Protein AF-A0A961FPY1-F1 (afdb_monomer_lite)

Sequence (744 aa):
THVWKGGFVKYSPSRWGIGNGIEPDGEVIAEAKPGQGWMITSGKKSDELAQQDFQGFYRSGDRVVFQYSIDGIQVWDSPSLKNGELISQVELEVPDGRKEDSALIAANRLGGFFVGGESIKELAKKTGPARYADKTITLSGHPAKPISGTPFAIDRIPVPLQNVFGSVMLIGGHDFFANGDAAVCTMFGDVWRVSGLDDSLKAVTWTRIATGLNQALGLCIYDEQIYVIGRDRITRLHDLNGDGEIDFYENFCDDFPSSDGGHDFYTGLQRDGNGYFYFVAANTGVIRVAPDGSSAEAIANGLRNTNGVGASPDGSAITTSTNEGDWTPASAVFEVKDGDFYGRYFEKGGPAITPAMCYLPRGLDNSSGGQVFANSEKWGPLNGELFHFSFGAGTWMMILRDTQDGKRTQGAAVPMPGDFESGAHRARFNPKDGQLYVSGADGWGNYAITDGDFARVRYLGDDHNHFPVAWQAHRNGVILEFATPVDPASLDPANFFAQAWNYEYADCYGSLEYSLKQPETPGHDPVKVASVHAIGGDGKRVFLEMPDIAPAMQMQVHARMKAADGEAFQLDLYPTVLWLRDDFTEFDGYHPGDTGKPTELTLRISFPYPFTPKHPPIKENGRKIAVTAISGLQYDVKELHVKPGEAISIEFRNLDTIPHNFVLAEKDKLQVVGNAAGLMLSDPKAAAKFYVPDTDDVLHYTPMLNHNRRYSLRIHAPETPGSYPFLCTYPGHWAVMNGVLVVD

Secondary structure (DSSP, 8-state):
-EEEEEEEEEPPTGGGGTSS--EEEEEEEEEPPTT-EEEE-SSS-TTPPPPEEEEEEEEETTEEEEEEEETTEEEEEEEEEETTEEEEEEEEEPPTTS-TT--EEEE--SS-EE--SS-HHHHHHS----SSTT--EEE--BPPPPPTTSSEEEEEPPP-SS-TT-----EEEEEE-TTSPEEEEETTS-EEEEE--SSS-S-EEEEEEE---SS--EEEEETTEEEEE-SS-EEEEE-SSSSSS--EEEEEE--SPPP-STT---EEEEE-TT--EEEEETTTEEEEE-TTSS-EEEEEE--SS---EEE-TTSS-EEEEE-SBBTB-SEEEEE--TTEE-STT--TTSPPPPPPSEEE-TTT-SSEEEEEE---GGGGGGTT-EEEEETTTTEEEEEEEE--TTS--EEEEEEPS---SSEEEEEEE-TTT--EEEEEE-SSSS--SSSEEEEEEEE--STT---EEEEEEETTEEEEEESSPBPGGG--GGGEEEEEEB--B-SSBS---B-SSSTTSBS-EE----EEEEESSSS-EEEEE-TT---BSEEEEEEEEEBTTS-EEEEEEEE-BSB-BSPP-SSTTPPPPPSSS-SB----B-PPP----SSPPPSS--EEEEEEEETTTEES-SEEEE-TT-EEEEEEEE-SSS-B--EEE-TT-HHHHHHHHHHGGG-TTTGGGTT--SSTTEEEEPPPB-TT-EEEEEEEPPSS-EEEEEE--STTTTTTSEEEEEE-

Foldseek 3Di:
DFDFDDDAWDADPVLRNQLAHIHGPGGGPDDDDPQFWWAWPPDDPRRDHWDKAWWWWFDFAPWIWTWIDTVRKIKTWIWDDDPNAIEIEIDIDDDPPPDPVRDGDRRDDRYDYDDDDPDSVVSLVNHHPDDFPVFKDKDAWAWADDDPLALKTKTFQDDCCPGPVNDHAQWQEWDADLVLWMWIAHQQAWIWIWDPPDNGSGTIMITTADGDAARFREWDADPNWIWTDHLQATWIFDDSPPNRHTGITTRQARQDDRDNGSLWGWHYWDAELQQWIWTATQAQGIKIADNRRPHIDRQEYAAASWHEWEAQNHRPWIKTWHAFFFLRQATAMATGGGYAHQGHPDDVPDDDHDFGLAGDPCVGARAWAYKYAQCFCQLPLRHRWIKTFHLAEQFIWTWAWDDDPPDGIHTKTFTDDDGWQGRWHYWDQRNPPSWIWTKHADSDHHPHPGRITIMTMDRNDCVSQFAFRHWAFALFWMKTFTPAAFDQVFFDQVQKWKKAFAFERHRAGHGATADPVHRVDGDIGTFRQPGKDQDDDRRGMITRGGLADAQGSWMWMWGWTAGPVGHIDITTMIIHQQFHHYDDDRDPPHDGHDPPGDGGDDHHYDYQDPDDDPDAFDPDEFAEDEWEADPPLEIPDFEAEDAAQGKYKYKYWYQDQAKWKKWWFAPPCLVVQQVQLQVCSHPSNCLSVQSGHPDPRTDDMDHTDHHGDIDIGIDTDHNDFDWIKMATSNHPRSVPYIHTYGHD

Structure (mmCIF, N/CA/C/O backbone):
data_AF-A0A961FPY1-F1
#
_entry.id   AF-A0A961FPY1-F1
#
loop_
_atom_site.group_PDB
_atom_site.id
_atom_site.type_symbol
_atom_site.label_atom_id
_atom_site.label_alt_id
_atom_site.label_comp_id
_atom_site.label_asym_id
_atom_site.label_entity_id
_atom_site.label_seq_id
_atom_site.pdbx_PDB_ins_code
_atom_site.Cartn_x
_atom_site.Cartn_y
_atom_site.Cartn_z
_atom_site.occupancy
_atom_site.B_iso_or_equiv
_atom_site.auth_seq_id
_atom_site.auth_comp_id
_atom_site.auth_asym_id
_atom_site.auth_atom_id
_atom_site.pdbx_PDB_model_num
ATOM 1 N N . THR A 1 1 ? -3.391 -4.773 33.938 1.00 63.22 1 THR A N 1
ATOM 2 C CA . THR A 1 1 ? -4.357 -3.653 33.910 1.00 63.22 1 THR A CA 1
ATOM 3 C C . THR A 1 1 ? -4.052 -2.694 35.030 1.00 63.22 1 THR A C 1
ATOM 5 O O . THR A 1 1 ? -3.989 -3.132 36.175 1.00 63.22 1 THR A O 1
ATOM 8 N N . HIS A 1 2 ? -3.862 -1.416 34.713 1.00 71.69 2 HIS A N 1
ATOM 9 C CA . HIS A 1 2 ? -3.740 -0.346 35.703 1.00 71.69 2 HIS A CA 1
ATOM 10 C C . HIS A 1 2 ? -5.099 0.315 35.926 1.00 71.69 2 HIS A C 1
ATOM 12 O O . HIS A 1 2 ? -5.865 0.502 34.986 1.00 71.69 2 HIS A O 1
ATOM 18 N N . VAL A 1 3 ? -5.383 0.675 37.171 1.00 77.38 3 VAL A N 1
ATOM 19 C CA . VAL A 1 3 ? -6.466 1.576 37.563 1.00 77.38 3 VAL A CA 1
ATOM 20 C C . VAL A 1 3 ? -5.795 2.796 38.165 1.00 77.38 3 VAL A C 1
ATOM 22 O O . VAL A 1 3 ? -4.980 2.669 39.079 1.00 77.38 3 VAL A O 1
ATOM 25 N N . TRP A 1 4 ? -6.119 3.978 37.657 1.00 83.38 4 TRP A N 1
ATOM 26 C CA . TRP A 1 4 ? -5.530 5.225 38.121 1.00 83.38 4 TRP A CA 1
ATOM 27 C C . TRP A 1 4 ? -6.597 6.277 38.390 1.00 83.38 4 TRP A C 1
ATOM 29 O O . TRP A 1 4 ? -7.736 6.185 37.929 1.00 83.38 4 TRP A O 1
ATOM 39 N N . LYS A 1 5 ? -6.216 7.275 39.178 1.00 82.62 5 LYS A N 1
ATOM 40 C CA . LYS A 1 5 ? -7.032 8.433 39.517 1.00 82.62 5 LYS A CA 1
ATOM 41 C C . LYS A 1 5 ? -6.313 9.697 39.060 1.00 82.62 5 LYS A C 1
ATOM 43 O O . LYS A 1 5 ? -5.122 9.855 39.317 1.00 82.62 5 LYS A O 1
ATOM 48 N N . GLY A 1 6 ? -7.038 10.611 38.421 1.00 85.12 6 GLY A N 1
ATOM 49 C CA . GLY A 1 6 ? -6.479 11.864 37.912 1.00 85.12 6 GLY A CA 1
ATOM 50 C C . GLY A 1 6 ? -6.950 12.160 36.494 1.00 85.12 6 GLY A C 1
ATOM 51 O O . GLY A 1 6 ? -8.139 12.038 36.205 1.00 85.12 6 GLY A O 1
ATOM 52 N N . GLY A 1 7 ? -6.021 12.579 35.642 1.00 81.62 7 GLY A N 1
ATOM 53 C CA . GLY A 1 7 ? -6.227 12.757 34.209 1.00 81.62 7 GLY A CA 1
ATOM 54 C C . GLY A 1 7 ? -6.478 11.441 33.469 1.00 81.62 7 GLY A C 1
ATOM 55 O O . GLY A 1 7 ? -6.493 10.350 34.043 1.00 81.62 7 GLY A O 1
ATOM 56 N N . PHE A 1 8 ? -6.733 11.561 32.166 1.00 81.94 8 PHE A N 1
ATOM 57 C CA . PHE A 1 8 ? -7.079 10.425 31.319 1.00 81.94 8 PHE A CA 1
ATOM 58 C C . PHE A 1 8 ? -5.819 9.651 30.935 1.00 81.94 8 PHE A C 1
ATOM 60 O O . PHE A 1 8 ? -5.454 8.695 31.611 1.00 81.94 8 PHE A O 1
ATOM 67 N N . VAL A 1 9 ? -5.112 10.089 29.900 1.00 82.12 9 VAL A N 1
ATOM 68 C CA . VAL A 1 9 ? -3.879 9.451 29.450 1.00 82.12 9 VAL A CA 1
ATOM 69 C C . VAL A 1 9 ? -2.876 10.480 28.944 1.00 82.12 9 VAL A C 1
ATOM 71 O O . VAL A 1 9 ? -3.261 11.545 28.460 1.00 82.12 9 VAL A O 1
ATOM 74 N N . LYS A 1 10 ? -1.588 10.150 29.046 1.00 77.81 10 LYS A N 1
ATOM 75 C CA . LYS A 1 10 ? -0.490 10.879 28.422 1.00 77.81 10 LYS A CA 1
ATOM 76 C C . LYS A 1 10 ? -0.121 10.193 27.125 1.00 77.81 10 LYS A C 1
ATOM 78 O O . LYS A 1 10 ? 0.149 8.993 27.081 1.00 77.81 10 LYS A O 1
ATOM 83 N N . TYR A 1 11 ? -0.053 11.003 26.086 1.00 72.94 11 TYR A N 1
ATOM 84 C CA . TYR A 1 11 ? 0.502 10.602 24.812 1.00 72.94 11 TYR A CA 1
ATOM 85 C C . TYR A 1 11 ? 1.973 10.986 24.782 1.00 72.94 11 TYR A C 1
ATOM 87 O O . TYR A 1 11 ? 2.348 12.103 25.150 1.00 72.94 11 TYR A O 1
ATOM 95 N N . SER A 1 12 ? 2.818 10.062 24.334 1.00 70.38 12 SER A N 1
ATOM 96 C CA . SER A 1 12 ? 4.186 10.419 23.985 1.00 70.38 12 SER A CA 1
ATOM 97 C C . SER A 1 12 ? 4.162 11.506 22.905 1.00 70.38 12 SER A C 1
ATOM 99 O O . SER A 1 12 ? 3.380 11.399 21.964 1.00 70.38 12 SER A O 1
ATOM 101 N N . PRO A 1 13 ? 5.031 12.527 22.956 1.00 69.31 13 PRO A N 1
ATOM 102 C CA . PRO A 1 13 ? 5.131 13.481 21.853 1.00 69.31 13 PRO A CA 1
ATOM 103 C C . PRO A 1 13 ? 5.637 12.825 20.554 1.00 69.31 13 PRO A C 1
ATOM 105 O O . PRO A 1 13 ? 5.500 13.403 19.480 1.00 69.31 13 PRO A O 1
ATOM 108 N N . SER A 1 14 ? 6.212 11.615 20.625 1.00 63.41 14 SER A N 1
ATOM 109 C CA . SER A 1 14 ? 6.643 10.860 19.447 1.00 63.41 14 SER A CA 1
ATOM 110 C C . SER A 1 14 ? 5.446 10.474 18.578 1.00 63.41 14 SER A C 1
ATOM 112 O O . SER A 1 14 ? 4.587 9.703 19.016 1.00 63.41 14 SER A O 1
ATOM 114 N N . ARG A 1 15 ? 5.402 11.006 17.346 1.00 67.94 15 ARG A N 1
ATOM 115 C CA . ARG A 1 15 ? 4.330 10.781 16.359 1.00 67.94 15 ARG A CA 1
ATOM 116 C C . ARG A 1 15 ? 2.937 10.880 16.983 1.00 67.94 15 ARG A C 1
ATOM 118 O O . ARG A 1 15 ? 2.168 9.934 16.905 1.00 67.94 15 ARG A O 1
ATOM 125 N N . TRP A 1 16 ? 2.634 11.976 17.676 1.00 68.31 16 TRP A N 1
ATOM 126 C CA . TRP A 1 16 ? 1.298 12.191 18.253 1.00 68.31 16 TRP A CA 1
ATOM 127 C C . TRP A 1 16 ? 0.820 11.089 19.228 1.00 68.31 16 TRP A C 1
ATOM 129 O O . TRP A 1 16 ? -0.377 10.865 19.377 1.00 68.31 16 TRP A O 1
ATOM 139 N N . GLY A 1 17 ? 1.736 10.373 19.887 1.00 67.50 17 GLY A N 1
ATOM 140 C CA . GLY A 1 17 ? 1.405 9.295 20.828 1.00 67.50 17 GLY A CA 1
ATOM 141 C C . GLY A 1 17 ? 1.214 7.926 20.189 1.00 67.50 17 GLY A C 1
ATOM 142 O O . GLY A 1 17 ? 0.797 6.995 20.867 1.00 67.50 17 GLY A O 1
ATOM 143 N N . ILE A 1 18 ? 1.512 7.795 18.898 1.00 69.81 18 ILE A N 1
ATOM 144 C CA . ILE A 1 18 ? 1.340 6.559 18.130 1.00 69.81 18 ILE A CA 1
ATOM 145 C C . ILE A 1 18 ? 2.516 5.600 18.324 1.00 69.81 18 ILE A C 1
ATOM 147 O O . ILE A 1 18 ? 2.329 4.384 18.385 1.00 69.81 18 ILE A O 1
ATOM 151 N N . GLY A 1 19 ? 3.738 6.145 18.330 1.00 62.75 19 GLY A N 1
ATOM 152 C CA . GLY A 1 19 ? 4.964 5.342 18.261 1.00 62.75 19 GLY A CA 1
ATOM 153 C C . GLY A 1 19 ? 5.339 4.679 19.584 1.00 62.75 19 GLY A C 1
ATOM 154 O O . GLY A 1 19 ? 6.022 3.661 19.587 1.00 62.75 19 GLY A O 1
ATOM 155 N N . ASN A 1 20 ? 4.868 5.246 20.692 1.00 63.59 20 ASN A N 1
ATOM 156 C CA . ASN A 1 20 ? 5.083 4.755 22.043 1.00 63.59 20 ASN A CA 1
ATOM 157 C C . ASN A 1 20 ? 3.706 4.599 22.687 1.00 63.59 20 ASN A C 1
ATOM 159 O O . ASN A 1 20 ? 2.860 5.470 22.494 1.00 63.59 20 ASN A O 1
ATOM 163 N N . GLY A 1 21 ? 3.483 3.504 23.414 1.00 62.53 21 GLY A N 1
ATOM 164 C CA . GLY A 1 21 ? 2.199 3.221 24.054 1.00 62.53 21 GLY A CA 1
ATOM 165 C C . GLY A 1 21 ? 1.678 4.366 24.932 1.00 62.53 21 GLY A C 1
ATOM 166 O O . GLY A 1 21 ? 2.400 5.288 25.311 1.00 62.53 21 GLY A O 1
ATOM 167 N N . ILE A 1 22 ? 0.391 4.291 25.248 1.00 72.19 22 ILE A N 1
ATOM 168 C CA . ILE A 1 22 ? -0.311 5.289 26.051 1.00 72.19 22 ILE A CA 1
ATOM 169 C C . ILE A 1 22 ? -0.021 5.043 27.541 1.00 72.19 22 ILE A C 1
ATOM 171 O O . ILE A 1 22 ? -0.110 3.906 28.005 1.00 72.19 22 ILE A O 1
ATOM 175 N N . GLU A 1 23 ? 0.279 6.096 28.305 1.00 76.00 23 GLU A N 1
ATOM 176 C CA . GLU A 1 23 ? 0.494 6.003 29.757 1.00 76.00 23 GLU A CA 1
ATOM 177 C C . GLU A 1 23 ? -0.669 6.629 30.544 1.00 76.00 23 GLU A C 1
ATOM 179 O O . GLU A 1 23 ? -1.236 7.632 30.106 1.00 76.00 23 GLU A O 1
ATOM 184 N N . PRO A 1 24 ? -1.025 6.108 31.732 1.00 83.69 24 PRO A N 1
ATOM 185 C CA . PRO A 1 24 ? -1.951 6.776 32.645 1.00 83.69 24 PRO A CA 1
ATOM 186 C C . PRO A 1 24 ? -1.532 8.217 32.981 1.00 83.69 24 PRO A C 1
ATOM 188 O O . PRO A 1 24 ? -0.420 8.453 33.457 1.00 83.69 24 PRO A O 1
ATOM 191 N N . ASP A 1 25 ? -2.434 9.192 32.818 1.00 87.56 25 ASP A N 1
ATOM 192 C CA . ASP A 1 25 ? -2.208 10.563 33.307 1.00 87.56 25 ASP A CA 1
ATOM 193 C C . ASP A 1 25 ? -2.702 10.721 34.747 1.00 87.56 25 ASP A C 1
ATOM 195 O O . ASP A 1 25 ? -3.634 11.463 35.033 1.00 87.56 25 ASP A O 1
ATOM 199 N N . GLY A 1 26 ? -2.124 9.985 35.690 1.00 87.88 26 GLY A N 1
ATOM 200 C CA . GLY A 1 26 ? -2.568 10.072 37.076 1.00 87.88 26 GLY A CA 1
ATOM 201 C C . GLY A 1 26 ? -1.815 9.166 38.029 1.00 87.88 26 GLY A C 1
ATOM 202 O O . GLY A 1 26 ? -0.799 8.563 37.692 1.00 87.88 26 GLY A O 1
ATOM 203 N N . GLU A 1 27 ? -2.329 9.085 39.249 1.00 86.25 27 GLU A N 1
ATOM 204 C CA . GLU A 1 27 ? -1.818 8.182 40.270 1.00 86.25 27 GLU A CA 1
ATOM 205 C C . GLU A 1 27 ? -2.413 6.792 40.043 1.00 86.25 27 GLU A C 1
ATOM 207 O O . GLU A 1 27 ? -3.627 6.614 40.145 1.00 86.25 27 GLU A O 1
ATOM 212 N N . VAL A 1 28 ? -1.572 5.804 39.733 1.00 83.94 28 VAL A N 1
ATOM 213 C CA . VAL A 1 28 ? -1.992 4.399 39.683 1.00 83.94 28 VAL A CA 1
ATOM 214 C C . VAL A 1 28 ? -2.368 3.966 41.098 1.00 83.94 28 VAL A C 1
ATOM 216 O O . VAL A 1 28 ? -1.512 3.820 41.964 1.00 83.94 28 VAL A O 1
ATOM 219 N N . ILE A 1 29 ? -3.662 3.768 41.328 1.00 80.56 29 ILE A N 1
ATOM 220 C CA . ILE A 1 29 ? -4.217 3.374 42.627 1.00 80.56 29 ILE A CA 1
ATOM 221 C C . ILE A 1 29 ? -4.332 1.857 42.765 1.00 80.56 29 ILE A C 1
ATOM 223 O O . ILE A 1 29 ? -4.512 1.348 43.869 1.00 80.56 29 ILE A O 1
ATOM 227 N N . ALA A 1 30 ? -4.261 1.126 41.651 1.00 73.31 30 ALA A N 1
ATOM 228 C CA . ALA A 1 30 ? -4.407 -0.316 41.650 1.00 73.31 30 ALA A CA 1
ATOM 229 C C . ALA A 1 30 ? -3.792 -0.935 40.377 1.00 73.31 30 ALA A C 1
ATOM 231 O O . ALA A 1 30 ? -3.920 -0.392 39.283 1.00 73.31 30 ALA A O 1
ATOM 232 N N . GLU A 1 31 ? -3.131 -2.086 40.503 1.00 71.25 31 GLU A N 1
ATOM 233 C CA . GLU A 1 31 ? -2.514 -2.808 39.384 1.00 71.25 31 GLU A CA 1
ATOM 234 C C . GLU A 1 31 ? -2.837 -4.302 39.482 1.00 71.25 31 GLU A C 1
ATOM 236 O O . GLU A 1 31 ? -2.622 -4.930 40.521 1.00 71.25 31 GLU A O 1
ATOM 241 N N . ALA A 1 32 ? -3.359 -4.870 38.394 1.00 63.28 32 ALA A N 1
ATOM 242 C CA . ALA A 1 32 ? -3.562 -6.308 38.273 1.00 63.28 32 ALA A CA 1
ATOM 243 C C . ALA A 1 32 ? -2.228 -6.999 37.954 1.00 63.28 32 ALA A C 1
ATOM 245 O O . ALA A 1 32 ? -1.587 -6.676 36.951 1.00 63.28 32 ALA A O 1
ATOM 246 N N . LYS A 1 33 ? -1.828 -7.959 38.793 1.00 61.72 33 LYS A N 1
ATOM 247 C CA . LYS A 1 33 ? -0.599 -8.752 38.648 1.00 61.72 33 LYS A CA 1
ATOM 248 C C . LYS A 1 33 ? -0.826 -9.984 37.760 1.00 61.72 33 LYS A C 1
ATOM 250 O O . LYS A 1 33 ? -1.932 -10.527 37.757 1.00 61.72 33 LYS A O 1
ATOM 255 N N . PRO A 1 34 ? 0.213 -10.488 37.067 1.00 55.00 34 PRO A N 1
ATOM 256 C CA . PRO A 1 34 ? 0.145 -11.773 36.370 1.00 55.00 34 PRO A CA 1
ATOM 257 C C . PRO A 1 34 ? -0.359 -12.892 37.296 1.00 55.00 34 PRO A C 1
ATOM 259 O O . PRO A 1 34 ? 0.081 -12.986 38.443 1.00 55.00 34 PRO A O 1
ATOM 262 N N . GLY A 1 35 ? -1.292 -13.718 36.812 1.00 55.41 35 GLY A N 1
ATOM 263 C CA . GLY A 1 35 ? -1.936 -14.782 37.598 1.00 55.41 35 GLY A CA 1
ATOM 264 C C . GLY A 1 35 ? -3.162 -14.345 38.413 1.00 55.41 35 GLY A C 1
ATOM 265 O O . GLY A 1 35 ? -3.746 -15.170 39.108 1.00 55.41 35 GLY A O 1
ATOM 266 N N . GLN A 1 36 ? -3.578 -13.075 38.336 1.00 60.44 36 GLN A N 1
ATOM 267 C CA . GLN A 1 36 ? -4.861 -12.612 38.877 1.00 60.44 36 GLN A CA 1
ATOM 268 C C . GLN A 1 36 ? -5.941 -12.677 37.792 1.00 60.44 36 GLN A C 1
ATOM 270 O O . GLN A 1 36 ? -5.740 -12.196 36.678 1.00 60.44 36 GLN A O 1
ATOM 275 N N . GLY A 1 37 ? -7.087 -13.278 38.105 1.00 62.59 37 GLY A N 1
ATOM 276 C CA . GLY A 1 37 ? -8.143 -13.527 37.129 1.00 62.59 37 GLY A CA 1
ATOM 277 C C . GLY A 1 37 ? -9.306 -14.328 37.704 1.00 62.59 37 GLY A C 1
ATOM 278 O O . GLY A 1 37 ? -9.407 -14.557 38.911 1.00 62.59 37 GLY A O 1
ATOM 279 N N . TRP A 1 38 ? -10.218 -14.738 36.831 1.00 63.50 38 TRP A N 1
ATOM 280 C CA . TRP A 1 38 ? -11.342 -15.575 37.227 1.00 63.50 38 TRP A CA 1
ATOM 281 C C . TRP A 1 38 ? -10.876 -16.999 37.534 1.00 63.50 38 TRP A C 1
ATOM 283 O O . TRP A 1 38 ? -10.199 -17.626 36.718 1.00 63.50 38 TRP A O 1
ATOM 293 N N . MET A 1 39 ? -11.242 -17.497 38.718 1.00 59.66 39 MET A N 1
ATOM 294 C CA . MET A 1 39 ? -11.008 -18.878 39.132 1.00 59.66 39 MET A CA 1
ATOM 295 C C . MET A 1 39 ? -12.336 -19.624 39.210 1.00 59.66 39 MET A C 1
ATOM 297 O O . MET A 1 39 ? -13.352 -19.085 39.662 1.00 59.66 39 MET A O 1
ATOM 301 N N . ILE A 1 40 ? -12.311 -20.894 38.818 1.00 56.28 40 ILE A N 1
ATOM 302 C CA . ILE A 1 40 ? -13.448 -21.799 38.965 1.00 56.28 40 ILE A CA 1
ATOM 303 C C . ILE A 1 40 ? -13.143 -22.750 40.110 1.00 56.28 40 ILE A C 1
ATOM 305 O O . ILE A 1 40 ? -12.142 -23.460 40.106 1.00 56.28 40 ILE A O 1
ATOM 309 N N . THR A 1 41 ? -14.017 -22.756 41.110 1.00 53.88 41 THR A N 1
ATOM 310 C CA . THR A 1 41 ? -13.833 -23.542 42.337 1.00 53.88 41 THR A CA 1
ATOM 311 C C . THR A 1 41 ? -14.207 -25.020 42.182 1.00 53.88 41 THR A C 1
ATOM 313 O O . THR A 1 41 ? -13.977 -25.813 43.094 1.00 53.88 41 THR A O 1
ATOM 316 N N . SER A 1 42 ? -14.736 -25.432 41.024 1.00 49.75 42 SER A N 1
ATOM 317 C CA . SER A 1 42 ? -15.184 -26.802 40.769 1.00 49.75 42 SER A CA 1
ATOM 318 C C . SER A 1 42 ? -14.231 -27.580 39.848 1.00 49.75 42 SER A C 1
ATOM 320 O O . SER A 1 42 ? -14.282 -27.448 38.627 1.00 49.75 42 SER A O 1
ATOM 322 N N . GLY A 1 43 ? -13.402 -28.456 40.422 1.00 50.66 43 GLY A N 1
ATOM 323 C CA . GLY A 1 43 ? -12.795 -29.604 39.725 1.00 50.66 43 GLY A CA 1
ATOM 324 C C . GLY A 1 43 ? -11.512 -29.370 38.911 1.00 50.66 43 GLY A C 1
ATOM 325 O O . GLY A 1 43 ? -10.819 -30.349 38.636 1.00 50.66 43 GLY A O 1
ATOM 326 N N . LYS A 1 44 ? -11.147 -28.128 38.571 1.00 47.78 44 LYS A N 1
ATOM 327 C CA . LYS A 1 44 ? -9.797 -27.784 38.077 1.00 47.78 44 LYS A CA 1
ATOM 328 C C . LYS A 1 44 ? -8.854 -27.528 39.262 1.00 47.78 44 LYS A C 1
ATOM 330 O O . LYS A 1 44 ? -9.305 -27.157 40.347 1.00 47.78 44 LYS A O 1
ATOM 335 N N . LYS A 1 45 ? -7.545 -27.764 39.098 1.00 49.56 45 LYS A N 1
ATOM 336 C CA . LYS A 1 45 ? -6.551 -27.366 40.116 1.00 49.56 45 LYS A CA 1
ATOM 337 C C . LYS A 1 45 ? -6.631 -25.844 40.299 1.00 49.56 45 LYS A C 1
ATOM 339 O O . LYS A 1 45 ? -6.815 -25.136 39.317 1.00 49.56 45 LYS A O 1
ATOM 344 N N . SER A 1 46 ? -6.459 -25.351 41.527 1.00 50.91 46 SER A N 1
ATOM 345 C CA . SER A 1 46 ? -6.566 -23.929 41.921 1.00 50.91 46 SER A CA 1
ATOM 346 C C . SER A 1 46 ? -5.665 -22.946 41.160 1.00 50.91 46 SER A C 1
ATOM 348 O O . SER A 1 46 ? -5.765 -21.744 41.382 1.00 50.91 46 SER A O 1
ATOM 350 N N . ASP A 1 47 ? -4.792 -23.453 40.292 1.00 55.38 47 ASP A N 1
ATOM 351 C CA . ASP A 1 47 ? -3.708 -22.712 39.657 1.00 55.38 47 ASP A CA 1
ATOM 352 C C . ASP A 1 47 ? -3.948 -22.519 38.140 1.00 55.38 47 ASP A C 1
ATOM 354 O O . ASP A 1 47 ? -3.127 -21.906 37.462 1.00 55.38 47 ASP A O 1
ATOM 358 N N . GLU A 1 48 ? -5.059 -23.031 37.588 1.00 58.78 48 GLU A N 1
ATOM 359 C CA . GLU A 1 48 ? -5.441 -22.849 36.179 1.00 58.78 48 GLU A CA 1
ATOM 360 C C . GLU A 1 48 ? -6.442 -21.691 36.025 1.00 58.78 48 GLU A C 1
ATOM 362 O O . GLU A 1 48 ? -7.542 -21.722 36.583 1.00 58.78 48 GLU A O 1
ATOM 367 N N . LEU A 1 49 ? -6.069 -20.664 35.250 1.00 63.81 49 LEU A N 1
ATOM 368 C CA . LEU A 1 49 ? -6.971 -19.568 34.880 1.00 63.81 49 LEU A CA 1
ATOM 369 C C . LEU A 1 49 ? -8.083 -20.089 33.960 1.00 63.81 49 LEU A C 1
ATOM 371 O O . LEU A 1 49 ? -7.830 -20.898 33.066 1.00 63.81 49 LEU A O 1
ATOM 375 N N . ALA A 1 50 ? -9.307 -19.604 34.161 1.00 68.62 50 ALA A N 1
ATOM 376 C CA . ALA A 1 50 ? -10.413 -19.917 33.264 1.00 68.62 50 ALA A CA 1
ATOM 377 C C . ALA A 1 50 ? -10.179 -19.316 31.866 1.00 68.62 50 ALA A C 1
ATOM 379 O O . ALA A 1 50 ? -9.648 -18.204 31.743 1.00 68.62 50 ALA A O 1
ATOM 380 N N . GLN A 1 51 ? -10.590 -20.042 30.823 1.00 77.50 51 GLN A N 1
ATOM 381 C CA . GLN A 1 51 ? -10.573 -19.549 29.451 1.00 77.50 51 GLN A CA 1
ATOM 382 C C . GLN A 1 51 ? -11.548 -18.381 29.354 1.00 77.50 51 GLN A C 1
ATOM 384 O O . GLN A 1 51 ? -12.712 -18.513 29.730 1.00 77.50 51 GLN A O 1
ATOM 389 N N . GLN A 1 52 ? -11.055 -17.244 28.878 1.00 81.62 52 GLN A N 1
ATOM 390 C CA . GLN A 1 52 ? -11.838 -16.032 28.679 1.00 81.62 52 GLN A CA 1
ATOM 391 C C . GLN A 1 52 ? -12.004 -15.800 27.185 1.00 81.62 52 GLN A C 1
ATOM 393 O O . GLN A 1 52 ? -11.041 -15.940 26.436 1.00 81.62 52 GLN A O 1
ATOM 398 N N . ASP A 1 53 ? -13.211 -15.438 26.784 1.00 88.06 53 ASP A N 1
ATOM 399 C CA . ASP A 1 53 ? -13.564 -15.116 25.406 1.00 88.06 53 ASP A CA 1
ATOM 400 C C . ASP A 1 53 ? -14.323 -13.788 25.417 1.00 88.06 53 ASP A C 1
ATOM 402 O O . ASP A 1 53 ? -15.429 -13.694 25.955 1.00 88.06 53 ASP A O 1
ATOM 406 N N . PHE A 1 54 ? -13.683 -12.728 24.928 1.00 92.38 54 PHE A N 1
ATOM 407 C CA . PHE A 1 54 ? -14.273 -11.398 24.918 1.00 92.38 54 PHE A CA 1
ATOM 408 C C . PHE A 1 54 ? -15.174 -11.239 23.699 1.00 92.38 54 PHE A C 1
ATOM 410 O O . PHE A 1 54 ? -14.742 -11.478 22.584 1.00 92.38 54 PHE A O 1
ATOM 417 N N . GLN A 1 55 ? -16.409 -10.787 23.888 1.00 95.19 55 GLN A N 1
ATOM 418 C CA . GLN A 1 55 ? -17.407 -10.754 22.809 1.00 95.19 55 GLN A CA 1
ATOM 419 C C . GLN A 1 55 ? -17.709 -9.331 22.339 1.00 95.19 55 GLN A C 1
ATOM 421 O O . GLN A 1 55 ? -18.203 -9.126 21.234 1.00 95.19 55 GLN A O 1
ATOM 426 N N . GLY A 1 56 ? -17.388 -8.327 23.153 1.00 95.81 56 GLY A N 1
ATOM 427 C CA . GLY A 1 56 ? -17.558 -6.926 22.798 1.00 95.81 56 GLY A CA 1
ATOM 428 C C . GLY A 1 56 ? -18.004 -6.068 23.969 1.00 95.81 56 GLY A C 1
ATOM 429 O O . GLY A 1 56 ? -18.018 -6.492 25.130 1.00 95.81 56 GLY A O 1
ATOM 430 N N . PHE A 1 57 ? -18.387 -4.835 23.662 1.00 95.75 57 PHE A N 1
ATOM 431 C CA . PHE A 1 57 ? -18.964 -3.931 24.647 1.00 95.75 57 PHE A CA 1
ATOM 432 C C . PHE A 1 57 ? -20.076 -3.059 24.069 1.00 95.75 57 PHE A C 1
ATOM 434 O O . PHE A 1 57 ? -20.038 -2.646 22.912 1.00 95.75 57 PHE A O 1
ATOM 441 N N . TYR A 1 58 ? -21.049 -2.754 24.919 1.00 94.81 58 TYR A N 1
ATOM 442 C CA . TYR A 1 58 ? -22.188 -1.894 24.639 1.00 94.81 58 TYR A CA 1
ATOM 443 C C . TYR A 1 58 ? -21.987 -0.533 25.290 1.00 94.81 58 TYR A C 1
ATOM 445 O O . TYR A 1 58 ? -21.462 -0.422 26.404 1.00 94.81 58 TYR A O 1
ATOM 453 N N . ARG A 1 59 ? -22.476 0.501 24.621 1.00 91.75 59 ARG A N 1
ATOM 454 C CA . ARG A 1 59 ? -22.661 1.842 25.160 1.00 91.75 59 ARG A CA 1
ATOM 455 C C . ARG A 1 59 ? -24.142 2.042 25.456 1.00 91.75 59 ARG A C 1
ATOM 457 O O . ARG A 1 59 ? -24.954 2.169 24.550 1.00 91.75 59 ARG A O 1
ATOM 464 N N . SER A 1 60 ? -24.486 2.123 26.734 1.00 88.50 60 SER A N 1
ATOM 465 C CA . SER A 1 60 ? -25.878 2.206 27.185 1.00 88.50 60 SER A CA 1
ATOM 466 C C . SER A 1 60 ? -26.040 3.412 28.098 1.00 88.50 60 SER A C 1
ATOM 468 O O . SER A 1 60 ? -25.639 3.390 29.264 1.00 88.50 60 SER A O 1
ATOM 470 N N . GLY A 1 61 ? -26.586 4.505 27.561 1.00 84.25 61 GLY A N 1
ATOM 471 C CA . GLY A 1 61 ? -26.658 5.773 28.287 1.00 84.25 61 GLY A CA 1
ATOM 472 C C . GLY A 1 61 ? -25.260 6.278 28.642 1.00 84.25 61 GLY A C 1
ATOM 473 O O . GLY A 1 61 ? -24.432 6.441 27.755 1.00 84.25 61 GLY A O 1
ATOM 474 N N . ASP A 1 62 ? -24.986 6.530 29.920 1.00 83.69 62 ASP A N 1
ATOM 475 C CA . ASP A 1 62 ? -23.685 6.938 30.469 1.00 83.69 62 ASP A CA 1
ATOM 476 C C . ASP A 1 62 ? -22.795 5.757 30.901 1.00 83.69 62 ASP A C 1
ATOM 478 O O . ASP A 1 62 ? -21.694 5.968 31.415 1.00 83.69 62 ASP A O 1
ATOM 482 N N . ARG A 1 63 ? -23.243 4.517 30.671 1.00 87.25 63 ARG A N 1
ATOM 483 C CA . ARG A 1 63 ? -22.545 3.297 31.081 1.00 87.25 63 ARG A CA 1
ATOM 484 C C . ARG A 1 63 ? -21.950 2.546 29.897 1.00 87.25 63 ARG A C 1
ATOM 486 O O . ARG A 1 63 ? -22.403 2.656 28.759 1.00 87.25 63 ARG A O 1
ATOM 493 N N . VAL A 1 64 ? -20.939 1.743 30.211 1.00 90.56 64 VAL A N 1
ATOM 494 C CA . VAL A 1 64 ? -20.396 0.715 29.322 1.00 90.56 64 VAL A CA 1
ATOM 495 C C . VAL A 1 64 ? -20.726 -0.644 29.922 1.00 90.56 64 VAL A C 1
ATOM 497 O O . VAL A 1 64 ? -20.606 -0.826 31.138 1.00 90.56 64 VAL A O 1
ATOM 500 N N . VAL A 1 65 ? -21.160 -1.578 29.083 1.00 92.94 65 VAL A N 1
ATOM 501 C CA . VAL A 1 65 ? -21.402 -2.971 29.461 1.00 92.94 65 VAL A CA 1
ATOM 502 C C . VAL A 1 65 ? -20.499 -3.858 28.619 1.00 92.94 65 VAL A C 1
ATOM 504 O O . VAL A 1 65 ? -20.633 -3.898 27.405 1.00 92.94 65 VAL A O 1
ATOM 507 N N . PHE A 1 66 ? -19.580 -4.570 29.252 1.00 93.50 66 PHE A N 1
ATOM 508 C CA . PHE A 1 66 ? -18.736 -5.565 28.605 1.00 93.50 66 PHE A CA 1
ATOM 509 C C . PHE A 1 66 ? -19.447 -6.913 28.588 1.00 93.50 66 PHE A C 1
ATOM 511 O O . PHE A 1 66 ? -20.042 -7.313 29.592 1.00 93.50 66 PHE A O 1
ATOM 518 N N . GLN A 1 67 ? -19.341 -7.609 27.462 1.00 94.19 67 GLN A N 1
ATOM 519 C CA . GLN A 1 67 ? -19.840 -8.963 27.279 1.00 94.19 67 GLN A CA 1
ATOM 520 C C . GLN A 1 67 ? -18.658 -9.892 27.003 1.00 94.19 67 GLN A C 1
ATOM 522 O O . GLN A 1 67 ? -17.834 -9.630 26.123 1.00 94.19 67 GLN A O 1
ATOM 527 N N . TYR A 1 68 ? -18.554 -10.965 27.777 1.00 91.69 68 TYR A N 1
ATOM 528 C CA . TYR A 1 68 ? -17.520 -11.984 27.619 1.00 91.69 68 TYR A CA 1
ATOM 529 C C . TYR A 1 68 ? -17.954 -13.296 28.267 1.00 91.69 68 TYR A C 1
ATOM 531 O O . TYR A 1 68 ? -18.811 -13.304 29.149 1.00 91.69 68 TYR A O 1
ATOM 539 N N . SER A 1 69 ? -17.328 -14.402 27.873 1.00 86.94 69 SER A N 1
ATOM 540 C CA . SER A 1 69 ? -17.547 -15.705 28.488 1.00 86.94 69 SER A CA 1
ATOM 541 C C . SER A 1 69 ? -16.322 -16.193 29.254 1.00 86.94 69 SER A C 1
ATOM 543 O O . SER A 1 69 ? -15.184 -15.819 28.965 1.00 86.94 69 SER A O 1
ATOM 545 N N . ILE A 1 70 ? -16.572 -17.014 30.273 1.00 82.38 70 ILE A N 1
ATOM 546 C CA . ILE A 1 70 ? -15.550 -17.626 31.122 1.00 82.38 70 ILE A CA 1
ATOM 547 C C . ILE A 1 70 ? -15.855 -19.111 31.266 1.00 82.38 70 ILE A C 1
ATOM 549 O O . ILE A 1 70 ? -16.840 -19.477 31.909 1.00 82.38 70 ILE A O 1
ATOM 553 N N . ASP A 1 71 ? -15.043 -19.976 30.651 1.00 77.56 71 ASP A N 1
ATOM 554 C CA . ASP A 1 71 ? -15.310 -21.421 30.518 1.00 77.56 71 ASP A CA 1
ATOM 555 C C . ASP A 1 71 ? -16.781 -21.714 30.109 1.00 77.56 71 ASP A C 1
ATOM 557 O O . ASP A 1 71 ? -17.454 -22.628 30.619 1.00 77.56 71 ASP A O 1
ATOM 561 N N . GLY A 1 72 ? -17.305 -20.885 29.197 1.00 77.50 72 GLY A N 1
ATOM 562 C CA . GLY A 1 72 ? -18.664 -20.961 28.657 1.00 77.50 72 GLY A CA 1
ATOM 563 C C . GLY A 1 72 ? -19.778 -20.395 29.549 1.00 77.50 72 GLY A C 1
ATOM 564 O O . GLY A 1 72 ? -20.946 -20.539 29.196 1.00 77.50 72 GLY A O 1
ATOM 565 N N . ILE A 1 73 ? -19.466 -19.780 30.694 1.00 80.31 73 ILE A N 1
ATOM 566 C CA . ILE A 1 73 ? -20.435 -19.001 31.485 1.00 80.31 73 ILE A CA 1
ATOM 567 C C . ILE A 1 73 ? -20.424 -17.573 30.964 1.00 80.31 73 ILE A C 1
ATOM 569 O O . ILE A 1 73 ? -19.361 -16.956 30.923 1.00 80.31 73 ILE A O 1
ATOM 573 N N . GLN A 1 74 ? -21.587 -17.055 30.575 1.00 86.19 74 GLN A N 1
ATOM 574 C CA . GLN A 1 74 ? -21.669 -15.694 30.062 1.00 86.19 74 GLN A CA 1
ATOM 575 C C . GLN A 1 74 ? -21.653 -14.670 31.184 1.00 86.19 74 GLN A C 1
ATOM 577 O O . GLN A 1 74 ? -22.287 -14.859 32.225 1.00 86.19 74 GLN A O 1
ATOM 582 N N . VAL A 1 75 ? -20.927 -13.584 30.947 1.00 86.50 75 VAL A N 1
ATOM 583 C CA . VAL A 1 75 ? -20.685 -12.511 31.902 1.00 86.50 75 VAL A CA 1
ATOM 584 C C . VAL A 1 75 ? -21.031 -11.175 31.264 1.00 86.50 75 VAL A C 1
ATOM 586 O O . VAL A 1 75 ? -20.513 -10.810 30.208 1.00 86.50 75 VAL A O 1
ATOM 589 N N . TRP A 1 76 ? -21.873 -10.426 31.965 1.00 89.06 76 TRP A N 1
ATOM 590 C CA . TRP A 1 76 ? -22.183 -9.034 31.682 1.00 89.06 76 TRP A CA 1
ATOM 591 C C . TRP A 1 76 ? -21.598 -8.181 32.794 1.00 89.06 76 TRP A C 1
ATOM 593 O O . TRP A 1 76 ? -21.959 -8.346 33.958 1.00 89.06 76 TRP A O 1
ATOM 603 N N . ASP A 1 77 ? -20.691 -7.277 32.453 1.00 88.25 77 ASP A N 1
ATOM 604 C CA . ASP A 1 77 ? -19.924 -6.498 33.422 1.00 88.25 77 ASP A CA 1
ATOM 605 C C . ASP A 1 77 ? -20.029 -5.011 33.105 1.00 88.25 77 ASP A C 1
ATOM 607 O O . ASP A 1 77 ? -19.672 -4.571 32.015 1.00 88.25 77 ASP A O 1
ATOM 611 N N . SER A 1 78 ? -20.503 -4.218 34.061 1.00 89.31 78 SER A N 1
ATOM 612 C CA . SER A 1 78 ? -20.558 -2.767 33.921 1.00 89.31 78 SER A CA 1
ATOM 613 C C . SER A 1 78 ? -19.790 -2.074 35.050 1.00 89.31 78 SER A C 1
ATOM 615 O O . SER A 1 78 ? -20.344 -1.860 36.141 1.00 89.31 78 SER A O 1
ATOM 617 N N . PRO A 1 79 ? -18.519 -1.695 34.820 1.00 85.81 79 PRO A N 1
ATOM 618 C CA . PRO A 1 79 ? -17.743 -0.924 35.779 1.00 85.81 79 PRO A CA 1
ATOM 619 C C . PRO A 1 79 ? -18.267 0.513 35.902 1.00 85.81 79 PRO A C 1
ATOM 621 O O . PRO A 1 79 ? -18.743 1.118 34.944 1.00 85.81 79 PRO A O 1
ATOM 624 N N . SER A 1 80 ? -18.192 1.069 37.109 1.00 81.88 80 SER A N 1
ATOM 625 C CA . SER A 1 80 ? -18.589 2.443 37.429 1.00 81.88 80 SER A CA 1
ATOM 626 C C . SER A 1 80 ? -17.845 2.960 38.663 1.00 81.88 80 SER A C 1
ATOM 628 O O . SER A 1 80 ? -17.241 2.194 39.413 1.00 81.88 80 SER A O 1
ATOM 630 N N . LEU A 1 81 ? -17.885 4.272 38.890 1.00 78.31 81 LEU A N 1
ATOM 631 C CA . LEU A 1 81 ? -17.367 4.885 40.112 1.00 78.31 81 LEU A CA 1
ATOM 632 C C . LEU A 1 81 ? -18.510 5.148 41.091 1.00 78.31 81 LEU A C 1
ATOM 634 O O . LEU A 1 81 ? -19.488 5.813 40.751 1.00 78.31 81 LEU A O 1
ATOM 638 N N . LYS A 1 82 ? -18.361 4.692 42.335 1.00 77.38 82 LYS A N 1
ATOM 639 C CA . LYS A 1 82 ? -19.292 4.991 43.428 1.00 77.38 82 LYS A CA 1
ATOM 640 C C . LYS A 1 82 ? -18.508 5.431 44.653 1.00 77.38 82 LYS A C 1
ATOM 642 O O . LYS A 1 82 ? -17.631 4.719 45.118 1.00 77.38 82 LYS A O 1
ATOM 647 N N . ASN A 1 83 ? -18.812 6.621 45.171 1.00 81.56 83 ASN A N 1
ATOM 648 C CA . ASN A 1 83 ? -18.108 7.216 46.318 1.00 81.56 83 ASN A CA 1
ATOM 649 C C . ASN A 1 83 ? -16.572 7.284 46.153 1.00 81.56 83 ASN A C 1
ATOM 651 O O . ASN A 1 83 ? -15.839 7.220 47.132 1.00 81.56 83 ASN A O 1
ATOM 655 N N . GLY A 1 84 ? -16.084 7.427 44.915 1.00 72.50 84 GLY A N 1
ATOM 656 C CA . GLY A 1 84 ? -14.650 7.464 44.609 1.00 72.50 84 GLY A CA 1
ATOM 657 C C . GLY A 1 84 ? -13.969 6.095 44.529 1.00 72.50 84 GLY A C 1
ATOM 658 O O . GLY A 1 84 ? -12.770 6.051 44.264 1.00 72.50 84 GLY A O 1
ATOM 659 N N . GLU A 1 85 ? -14.714 5.004 44.711 1.00 72.12 85 GLU A N 1
ATOM 660 C CA . GLU A 1 85 ? -14.240 3.634 44.526 1.00 72.12 85 GLU A CA 1
ATOM 661 C C . GLU A 1 85 ? -14.709 3.085 43.177 1.00 72.12 85 GLU A C 1
ATOM 663 O O . GLU A 1 85 ? -15.854 3.299 42.762 1.00 72.12 85 GLU A O 1
ATOM 668 N N . LEU A 1 86 ? -13.815 2.372 42.489 1.00 73.69 86 LEU A N 1
ATOM 669 C CA . LEU A 1 86 ? -14.166 1.614 41.297 1.00 73.69 86 LEU A CA 1
ATOM 670 C C . LEU A 1 86 ? -14.954 0.375 41.729 1.00 73.69 86 LEU A C 1
ATOM 672 O O . LEU A 1 86 ? -14.436 -0.489 42.434 1.00 73.69 86 LEU A O 1
ATOM 676 N N . ILE A 1 87 ? -16.201 0.289 41.286 1.00 76.75 87 ILE A N 1
ATOM 677 C CA . ILE A 1 87 ? -17.065 -0.868 41.495 1.00 76.75 87 ILE A CA 1
ATOM 678 C C . ILE A 1 87 ? -17.447 -1.464 40.143 1.00 76.75 87 ILE A C 1
ATOM 680 O O . ILE A 1 87 ? -17.596 -0.749 39.155 1.00 76.75 87 ILE A O 1
ATOM 684 N N . SER A 1 88 ? -17.637 -2.775 40.092 1.00 78.31 88 SER A N 1
ATOM 685 C CA . SER A 1 88 ? -18.162 -3.461 38.913 1.00 78.31 88 SER A CA 1
ATOM 686 C C . SER A 1 88 ? -19.419 -4.225 39.314 1.00 78.31 88 SER A C 1
ATOM 688 O O . SER A 1 88 ? -19.449 -4.931 40.326 1.00 78.31 88 SER A O 1
ATOM 690 N N . GLN A 1 89 ? -20.492 -3.991 38.560 1.00 81.00 89 GLN A N 1
ATOM 691 C CA . GLN A 1 89 ? -21.721 -4.770 38.654 1.00 81.00 89 GLN A CA 1
ATOM 692 C C . GLN A 1 89 ? -21.642 -5.881 37.621 1.00 81.00 89 GLN A C 1
ATOM 694 O O . GLN A 1 89 ? -21.411 -5.594 36.446 1.00 81.00 89 GLN A O 1
ATOM 699 N N . VAL A 1 90 ? -21.830 -7.121 38.068 1.00 81.38 90 VAL A N 1
ATOM 700 C CA . VAL A 1 90 ? -21.706 -8.303 37.216 1.00 81.38 90 VAL A CA 1
ATOM 701 C C . VAL A 1 90 ? -22.987 -9.123 37.268 1.00 81.38 90 VAL A C 1
ATOM 703 O O . VAL A 1 90 ? -23.511 -9.398 38.348 1.00 81.38 90 VAL A O 1
ATOM 706 N N . GLU A 1 91 ? -23.466 -9.529 36.100 1.00 81.88 91 GLU A N 1
ATOM 707 C CA . GLU A 1 91 ? -24.550 -10.489 35.916 1.00 81.88 91 GLU A CA 1
ATOM 708 C C . GLU A 1 91 ? -24.006 -11.713 35.168 1.00 81.88 91 GLU A C 1
ATOM 710 O O . GLU A 1 91 ? -23.262 -11.576 34.197 1.00 81.88 91 GLU A O 1
ATOM 715 N N . LEU A 1 92 ? -24.342 -12.911 35.654 1.00 80.81 92 LEU A N 1
ATOM 716 C CA . LEU A 1 92 ? -23.858 -14.185 35.121 1.00 80.81 92 LEU A CA 1
ATOM 717 C C . LEU A 1 92 ? -25.030 -14.988 34.559 1.00 80.81 92 LEU A C 1
ATOM 719 O O . LEU A 1 92 ? -26.039 -15.151 35.246 1.00 80.81 92 LEU A O 1
ATOM 723 N N . GLU A 1 93 ? -24.874 -15.561 33.367 1.00 78.12 93 GLU A N 1
ATOM 724 C CA . GLU A 1 93 ? -25.815 -16.553 32.836 1.00 78.12 93 GLU A CA 1
ATOM 725 C C . GLU A 1 93 ? -25.193 -17.946 32.935 1.00 78.12 93 GLU A C 1
ATOM 727 O O . GLU A 1 93 ? -24.273 -18.302 32.193 1.00 78.12 93 GLU A O 1
ATOM 732 N N . VAL A 1 94 ? -25.687 -18.733 33.892 1.00 68.00 94 VAL A N 1
ATOM 733 C CA . VAL A 1 94 ? -25.224 -20.100 34.145 1.00 68.00 94 VAL A CA 1
ATOM 734 C C . VAL A 1 94 ? -26.112 -21.079 33.363 1.00 68.00 94 VAL A C 1
ATOM 736 O O . VAL A 1 94 ? -27.323 -21.073 33.575 1.00 68.00 94 VAL A O 1
ATOM 739 N N . PRO A 1 95 ? -25.556 -21.926 32.473 1.00 62.25 95 PRO A N 1
ATOM 740 C CA . PRO A 1 95 ? -26.343 -22.896 31.710 1.00 62.25 95 PRO A CA 1
ATOM 741 C C . PRO A 1 95 ? -27.073 -23.917 32.596 1.00 62.25 95 PRO A C 1
ATOM 743 O O . PRO A 1 95 ? -26.510 -24.400 33.586 1.00 62.25 95 PRO A O 1
ATOM 746 N N . ASP A 1 96 ? -28.281 -24.313 32.184 1.00 54.69 96 ASP A N 1
ATOM 747 C CA . ASP A 1 96 ? -29.091 -25.334 32.860 1.00 54.69 96 ASP A CA 1
ATOM 748 C C . ASP A 1 96 ? -28.293 -26.632 33.094 1.00 54.69 96 ASP A C 1
ATOM 750 O O . ASP A 1 96 ? -27.710 -27.214 32.178 1.00 54.69 96 ASP A O 1
ATOM 754 N N . GLY A 1 97 ? -28.268 -27.105 34.344 1.00 53.97 97 GLY A N 1
ATOM 755 C CA . GLY A 1 97 ? -27.585 -28.342 34.744 1.00 53.97 97 GLY A CA 1
ATOM 756 C C . GLY A 1 97 ? -26.167 -28.170 35.307 1.00 53.97 97 GLY A C 1
ATOM 757 O O . GLY A 1 97 ? -25.651 -29.116 35.909 1.00 53.97 97 GLY A O 1
ATOM 758 N N . ARG A 1 98 ? -25.548 -26.982 35.214 1.00 53.72 98 ARG A N 1
ATOM 759 C CA . ARG A 1 98 ? -24.401 -26.632 36.076 1.00 53.72 98 ARG A CA 1
ATOM 760 C C . ARG A 1 98 ? -24.947 -26.181 37.438 1.00 53.72 98 ARG A C 1
ATOM 762 O O . ARG A 1 98 ? -25.816 -25.320 37.499 1.00 53.72 98 ARG A O 1
ATOM 769 N N . LYS A 1 99 ? -24.492 -26.792 38.542 1.00 49.12 99 LYS A N 1
ATOM 770 C CA . LYS A 1 99 ? -24.935 -26.403 39.896 1.00 49.12 99 LYS A CA 1
ATOM 771 C C . LYS A 1 99 ? -24.572 -24.941 40.175 1.00 49.12 99 LYS A C 1
ATOM 773 O O . LYS A 1 99 ? -23.461 -24.530 39.839 1.00 49.12 99 LYS A O 1
ATOM 778 N N . GLU A 1 100 ? -25.445 -24.225 40.885 1.00 46.16 100 GLU A N 1
ATOM 779 C CA . GLU A 1 100 ? -25.162 -22.907 41.490 1.00 46.16 100 GLU A CA 1
ATOM 780 C C . GLU A 1 100 ? -23.865 -22.909 42.330 1.00 46.16 100 GLU A C 1
ATOM 782 O O . GLU A 1 100 ? -23.196 -21.887 42.437 1.00 46.16 100 GLU A O 1
ATOM 787 N N . ASP A 1 101 ? -23.451 -24.079 42.840 1.00 44.09 101 ASP A N 1
ATOM 788 C CA . ASP A 1 101 ? -22.191 -24.296 43.571 1.00 44.09 101 ASP A CA 1
ATOM 789 C C . ASP A 1 101 ? -20.915 -24.098 42.719 1.00 44.09 101 ASP A C 1
ATOM 791 O O . ASP A 1 101 ? -19.807 -24.104 43.258 1.00 44.09 101 ASP A O 1
ATOM 795 N N . SER A 1 102 ? -21.034 -23.914 41.397 1.00 47.56 102 SER A N 1
ATOM 796 C CA . SER A 1 102 ? -19.928 -23.515 40.511 1.00 47.56 102 SER A CA 1
ATOM 797 C C . SER A 1 102 ? -19.648 -22.019 40.689 1.00 47.56 102 SER A C 1
ATOM 799 O O . SER A 1 102 ? -19.789 -21.232 39.755 1.00 47.56 102 SER A O 1
ATOM 801 N N . ALA A 1 103 ? -19.321 -21.587 41.907 1.00 50.31 103 ALA A N 1
ATOM 802 C CA . ALA A 1 103 ? -19.046 -20.185 42.172 1.00 50.31 103 ALA A CA 1
ATOM 803 C C . ALA A 1 103 ? -17.821 -19.758 41.346 1.00 50.31 103 ALA A C 1
ATOM 805 O O . ALA A 1 103 ? -16.692 -20.173 41.644 1.00 50.31 103 ALA A O 1
ATOM 806 N N . LEU A 1 104 ? -18.041 -18.941 40.305 1.00 52.91 104 LEU A N 1
ATOM 807 C CA . LEU A 1 104 ? -16.984 -18.103 39.751 1.00 52.91 104 LEU A CA 1
ATOM 808 C C . LEU A 1 104 ? -16.574 -17.157 40.872 1.00 52.91 104 LEU A C 1
ATOM 810 O O . LEU A 1 104 ? -17.286 -16.210 41.204 1.00 52.91 104 LEU A O 1
ATOM 814 N N . ILE A 1 105 ? -15.429 -17.433 41.479 1.00 53.03 105 ILE A N 1
ATOM 815 C CA . ILE A 1 105 ? -14.806 -16.501 42.404 1.00 53.03 105 ILE A CA 1
ATOM 816 C C . ILE A 1 105 ? -13.727 -15.803 41.591 1.00 53.03 105 ILE A C 1
ATOM 818 O O . ILE A 1 105 ? -12.731 -16.414 41.202 1.00 53.03 105 ILE A O 1
ATOM 822 N N . ALA A 1 106 ? -13.916 -14.516 41.306 1.00 51.56 106 ALA A N 1
ATOM 823 C CA . ALA A 1 106 ? -12.822 -13.712 40.788 1.00 51.56 106 ALA A CA 1
ATOM 824 C C . ALA A 1 106 ? -11.737 -13.625 41.868 1.00 51.56 106 ALA A C 1
ATOM 826 O O . ALA A 1 106 ? -11.942 -13.040 42.935 1.00 51.56 106 ALA A O 1
ATOM 827 N N . ALA A 1 107 ? -10.579 -14.218 41.604 1.00 44.03 107 ALA A N 1
ATOM 828 C CA . ALA A 1 107 ? -9.437 -14.114 42.487 1.00 44.03 107 ALA A CA 1
ATOM 829 C C . ALA A 1 107 ? -8.778 -12.759 42.247 1.00 44.03 107 ALA A C 1
ATOM 831 O O . ALA A 1 107 ? -8.077 -12.571 41.257 1.00 44.03 107 ALA A O 1
ATOM 832 N N . ASN A 1 108 ? -9.005 -11.814 43.161 1.00 46.16 108 ASN A N 1
ATOM 833 C CA . ASN A 1 108 ? -8.412 -10.473 43.147 1.00 46.16 108 ASN A CA 1
ATOM 834 C C . ASN A 1 108 ? -8.811 -9.583 41.953 1.00 46.16 108 ASN A C 1
ATOM 836 O O . ASN A 1 108 ? -8.003 -9.336 41.059 1.00 46.16 108 ASN A O 1
ATOM 840 N N . ARG A 1 109 ? -10.007 -8.980 41.997 1.00 48.31 109 ARG A N 1
ATOM 841 C CA . ARG A 1 109 ? -10.256 -7.704 41.299 1.00 48.31 109 ARG A CA 1
ATOM 842 C C . ARG A 1 109 ? -10.191 -6.526 42.275 1.00 48.31 109 ARG A C 1
ATOM 844 O O . ARG A 1 109 ? -10.465 -6.665 43.461 1.00 48.31 109 ARG A O 1
ATOM 851 N N . LEU A 1 110 ? -9.803 -5.371 41.736 1.00 45.00 110 LEU A N 1
ATOM 852 C CA . LEU A 1 110 ? -9.413 -4.122 42.412 1.00 45.00 110 LEU A CA 1
ATOM 853 C C . LEU A 1 110 ? -10.608 -3.345 43.032 1.00 45.00 110 LEU A C 1
ATOM 855 O O . LEU A 1 110 ? -10.509 -2.143 43.250 1.00 45.00 110 LEU A O 1
ATOM 859 N N . GLY A 1 111 ? -11.731 -4.025 43.303 1.00 47.56 111 GLY A N 1
ATOM 860 C CA . GLY A 1 111 ? -12.990 -3.472 43.815 1.00 47.56 111 GLY A CA 1
ATOM 861 C C . GLY A 1 111 ? -14.002 -4.576 44.167 1.00 47.56 111 GLY A C 1
ATOM 862 O O . GLY A 1 111 ? -13.878 -5.709 43.700 1.00 47.56 111 GLY A O 1
ATOM 863 N N . GLY A 1 112 ? -14.978 -4.269 45.029 1.00 44.25 112 GLY A N 1
ATOM 864 C CA . GLY A 1 112 ? -15.988 -5.231 45.494 1.00 44.25 112 GLY A CA 1
ATOM 865 C C . GLY A 1 112 ? -17.057 -5.556 44.442 1.00 44.25 112 GLY A C 1
ATOM 866 O O . GLY A 1 112 ? -17.494 -4.671 43.707 1.00 44.25 112 GLY A O 1
ATOM 867 N N . PHE A 1 113 ? -17.508 -6.815 44.398 1.00 47.91 113 PHE A N 1
ATOM 868 C CA . PHE A 1 113 ? -18.660 -7.237 43.593 1.00 47.91 113 PHE A CA 1
ATOM 869 C C . PHE A 1 113 ? -19.962 -6.842 44.282 1.00 47.91 113 PHE A C 1
ATOM 871 O O . PHE A 1 113 ? -20.149 -7.114 45.470 1.00 47.91 113 PHE A O 1
ATOM 878 N N . PHE A 1 114 ? -20.884 -6.258 43.523 1.00 47.69 114 PHE A N 1
ATOM 879 C CA . PHE A 1 114 ? -22.273 -6.126 43.947 1.00 47.69 114 PHE A CA 1
ATOM 880 C C . PHE A 1 114 ? -23.138 -7.066 43.111 1.00 47.69 114 PHE A C 1
ATOM 882 O O . PHE A 1 114 ? -23.222 -6.915 41.895 1.00 47.69 114 PHE A O 1
ATOM 889 N N . VAL A 1 115 ? -23.774 -8.029 43.778 1.00 51.84 115 VAL A N 1
ATOM 890 C CA . VAL A 1 115 ? -24.793 -8.905 43.190 1.00 51.84 115 VAL A CA 1
ATOM 891 C C . VAL A 1 115 ? -26.158 -8.328 43.570 1.00 51.84 115 VAL A C 1
ATOM 893 O O . VAL A 1 115 ? -26.481 -8.240 44.755 1.00 51.84 115 VAL A O 1
ATOM 896 N N . GLY A 1 116 ? -26.936 -7.894 42.574 1.00 50.38 116 GLY A N 1
ATOM 897 C CA . GLY A 1 116 ? -28.261 -7.283 42.745 1.00 50.38 116 GLY A CA 1
ATOM 898 C C . GLY A 1 116 ? -28.354 -5.843 42.218 1.00 50.38 116 GLY A C 1
ATOM 899 O O . GLY A 1 116 ? -27.433 -5.045 42.379 1.00 50.38 116 GLY A O 1
ATOM 900 N N . GLY A 1 117 ? -29.483 -5.512 41.584 1.00 62.41 117 GLY A N 1
ATOM 901 C CA . GLY A 1 117 ? -29.711 -4.245 40.880 1.00 62.41 117 GLY A CA 1
ATOM 902 C C . GLY A 1 117 ? -30.615 -4.431 39.657 1.00 62.41 117 GLY A C 1
ATOM 903 O O . GLY A 1 117 ? -31.235 -5.480 39.499 1.00 62.41 117 GLY A O 1
ATOM 904 N N . GLU A 1 118 ? -30.699 -3.409 38.804 1.00 72.19 118 GLU A N 1
ATOM 905 C CA . GLU A 1 118 ? -31.218 -3.549 37.435 1.00 72.19 118 GLU A CA 1
ATOM 906 C C . GLU A 1 118 ? -30.390 -4.594 36.666 1.00 72.19 118 GLU A C 1
ATOM 908 O O . GLU A 1 118 ? -29.177 -4.665 36.865 1.00 72.19 118 GLU A O 1
ATOM 913 N N . SER A 1 119 ? -31.027 -5.404 35.811 1.00 83.69 119 SER A N 1
ATOM 914 C CA . SER A 1 119 ? -30.302 -6.365 34.968 1.00 83.69 119 SER A CA 1
ATOM 915 C C . SER A 1 119 ? -29.332 -5.622 34.043 1.00 83.69 119 SER A C 1
ATOM 917 O O . SER A 1 119 ? -29.732 -4.734 33.290 1.00 83.69 119 SER A O 1
ATOM 919 N N . ILE A 1 120 ? -28.055 -5.994 34.103 1.00 85.44 120 ILE A N 1
ATOM 920 C CA . ILE A 1 120 ? -26.975 -5.466 33.266 1.00 85.44 120 ILE A CA 1
ATOM 921 C C . ILE A 1 120 ? -27.163 -5.921 31.818 1.00 85.44 120 ILE A C 1
ATOM 923 O O . ILE A 1 120 ? -26.907 -5.151 30.893 1.00 85.44 120 ILE A O 1
ATOM 927 N N . LYS A 1 121 ? -27.693 -7.130 31.613 1.00 85.06 121 LYS A N 1
ATOM 928 C CA . LYS A 1 121 ? -28.105 -7.599 30.286 1.00 85.06 121 LYS A CA 1
ATOM 929 C C . LYS A 1 121 ? -29.202 -6.716 29.691 1.00 85.06 121 LYS A C 1
ATOM 931 O O . LYS A 1 121 ? -29.134 -6.340 28.525 1.00 85.06 121 LYS A O 1
ATOM 936 N N . GLU A 1 122 ? -30.217 -6.361 30.478 1.00 85.69 122 GLU A N 1
ATOM 937 C CA . GLU A 1 122 ? -31.267 -5.447 30.010 1.00 85.69 122 GLU A CA 1
ATOM 938 C C . GLU A 1 122 ? -30.751 -4.013 29.839 1.00 85.69 122 GLU A C 1
ATOM 940 O O . GLU A 1 122 ? -31.188 -3.320 28.924 1.00 85.69 122 GLU A O 1
ATOM 945 N N . LEU A 1 123 ? -29.783 -3.576 30.651 1.00 85.62 123 LEU A N 1
ATOM 946 C CA . LEU A 1 123 ? -29.092 -2.301 30.453 1.00 85.62 123 LEU A CA 1
ATOM 947 C C . LEU A 1 123 ? -28.381 -2.257 29.095 1.00 85.62 123 LEU A C 1
ATOM 949 O O . LEU A 1 123 ? -28.526 -1.261 28.393 1.00 85.62 123 LEU A O 1
ATOM 953 N N . ALA A 1 124 ? -27.687 -3.330 28.695 1.00 85.81 124 ALA A N 1
ATOM 954 C CA . ALA A 1 124 ? -27.028 -3.416 27.387 1.00 85.81 124 ALA A CA 1
ATOM 955 C C . ALA A 1 124 ? -28.006 -3.150 26.225 1.00 85.81 124 ALA A C 1
ATOM 957 O O . ALA A 1 124 ? -27.649 -2.491 25.252 1.00 85.81 124 ALA A O 1
ATOM 958 N N . LYS A 1 125 ? -29.268 -3.580 26.366 1.00 80.56 125 LYS A N 1
ATOM 959 C CA . LYS A 1 125 ? -30.339 -3.361 25.378 1.00 80.56 125 LYS A CA 1
ATOM 960 C C . LYS A 1 125 ? -30.938 -1.953 25.402 1.00 80.56 125 LYS A C 1
ATOM 962 O O . LYS A 1 125 ? -31.599 -1.560 24.446 1.00 80.56 125 LYS A O 1
ATOM 967 N N . LYS A 1 126 ? -30.761 -1.192 26.484 1.00 80.50 126 LYS A N 1
ATOM 968 C CA . LYS A 1 126 ? -31.288 0.174 26.637 1.00 80.50 126 LYS A CA 1
ATOM 969 C C . LYS A 1 126 ? -30.363 1.198 25.978 1.00 80.50 126 LYS A C 1
ATOM 971 O O . LYS A 1 126 ? -29.908 2.115 26.652 1.00 80.50 126 LYS A O 1
ATOM 976 N N . THR A 1 127 ? -30.071 1.021 24.691 1.00 79.25 127 THR A N 1
ATOM 977 C CA . THR A 1 127 ? -29.276 1.937 23.845 1.00 79.25 127 THR A CA 1
ATOM 978 C C . THR A 1 127 ? -29.416 3.405 24.269 1.00 79.25 127 THR A C 1
ATOM 980 O O . THR A 1 127 ? -30.517 3.864 24.595 1.00 79.25 127 THR A O 1
ATOM 983 N N . GLY A 1 128 ? -28.306 4.144 24.309 1.00 80.31 128 GLY A N 1
ATOM 984 C CA . GLY A 1 128 ? -28.326 5.553 24.715 1.00 80.31 128 GLY A CA 1
ATOM 985 C C . GLY A 1 128 ? -28.962 6.465 23.658 1.00 80.31 128 GLY A C 1
ATOM 986 O O . GLY A 1 128 ? -29.177 6.030 22.535 1.00 80.31 128 GLY A O 1
ATOM 987 N N . PRO A 1 129 ? -29.261 7.736 23.984 1.00 85.38 129 PRO A N 1
ATOM 988 C CA . PRO A 1 129 ? -29.533 8.727 22.949 1.00 85.38 129 PRO A CA 1
ATOM 989 C C . PRO A 1 129 ? -28.251 9.069 22.174 1.00 85.38 129 PRO A C 1
ATOM 991 O O . PRO A 1 129 ? -27.176 9.173 22.783 1.00 85.38 129 PRO A O 1
ATOM 994 N N . ALA A 1 130 ? -28.401 9.350 20.879 1.00 88.06 130 ALA A N 1
ATOM 995 C CA . ALA A 1 130 ? -27.382 9.947 20.021 1.00 88.06 130 ALA A CA 1
ATOM 996 C C . ALA A 1 130 ? -26.618 11.107 20.703 1.00 88.06 130 ALA A C 1
ATOM 998 O O . ALA A 1 130 ? -27.205 12.013 21.308 1.00 88.06 130 ALA A O 1
ATOM 999 N N . ARG A 1 131 ? -25.284 11.091 20.609 1.00 88.81 131 ARG A N 1
ATOM 1000 C CA . ARG A 1 131 ? -24.340 12.047 21.217 1.00 88.81 131 ARG A CA 1
ATOM 1001 C C . ARG A 1 131 ? -23.627 12.961 20.217 1.00 88.81 131 ARG A C 1
ATOM 1003 O O . ARG A 1 131 ? -22.976 13.934 20.632 1.00 88.81 131 ARG A O 1
ATOM 1010 N N . TYR A 1 132 ? -23.646 12.591 18.947 1.00 91.19 132 TYR A N 1
ATOM 1011 C CA . TYR A 1 132 ? -22.913 13.177 17.831 1.00 91.19 132 TYR A CA 1
ATOM 1012 C C . TYR A 1 132 ? -23.843 13.711 16.740 1.00 91.19 132 TYR A C 1
ATOM 1014 O O . TYR A 1 132 ? -23.419 14.598 16.001 1.00 91.19 132 TYR A O 1
ATOM 1022 N N . ALA A 1 133 ? -25.084 13.223 16.645 1.00 84.00 133 ALA A N 1
ATOM 1023 C CA . ALA A 1 133 ? -26.041 13.622 15.607 1.00 84.00 133 ALA A CA 1
ATOM 1024 C C . ALA A 1 133 ? -26.296 15.144 15.522 1.00 84.00 133 ALA A C 1
ATOM 1026 O O . ALA A 1 133 ? -26.582 15.668 14.448 1.00 84.00 133 ALA A O 1
ATOM 1027 N N . ASP A 1 134 ? -26.155 15.885 16.624 1.00 87.06 134 ASP A N 1
ATOM 1028 C CA . ASP A 1 134 ? -26.289 17.348 16.679 1.00 87.06 134 ASP A CA 1
ATOM 1029 C C . ASP A 1 134 ? -24.983 18.112 16.367 1.00 87.06 134 ASP A C 1
ATOM 1031 O O . ASP A 1 134 ? -24.970 19.343 16.332 1.00 87.06 134 ASP A O 1
ATOM 1035 N N . LYS A 1 135 ? -23.879 17.396 16.129 1.00 91.38 135 LYS A N 1
ATOM 1036 C CA . LYS A 1 135 ? -22.510 17.917 15.947 1.00 91.38 135 LYS A CA 1
ATOM 1037 C C . LYS A 1 135 ? -21.935 17.555 14.578 1.00 91.38 135 LYS A C 1
ATOM 1039 O O . LYS A 1 135 ? -20.735 17.308 14.444 1.00 91.38 135 LYS A O 1
ATOM 1044 N N . THR A 1 136 ? -22.792 17.502 13.564 1.00 94.75 136 THR A N 1
ATOM 1045 C CA . THR A 1 136 ? -22.373 17.254 12.183 1.00 94.75 136 THR A CA 1
ATOM 1046 C C . THR A 1 136 ? -21.586 18.436 11.625 1.00 94.75 136 THR A C 1
ATOM 1048 O O . THR A 1 136 ? -21.805 19.595 11.985 1.00 94.75 136 THR A O 1
ATOM 1051 N N . ILE A 1 137 ? -20.647 18.144 10.728 1.00 97.44 137 ILE A N 1
ATOM 1052 C CA . ILE A 1 137 ? -19.810 19.150 10.076 1.00 97.44 137 ILE A CA 1
ATOM 1053 C C . ILE A 1 137 ? -20.095 19.078 8.585 1.00 97.44 137 ILE A C 1
ATOM 1055 O O . ILE A 1 137 ? -19.798 18.074 7.946 1.00 97.44 137 ILE A O 1
ATOM 1059 N N . THR A 1 138 ? -20.685 20.137 8.033 1.00 97.50 138 THR A N 1
ATOM 1060 C CA . THR A 1 138 ? -20.947 20.230 6.593 1.00 97.50 138 THR A CA 1
ATOM 1061 C C . THR A 1 138 ? -19.957 21.184 5.952 1.00 97.50 138 THR A C 1
ATOM 1063 O O . THR A 1 138 ? -19.849 22.340 6.358 1.00 97.50 138 THR A O 1
ATOM 1066 N N . LEU A 1 139 ? -19.241 20.687 4.952 1.00 97.50 139 LEU A N 1
ATOM 1067 C CA . LEU A 1 139 ? -18.220 21.414 4.213 1.00 97.50 139 LEU A CA 1
ATOM 1068 C C . LEU A 1 139 ? -18.593 21.457 2.729 1.00 97.50 139 LEU A C 1
ATOM 1070 O O . LEU A 1 139 ? -19.253 20.556 2.210 1.00 97.50 139 LEU A O 1
ATOM 1074 N N . SER A 1 140 ? -18.158 22.508 2.041 1.00 96.50 140 SER A N 1
ATOM 1075 C CA . SER A 1 140 ? -18.375 22.666 0.602 1.00 96.50 140 SER A CA 1
ATOM 1076 C C . SER A 1 140 ? -17.071 22.433 -0.151 1.00 96.50 140 SER A C 1
ATOM 1078 O O . SER A 1 140 ? -16.108 23.180 0.021 1.00 96.50 140 SER A O 1
ATOM 1080 N N . GLY A 1 141 ? -17.054 21.398 -0.986 1.00 93.06 141 GLY A N 1
ATOM 1081 C CA . GLY A 1 141 ? -16.006 21.126 -1.963 1.00 93.06 141 GLY A CA 1
ATOM 1082 C C . GLY A 1 141 ? -16.407 21.595 -3.359 1.00 93.06 141 GLY A C 1
ATOM 1083 O O . GLY A 1 141 ? -17.480 22.166 -3.564 1.00 93.06 141 GLY A O 1
ATOM 1084 N N . HIS A 1 142 ? -15.531 21.343 -4.330 1.00 91.69 142 HIS A N 1
ATOM 1085 C CA . HIS A 1 142 ? -15.817 21.567 -5.744 1.00 91.69 142 HIS A CA 1
ATOM 1086 C C . HIS A 1 142 ? -15.154 20.469 -6.581 1.00 91.69 142 HIS A C 1
ATOM 1088 O O . HIS A 1 142 ? -14.007 20.116 -6.298 1.00 91.69 142 HIS A O 1
ATOM 1094 N N . PRO A 1 143 ? -15.821 19.963 -7.631 1.00 95.19 143 PRO A N 1
ATOM 1095 C CA . PRO A 1 143 ? -15.199 19.032 -8.558 1.00 95.19 143 PRO A CA 1
ATOM 1096 C C . PRO A 1 143 ? -14.016 19.688 -9.264 1.00 95.19 143 PRO A C 1
ATOM 1098 O O . PRO A 1 143 ? -14.081 20.852 -9.676 1.00 95.19 143 PRO A O 1
ATOM 1101 N N . ALA A 1 144 ? -12.942 18.931 -9.436 1.00 97.12 144 ALA A N 1
ATOM 1102 C CA . ALA A 1 144 ? -11.787 19.374 -10.187 1.00 97.12 144 ALA A CA 1
ATOM 1103 C C . ALA A 1 144 ? -12.069 19.389 -11.693 1.00 97.12 144 ALA A C 1
ATOM 1105 O O . ALA A 1 144 ? -12.932 18.682 -12.227 1.00 97.12 144 ALA A O 1
ATOM 1106 N N . LYS A 1 145 ? -11.293 20.209 -12.401 1.00 96.56 145 LYS A N 1
ATOM 1107 C CA . LYS A 1 145 ? -11.223 20.141 -13.861 1.00 96.56 145 LYS A CA 1
ATOM 1108 C C . LYS A 1 145 ? -10.458 18.877 -14.285 1.00 96.56 145 LYS A C 1
ATOM 1110 O O . LYS A 1 145 ? -9.636 18.401 -13.501 1.00 96.56 145 LYS A O 1
ATOM 1115 N N . PRO A 1 146 ? -10.691 18.368 -15.508 1.00 96.69 146 PRO A N 1
ATOM 1116 C CA . PRO A 1 146 ? -9.858 17.316 -16.082 1.00 96.69 146 PRO A CA 1
ATOM 1117 C C . PRO A 1 146 ? -8.377 17.696 -16.032 1.00 96.69 146 PRO A C 1
ATOM 1119 O O . PRO A 1 146 ? -8.016 18.847 -16.306 1.00 96.69 146 PRO A O 1
ATOM 1122 N N . ILE A 1 147 ? -7.530 16.734 -15.684 1.00 96.75 147 ILE A N 1
ATOM 1123 C CA . ILE A 1 147 ? -6.082 16.860 -15.776 1.00 96.75 147 ILE A CA 1
ATOM 1124 C C . ILE A 1 147 ? -5.727 16.847 -17.266 1.00 96.75 147 ILE A C 1
ATOM 1126 O O . ILE A 1 147 ? -6.101 15.933 -17.999 1.00 96.75 147 ILE A O 1
ATOM 1130 N N . SER A 1 148 ? -5.033 17.893 -17.714 1.00 94.06 148 SER A N 1
ATOM 1131 C CA . SER A 1 148 ? -4.725 18.125 -19.129 1.00 94.06 148 SER A CA 1
ATOM 1132 C C . SER A 1 148 ? -4.042 16.920 -19.782 1.00 94.06 148 SER A C 1
ATOM 1134 O O . SER A 1 148 ? -3.012 16.476 -19.285 1.00 94.06 148 SER A O 1
ATOM 1136 N N . GLY A 1 149 ? -4.567 16.463 -20.925 1.00 91.75 149 GLY A N 1
ATOM 1137 C CA . GLY A 1 149 ? -4.003 15.343 -21.695 1.00 91.75 149 GLY A CA 1
ATOM 1138 C C . GLY A 1 149 ? -4.215 13.971 -21.052 1.00 91.75 149 GLY A C 1
ATOM 1139 O O . GLY A 1 149 ? -3.431 13.061 -21.292 1.00 91.75 149 GLY A O 1
ATOM 1140 N N . THR A 1 150 ? -5.218 13.830 -20.179 1.00 95.25 150 THR A N 1
ATOM 1141 C CA . THR A 1 150 ? -5.528 12.567 -19.496 1.00 95.25 150 THR A CA 1
ATOM 1142 C C . THR A 1 150 ? -7.044 12.396 -19.328 1.00 95.25 150 THR A C 1
ATOM 1144 O O . THR A 1 150 ? -7.765 13.400 -19.285 1.00 95.25 150 THR A O 1
ATOM 1147 N N . PRO A 1 151 ? -7.543 11.162 -19.135 1.00 95.94 151 PRO A N 1
ATOM 1148 C CA . PRO A 1 151 ? -8.962 10.893 -18.918 1.00 95.94 151 PRO A CA 1
ATOM 1149 C C . PRO A 1 151 ? -9.396 11.088 -17.452 1.00 95.94 151 PRO A C 1
ATOM 1151 O O . PRO A 1 151 ? -10.458 10.602 -17.059 1.00 95.94 151 PRO A O 1
ATOM 1154 N N . PHE A 1 152 ? -8.593 11.754 -16.611 1.00 98.19 152 PHE A N 1
ATOM 1155 C CA . PHE A 1 152 ? -8.807 11.800 -15.162 1.00 98.19 152 PHE A CA 1
ATOM 1156 C C . PHE A 1 152 ? -9.079 13.204 -14.619 1.00 98.19 152 PHE A C 1
ATOM 1158 O O . PHE A 1 152 ? -8.588 14.210 -15.126 1.00 98.19 152 PHE A O 1
ATOM 1165 N N . ALA A 1 153 ? -9.825 13.269 -13.519 1.00 98.25 153 ALA A N 1
ATOM 1166 C CA . ALA A 1 153 ? -9.902 14.426 -12.629 1.00 98.25 153 ALA A CA 1
ATOM 1167 C C . ALA A 1 153 ? -9.822 13.954 -11.172 1.00 98.25 153 ALA A C 1
ATOM 1169 O O . ALA A 1 153 ? -10.383 12.912 -10.848 1.00 98.25 153 ALA A O 1
ATOM 1170 N N . ILE A 1 154 ? -9.177 14.722 -10.290 1.00 98.31 154 ILE A N 1
ATOM 1171 C CA . ILE A 1 154 ? -9.088 14.397 -8.856 1.00 98.31 154 ILE A CA 1
ATOM 1172 C C . ILE A 1 154 ? -9.806 15.477 -8.054 1.00 98.31 154 ILE A C 1
ATOM 1174 O O . ILE A 1 154 ? -9.298 16.586 -7.886 1.00 98.31 154 ILE A O 1
ATOM 1178 N N . ASP A 1 155 ? -11.008 15.162 -7.579 1.00 98.19 155 ASP A N 1
ATOM 1179 C CA . ASP A 1 155 ? -11.777 16.039 -6.707 1.00 98.19 155 ASP A CA 1
ATOM 1180 C C . ASP A 1 155 ? -11.236 15.946 -5.273 1.00 98.19 155 ASP A C 1
ATOM 1182 O O . ASP A 1 155 ? -11.070 14.850 -4.734 1.00 98.19 155 ASP A O 1
ATOM 1186 N N . ARG A 1 156 ? -11.020 17.098 -4.634 1.00 94.19 156 ARG A N 1
ATOM 1187 C CA . ARG A 1 156 ? -10.636 17.182 -3.218 1.00 94.19 156 ARG A CA 1
ATOM 1188 C C . ARG A 1 156 ? -11.895 17.256 -2.367 1.00 94.19 156 ARG A C 1
ATOM 1190 O O . ARG A 1 156 ? -12.607 18.267 -2.408 1.00 94.19 156 ARG A O 1
ATOM 1197 N N . ILE A 1 157 ? -12.205 16.189 -1.634 1.00 97.50 157 ILE A N 1
ATOM 1198 C CA . ILE A 1 157 ? -13.364 16.170 -0.742 1.00 97.50 157 ILE A CA 1
ATOM 1199 C C . ILE A 1 157 ? -12.925 16.823 0.569 1.00 97.50 157 ILE A C 1
ATOM 1201 O O . ILE A 1 157 ? -11.954 16.384 1.180 1.00 97.50 157 ILE A O 1
ATOM 1205 N N . PRO A 1 158 ? -13.602 17.887 1.023 1.00 96.19 158 PRO A N 1
ATOM 1206 C CA . PRO A 1 158 ? -13.153 18.619 2.196 1.00 96.19 158 PRO A CA 1
ATOM 1207 C C . PRO A 1 158 ? -13.207 17.737 3.452 1.00 96.19 158 PRO A C 1
ATOM 1209 O O . PRO A 1 158 ? -14.260 17.196 3.802 1.00 96.19 158 PRO A O 1
ATOM 1212 N N . VAL A 1 159 ? -12.068 17.639 4.143 1.00 97.12 159 VAL A N 1
ATOM 1213 C CA . VAL A 1 159 ? -11.899 16.915 5.410 1.00 97.12 159 VAL A CA 1
ATOM 1214 C C . VAL A 1 159 ? -11.969 17.908 6.583 1.00 97.12 159 VAL A C 1
ATOM 1216 O O . VAL A 1 159 ? -11.338 18.967 6.525 1.00 97.12 159 VAL A O 1
ATOM 1219 N N . PRO A 1 160 ? -12.698 17.609 7.677 1.00 96.50 160 PRO A N 1
ATOM 1220 C CA . PRO A 1 160 ? -12.810 18.491 8.841 1.00 96.50 160 PRO A CA 1
ATOM 1221 C C . PRO A 1 160 ? -11.556 18.439 9.737 1.00 96.50 160 PRO A C 1
ATOM 1223 O O . PRO A 1 160 ? -11.617 17.998 10.887 1.00 96.50 160 PRO A O 1
ATOM 1226 N N . LEU A 1 161 ? -10.413 18.912 9.222 1.00 93.62 161 LEU A N 1
ATOM 1227 C CA . LEU A 1 161 ? -9.129 18.960 9.946 1.00 93.62 161 LEU A CA 1
ATOM 1228 C C . LEU A 1 161 ? -9.237 19.736 11.269 1.00 93.62 161 LEU A C 1
ATOM 1230 O O . LEU A 1 161 ? -8.607 19.387 12.260 1.00 93.62 161 LEU A O 1
ATOM 1234 N N . GLN A 1 162 ? -10.087 20.766 11.297 1.00 92.25 162 GLN A N 1
ATOM 1235 C CA . GLN A 1 162 ? -10.539 21.411 12.525 1.00 92.25 162 GLN A CA 1
ATOM 1236 C C . GLN A 1 162 ? -11.975 20.978 12.804 1.00 92.25 162 GLN A C 1
ATOM 1238 O O . GLN A 1 162 ? -12.897 21.329 12.067 1.00 92.25 162 GLN A O 1
ATOM 1243 N N . ASN A 1 163 ? -12.171 20.220 13.877 1.00 94.12 163 ASN A N 1
ATOM 1244 C CA . ASN A 1 163 ? -13.477 19.708 14.269 1.00 94.12 163 ASN A CA 1
ATOM 1245 C C . ASN A 1 163 ? -13.723 19.884 15.768 1.00 94.12 163 ASN A C 1
ATOM 1247 O O . ASN A 1 163 ? -12.803 20.040 16.570 1.00 94.12 163 ASN A O 1
ATOM 1251 N N . VAL A 1 164 ? -15.001 19.829 16.145 1.00 93.25 164 VAL A N 1
ATOM 1252 C CA . VAL A 1 164 ? -15.473 20.054 17.521 1.00 93.25 164 VAL A CA 1
ATOM 1253 C C . VAL A 1 164 ? -15.017 18.987 18.521 1.00 93.25 164 VAL A C 1
ATOM 1255 O O . VAL A 1 164 ? -15.180 19.178 19.724 1.00 93.25 164 VAL A O 1
ATOM 1258 N N . PHE A 1 165 ? -14.463 17.869 18.047 1.00 91.81 165 PHE A N 1
ATOM 1259 C CA . PHE A 1 165 ? -13.969 16.788 18.897 1.00 91.81 165 PHE A CA 1
ATOM 1260 C C . PHE A 1 165 ? -12.454 16.836 19.109 1.00 91.81 165 PHE A C 1
ATOM 1262 O O . PHE A 1 165 ? -11.951 16.091 19.945 1.00 91.81 165 PHE A O 1
ATOM 1269 N N . GLY A 1 166 ? -11.735 17.701 18.382 1.00 89.12 166 GLY A N 1
ATOM 1270 C CA . GLY A 1 166 ? -10.272 17.703 18.372 1.00 89.12 166 GLY A CA 1
ATOM 1271 C C . GLY A 1 166 ? -9.673 16.429 17.769 1.00 89.12 166 GLY A C 1
ATOM 1272 O O . GLY A 1 166 ? -8.524 16.108 18.057 1.00 89.12 166 GLY A O 1
ATOM 1273 N N . SER A 1 167 ? -10.447 15.690 16.968 1.00 88.69 167 SER A N 1
ATOM 1274 C CA . SER A 1 167 ? -9.989 14.480 16.288 1.00 88.69 167 SER A CA 1
ATOM 1275 C C . SER A 1 167 ? -8.924 14.838 15.257 1.00 88.69 167 SER A C 1
ATOM 1277 O O . SER A 1 167 ? -9.177 15.662 14.377 1.00 88.69 167 SER A O 1
ATOM 1279 N N . VAL A 1 168 ? -7.755 14.203 15.330 1.00 89.12 168 VAL A N 1
ATOM 1280 C CA . VAL A 1 168 ? -6.735 14.324 14.283 1.00 89.12 168 VAL A CA 1
ATOM 1281 C C . VAL A 1 168 ? -7.160 13.442 13.112 1.00 89.12 168 VAL A C 1
ATOM 1283 O O . VAL A 1 168 ? -7.320 12.228 13.257 1.00 89.12 168 VAL A O 1
ATOM 1286 N N . MET A 1 169 ? -7.361 14.053 11.947 1.00 93.69 169 MET A N 1
ATOM 1287 C CA . MET A 1 169 ? -7.929 13.393 10.770 1.00 93.69 169 MET A CA 1
ATOM 1288 C C . MET A 1 169 ? -6.880 12.608 9.969 1.00 93.69 169 MET A C 1
ATOM 1290 O O . MET A 1 169 ? -6.903 12.639 8.746 1.00 93.69 169 MET A O 1
ATOM 1294 N N . LEU A 1 170 ? -5.988 11.873 10.644 1.00 93.81 170 LEU A N 1
ATOM 1295 C CA . LEU A 1 170 ? -5.145 10.866 9.992 1.00 93.81 170 LEU A CA 1
ATOM 1296 C C . LEU A 1 170 ? -6.059 9.722 9.530 1.00 93.81 170 LEU A C 1
ATOM 1298 O O . LEU A 1 170 ? -6.362 8.822 10.318 1.00 93.81 170 LEU A O 1
ATOM 1302 N N . ILE A 1 171 ? -6.579 9.782 8.306 1.00 96.56 171 ILE A N 1
ATOM 1303 C CA . ILE A 1 171 ? -7.551 8.797 7.823 1.00 96.56 171 ILE A CA 1
ATOM 1304 C C . ILE A 1 171 ? -6.839 7.454 7.636 1.00 96.56 171 ILE A C 1
ATOM 1306 O O . ILE A 1 171 ? -5.837 7.371 6.942 1.00 96.56 171 ILE A O 1
ATOM 1310 N N . GLY A 1 172 ? -7.344 6.404 8.285 1.00 95.31 172 GLY A N 1
ATOM 1311 C CA . GLY A 1 172 ? -6.757 5.064 8.258 1.00 95.31 172 GLY A CA 1
ATOM 1312 C C . GLY A 1 172 ? -7.396 4.120 7.239 1.00 95.31 172 GLY A C 1
ATOM 1313 O O . GLY A 1 172 ? -6.784 3.121 6.857 1.00 95.31 172 GLY A O 1
ATOM 1314 N N . GLY A 1 173 ? -8.617 4.417 6.793 1.00 97.25 173 GLY A N 1
ATOM 1315 C CA . GLY A 1 173 ? -9.370 3.599 5.848 1.00 97.25 173 GLY A CA 1
ATOM 1316 C C . GLY A 1 173 ? -10.791 4.104 5.637 1.00 97.25 173 GLY A C 1
ATOM 1317 O O . GLY A 1 173 ? -11.316 4.876 6.438 1.00 97.25 173 GLY A O 1
ATOM 1318 N N . HIS A 1 174 ? -11.405 3.659 4.547 1.00 98.69 174 HIS A N 1
ATOM 1319 C CA . HIS A 1 174 ? -12.800 3.933 4.241 1.00 98.69 174 HIS A CA 1
ATOM 1320 C C . HIS A 1 174 ? -13.416 2.788 3.442 1.00 98.69 174 HIS A C 1
ATOM 1322 O O . HIS A 1 174 ? -12.694 1.994 2.838 1.00 98.69 174 HIS A O 1
ATOM 1328 N N . ASP A 1 175 ? -14.743 2.748 3.426 1.00 98.69 175 ASP A N 1
ATOM 1329 C CA . ASP A 1 175 ? -15.547 1.927 2.526 1.00 98.69 175 ASP A CA 1
ATOM 1330 C C . ASP A 1 175 ? -16.947 2.530 2.373 1.00 98.69 175 ASP A C 1
ATOM 1332 O O . ASP A 1 175 ? -17.279 3.505 3.056 1.00 98.69 175 ASP A O 1
ATOM 1336 N N . PHE A 1 176 ? -17.758 1.978 1.474 1.00 98.69 176 PHE A N 1
ATOM 1337 C CA . PHE A 1 176 ? -19.050 2.545 1.099 1.00 98.69 176 PHE A CA 1
ATOM 1338 C C . PHE A 1 176 ? -20.235 1.662 1.472 1.00 98.69 176 PHE A C 1
ATOM 1340 O O . PHE A 1 176 ? -20.219 0.446 1.301 1.00 98.69 176 PHE A O 1
ATOM 1347 N N . PHE A 1 177 ? -21.304 2.318 1.906 1.00 98.62 177 PHE A N 1
ATOM 1348 C CA . PHE A 1 177 ? -22.641 1.739 1.944 1.00 98.62 177 PHE A CA 1
ATOM 1349 C C . PHE A 1 177 ? -23.229 1.680 0.528 1.00 98.62 177 PHE A C 1
ATOM 1351 O O . PHE A 1 177 ? -22.853 2.465 -0.353 1.00 98.62 177 PHE A O 1
ATOM 1358 N N . ALA A 1 178 ? -24.231 0.827 0.305 1.00 97.88 178 ALA A N 1
ATOM 1359 C CA . ALA A 1 178 ? -24.908 0.708 -0.988 1.00 97.88 178 ALA A CA 1
ATOM 1360 C C . ALA A 1 178 ? -25.553 2.026 -1.458 1.00 97.88 178 ALA A C 1
ATOM 1362 O O . ALA A 1 178 ? -25.722 2.256 -2.656 1.00 97.88 178 ALA A O 1
ATOM 1363 N N . ASN A 1 179 ? -25.900 2.926 -0.530 1.00 97.50 179 ASN A N 1
ATOM 1364 C CA . ASN A 1 179 ? -26.467 4.238 -0.851 1.00 97.50 179 ASN A CA 1
ATOM 1365 C C . ASN A 1 179 ? -25.427 5.273 -1.348 1.00 97.50 179 ASN A C 1
ATOM 1367 O O . ASN A 1 179 ? -25.820 6.384 -1.739 1.00 97.50 179 ASN A O 1
ATOM 1371 N N . GLY A 1 180 ? -24.137 4.916 -1.341 1.00 98.25 180 GLY A N 1
ATOM 1372 C CA . GLY A 1 180 ? -22.997 5.735 -1.750 1.00 98.25 180 GLY A CA 1
ATOM 1373 C C . GLY A 1 180 ? -22.401 6.629 -0.658 1.00 98.25 180 GLY A C 1
ATOM 1374 O O . GLY A 1 180 ? -21.446 7.348 -0.950 1.00 98.25 180 GLY A O 1
ATOM 1375 N N . ASP A 1 181 ? -22.928 6.608 0.569 1.00 98.56 181 ASP A N 1
ATOM 1376 C CA . ASP A 1 181 ? -22.260 7.228 1.718 1.00 98.56 181 ASP A CA 1
ATOM 1377 C C . ASP A 1 181 ? -21.006 6.422 2.085 1.00 98.56 181 ASP A C 1
ATOM 1379 O O . ASP A 1 181 ? -20.969 5.204 1.905 1.00 98.56 181 ASP A O 1
ATOM 1383 N N . ALA A 1 182 ? -19.996 7.084 2.643 1.00 98.81 182 ALA A N 1
ATOM 1384 C CA . ALA A 1 182 ? -18.798 6.418 3.147 1.00 98.81 182 ALA A CA 1
ATOM 1385 C C . ALA A 1 182 ? -18.850 6.238 4.669 1.00 98.81 182 ALA A C 1
ATOM 1387 O O . ALA A 1 182 ? -19.372 7.100 5.383 1.00 98.81 182 ALA A O 1
ATOM 1388 N N . ALA A 1 183 ? -18.223 5.179 5.175 1.00 98.81 183 ALA A N 1
ATOM 1389 C CA . ALA A 1 183 ? -17.657 5.162 6.520 1.00 98.81 183 ALA A CA 1
ATOM 1390 C C . ALA A 1 183 ? -16.141 5.376 6.424 1.00 98.81 183 ALA A C 1
ATOM 1392 O O . ALA A 1 183 ? -15.485 4.779 5.575 1.00 98.81 183 ALA A O 1
ATOM 1393 N N . VAL A 1 184 ? -15.582 6.219 7.289 1.00 98.75 184 VAL A N 1
ATOM 1394 C CA . VAL A 1 184 ? -14.167 6.612 7.296 1.00 98.75 184 VAL A CA 1
ATOM 1395 C C . VAL A 1 184 ? -13.613 6.459 8.708 1.00 98.75 184 VAL A C 1
ATOM 1397 O O . VAL A 1 184 ? -14.111 7.108 9.629 1.00 98.75 184 VAL A O 1
ATOM 1400 N N . CYS A 1 185 ? -12.586 5.628 8.899 1.00 98.25 185 CYS A N 1
ATOM 1401 C CA . CYS A 1 185 ? -11.894 5.510 10.183 1.00 98.25 185 CYS A CA 1
ATOM 1402 C C . CYS A 1 185 ? -10.651 6.403 10.237 1.00 98.25 185 CYS A C 1
ATOM 1404 O O . CYS A 1 185 ? -9.988 6.633 9.224 1.00 98.25 185 CYS A O 1
ATOM 1406 N N . THR A 1 186 ? -10.303 6.882 11.427 1.00 96.25 186 THR A N 1
ATOM 1407 C CA . THR A 1 186 ? -9.042 7.586 11.680 1.00 96.25 186 THR A CA 1
ATOM 1408 C C . THR A 1 186 ? -8.104 6.716 12.498 1.00 96.25 186 THR A C 1
ATOM 1410 O O . THR A 1 186 ? -8.535 5.911 13.322 1.00 96.25 186 THR A O 1
ATOM 1413 N N . MET A 1 187 ? -6.803 6.939 12.344 1.00 92.06 187 MET A N 1
ATOM 1414 C CA . MET A 1 187 ? -5.770 6.265 13.121 1.00 92.06 187 MET A CA 1
ATOM 1415 C C . MET A 1 187 ? -5.942 6.455 14.637 1.00 92.06 187 MET A C 1
ATOM 1417 O O . MET A 1 187 ? -5.484 5.629 15.413 1.00 92.06 187 MET A O 1
ATOM 1421 N N . PHE A 1 188 ? -6.631 7.504 15.087 1.00 89.31 188 PHE A N 1
ATOM 1422 C CA . PHE A 1 188 ? -6.926 7.727 16.508 1.00 89.31 188 PHE A CA 1
ATOM 1423 C C . PHE A 1 188 ? -8.184 7.011 17.009 1.00 89.31 188 PHE A C 1
ATOM 1425 O O . PHE A 1 188 ? -8.549 7.154 18.174 1.00 89.31 188 PHE A O 1
ATOM 1432 N N . GLY A 1 189 ? -8.829 6.218 16.153 1.00 93.38 189 GLY A N 1
ATOM 1433 C CA . GLY A 1 189 ? -9.904 5.325 16.553 1.00 93.38 189 GLY A CA 1
ATOM 1434 C C . GLY A 1 189 ? -11.308 5.891 16.425 1.00 93.38 189 GLY A C 1
ATOM 1435 O O . GLY A 1 189 ? -12.232 5.306 16.991 1.00 93.38 189 GLY A O 1
ATOM 1436 N N . ASP A 1 190 ? -11.485 7.010 15.719 1.00 96.44 190 ASP A N 1
ATOM 1437 C CA . ASP A 1 190 ? -12.812 7.506 15.357 1.00 96.44 190 ASP A CA 1
ATOM 1438 C C . ASP A 1 190 ? -13.309 6.838 14.073 1.00 96.44 190 ASP A C 1
ATOM 1440 O O . ASP A 1 190 ? -12.519 6.519 13.185 1.00 96.44 190 ASP A O 1
ATOM 1444 N N . VAL A 1 191 ? -14.628 6.696 13.946 1.00 98.56 191 VAL A N 1
ATOM 1445 C CA . VAL A 1 191 ? -15.298 6.355 12.685 1.00 98.56 191 VAL A CA 1
ATOM 1446 C C . VAL A 1 191 ? -16.341 7.416 12.380 1.00 98.56 191 VAL A C 1
ATOM 1448 O O . VAL A 1 191 ? -17.133 7.803 13.245 1.00 98.56 191 VAL A O 1
ATOM 1451 N N . TRP A 1 192 ? -16.340 7.876 11.138 1.00 98.62 192 TRP A N 1
ATOM 1452 C CA . TRP A 1 192 ? -17.196 8.928 10.621 1.00 98.62 192 TRP A CA 1
ATOM 1453 C C . TRP A 1 192 ? -18.038 8.400 9.471 1.00 98.62 192 TRP A C 1
ATOM 1455 O O . TRP A 1 192 ? -17.514 7.746 8.577 1.00 98.62 192 TRP A O 1
ATOM 1465 N N . ARG A 1 193 ? -19.324 8.735 9.454 1.00 98.44 193 ARG A N 1
ATOM 1466 C CA . ARG A 1 193 ? -20.158 8.632 8.261 1.00 98.44 193 ARG A CA 1
ATOM 1467 C C . ARG A 1 193 ? -20.021 9.912 7.443 1.00 98.44 193 ARG A C 1
ATOM 1469 O O . ARG A 1 193 ? -20.138 11.010 7.993 1.00 98.44 193 ARG A O 1
ATOM 1476 N N . VAL A 1 194 ? -19.807 9.767 6.141 1.00 98.62 194 VAL A N 1
ATOM 1477 C CA . VAL A 1 194 ? -19.663 10.871 5.188 1.00 98.62 194 VAL A CA 1
ATOM 1478 C C . VAL A 1 194 ? -20.742 10.747 4.125 1.00 98.62 194 VAL A C 1
ATOM 1480 O O . VAL A 1 194 ? -20.786 9.770 3.383 1.00 98.62 194 VAL A O 1
ATOM 1483 N N . SER A 1 195 ? -21.616 11.745 4.062 1.00 98.25 195 SER A N 1
ATOM 1484 C CA . SER A 1 195 ? -22.726 11.815 3.106 1.00 98.25 195 SER A CA 1
ATOM 1485 C C . SER A 1 195 ? -22.604 13.049 2.212 1.00 98.25 195 SER A C 1
ATOM 1487 O O . SER A 1 195 ? -21.767 13.922 2.452 1.00 98.25 195 SER A O 1
ATOM 1489 N N . GLY A 1 196 ? -23.422 13.120 1.158 1.00 97.62 196 GLY A N 1
ATOM 1490 C CA . GLY A 1 196 ? -23.385 14.236 0.200 1.00 97.62 196 GLY A CA 1
ATOM 1491 C C . GLY A 1 196 ? -22.238 14.150 -0.815 1.00 97.62 196 GLY A C 1
ATOM 1492 O O . GLY A 1 196 ? -21.815 15.163 -1.369 1.00 97.62 196 GLY A O 1
ATOM 1493 N N . LEU A 1 197 ? -21.737 12.937 -1.069 1.00 98.12 197 LEU A N 1
ATOM 1494 C CA . LEU A 1 197 ? -20.697 12.632 -2.059 1.00 98.12 197 LEU A CA 1
ATOM 1495 C C . LEU A 1 197 ? -21.259 12.607 -3.494 1.00 98.12 197 LEU A C 1
ATOM 1497 O O . LEU A 1 197 ? -21.134 11.620 -4.210 1.00 98.12 197 LEU A O 1
ATOM 1501 N N . ASP A 1 198 ? -21.934 13.681 -3.902 1.00 95.88 198 ASP A N 1
ATOM 1502 C CA . ASP A 1 198 ? -22.513 13.818 -5.241 1.00 95.88 198 ASP A CA 1
ATOM 1503 C C . ASP A 1 198 ? -21.551 14.478 -6.251 1.00 95.88 198 ASP A C 1
ATOM 1505 O O . ASP A 1 198 ? -20.404 14.817 -5.950 1.00 95.88 198 ASP A O 1
ATOM 1509 N N . ASP A 1 199 ? -22.003 14.654 -7.493 1.00 95.19 199 ASP A N 1
ATOM 1510 C CA . ASP A 1 199 ? -21.212 15.292 -8.553 1.00 95.19 199 ASP A CA 1
ATOM 1511 C C . ASP A 1 199 ? -20.884 16.764 -8.267 1.00 95.19 199 ASP A C 1
ATOM 1513 O O . ASP A 1 199 ? -20.013 17.326 -8.920 1.00 95.19 199 ASP A O 1
ATOM 1517 N N . SER A 1 200 ? -21.574 17.419 -7.329 1.00 95.69 200 SER A N 1
ATOM 1518 C CA . SER A 1 200 ? -21.384 18.835 -7.007 1.00 95.69 200 SER A CA 1
ATOM 1519 C C . SER A 1 200 ? -20.461 19.072 -5.815 1.00 95.69 200 SER A C 1
ATOM 1521 O O . SER A 1 200 ? -19.849 20.137 -5.745 1.00 95.69 200 SER A O 1
ATOM 1523 N N . LEU A 1 201 ? -20.400 18.122 -4.873 1.00 97.06 201 LEU A N 1
ATOM 1524 C CA . LEU A 1 201 ? -19.674 18.210 -3.598 1.00 97.06 201 LEU A CA 1
ATOM 1525 C C . LEU A 1 201 ? -20.018 19.455 -2.754 1.00 97.06 201 LEU A C 1
ATOM 1527 O O . LEU A 1 201 ? -19.256 19.847 -1.870 1.00 97.06 201 LEU A O 1
ATOM 1531 N N . LYS A 1 202 ? -21.167 20.099 -2.998 1.00 96.75 202 LYS A N 1
ATOM 1532 C CA . LYS A 1 202 ? -21.523 21.376 -2.353 1.00 96.75 202 LYS A CA 1
ATOM 1533 C C . LYS A 1 202 ? -21.836 21.250 -0.865 1.00 96.75 202 LYS A C 1
ATOM 1535 O O . LYS A 1 202 ? -21.699 22.238 -0.143 1.00 96.75 202 LYS A O 1
ATOM 1540 N N . ALA A 1 203 ? -22.286 20.081 -0.423 1.00 97.50 203 ALA A N 1
ATOM 1541 C CA . ALA A 1 203 ? -22.691 19.825 0.953 1.00 97.50 203 ALA A CA 1
ATOM 1542 C C . ALA A 1 203 ? -22.241 18.423 1.374 1.00 97.50 203 ALA A C 1
ATOM 1544 O O . ALA A 1 203 ? -23.036 17.489 1.394 1.00 97.50 203 ALA A O 1
ATOM 1545 N N . VAL A 1 204 ? -20.953 18.287 1.686 1.00 98.50 204 VAL A N 1
ATOM 1546 C CA . VAL A 1 204 ? -20.378 17.050 2.221 1.00 98.50 204 VAL A CA 1
ATOM 1547 C C . VAL A 1 204 ? -20.499 17.086 3.737 1.00 98.50 204 VAL A C 1
ATOM 1549 O O . VAL A 1 204 ? -19.907 17.954 4.384 1.00 98.50 204 VAL A O 1
ATOM 1552 N N . THR A 1 205 ? -21.264 16.161 4.309 1.00 98.25 205 THR A N 1
ATOM 1553 C CA . THR A 1 205 ? -21.557 16.133 5.746 1.00 98.25 205 THR A CA 1
ATOM 1554 C C . THR A 1 205 ? -20.840 14.975 6.422 1.00 98.25 205 THR A C 1
ATOM 1556 O O . THR A 1 205 ? -21.110 13.809 6.132 1.00 98.25 205 THR A O 1
ATOM 1559 N N . TRP A 1 206 ? -19.969 15.316 7.369 1.00 98.38 206 TRP A N 1
ATOM 1560 C CA . TRP A 1 206 ? -19.257 14.399 8.250 1.00 98.38 206 TRP A CA 1
ATOM 1561 C C . TRP A 1 206 ? -19.986 14.290 9.590 1.00 98.38 206 TRP A C 1
ATOM 1563 O O . TRP A 1 206 ? -20.217 15.295 10.268 1.00 98.38 206 TRP A O 1
ATOM 1573 N N . THR A 1 207 ? -20.313 13.064 9.989 1.00 97.69 207 THR A N 1
ATOM 1574 C CA . THR A 1 207 ? -20.938 12.746 11.280 1.00 97.69 207 THR A CA 1
ATOM 1575 C C . THR A 1 207 ? -20.108 11.680 11.967 1.00 97.69 207 THR A C 1
ATOM 1577 O O . THR A 1 207 ? -19.926 10.603 11.407 1.00 97.69 207 THR A O 1
ATOM 1580 N N . ARG A 1 208 ? -19.578 11.947 13.163 1.00 97.88 208 ARG A N 1
ATOM 1581 C CA . ARG A 1 208 ? -18.901 10.891 13.926 1.00 97.88 208 ARG A CA 1
ATOM 1582 C C . ARG A 1 208 ? -19.947 9.883 14.394 1.00 97.88 208 ARG A C 1
ATOM 1584 O O . ARG A 1 208 ? -20.963 10.301 14.930 1.00 97.88 208 ARG A O 1
ATOM 1591 N N . ILE A 1 209 ? -19.682 8.594 14.214 1.00 97.38 209 ILE A N 1
ATOM 1592 C CA . ILE A 1 209 ? -20.598 7.502 14.589 1.00 97.38 209 ILE A CA 1
ATOM 1593 C C . ILE A 1 209 ? -19.983 6.554 15.627 1.00 97.38 209 ILE A C 1
ATOM 1595 O O . ILE A 1 209 ? -20.705 5.952 16.416 1.00 97.38 209 ILE A O 1
ATOM 1599 N N . ALA A 1 210 ? -18.648 6.464 15.683 1.00 96.88 210 ALA A N 1
ATOM 1600 C CA . ALA A 1 210 ? -17.922 5.649 16.657 1.00 96.88 210 ALA A CA 1
ATOM 1601 C C . ALA A 1 210 ? -16.615 6.323 17.104 1.00 96.88 210 ALA A C 1
ATOM 1603 O O . ALA A 1 210 ? -16.093 7.203 16.418 1.00 96.88 210 ALA A O 1
ATOM 1604 N N . THR A 1 211 ? -16.091 5.917 18.262 1.00 94.88 211 THR A N 1
ATOM 1605 C CA . THR A 1 211 ? -14.793 6.369 18.795 1.00 94.88 211 THR A CA 1
ATOM 1606 C C . THR A 1 211 ? -14.223 5.350 19.784 1.00 94.88 211 THR A C 1
ATOM 1608 O O . THR A 1 211 ? -14.981 4.559 20.349 1.00 94.88 211 THR A O 1
ATOM 1611 N N . GLY A 1 212 ? -12.915 5.404 20.042 1.00 90.31 212 GLY A N 1
ATOM 1612 C CA . GLY A 1 212 ? -12.233 4.569 21.037 1.00 90.31 212 GLY A CA 1
ATOM 1613 C C . GLY A 1 212 ? -11.636 3.267 20.496 1.00 90.31 212 GLY A C 1
ATOM 1614 O O . GLY A 1 212 ? -11.273 2.402 21.289 1.00 90.31 212 GLY A O 1
ATOM 1615 N N . LEU A 1 213 ? -11.528 3.118 19.172 1.00 94.25 213 LEU A N 1
ATOM 1616 C CA . LEU A 1 213 ? -10.841 1.985 18.545 1.00 94.25 213 LEU A CA 1
ATOM 1617 C C . LEU A 1 213 ? -9.312 2.150 18.638 1.00 94.25 213 LEU A C 1
ATOM 1619 O O . LEU A 1 213 ? -8.787 3.261 18.619 1.00 94.25 213 LEU A O 1
ATOM 1623 N N . ASN A 1 214 ? -8.568 1.051 18.729 1.00 89.56 214 ASN A N 1
ATOM 1624 C CA . ASN A 1 214 ? -7.119 1.108 18.917 1.00 89.56 214 ASN A CA 1
ATOM 1625 C C . ASN A 1 214 ? -6.370 1.149 17.575 1.00 89.56 214 ASN A C 1
ATOM 1627 O O . ASN A 1 214 ? -6.215 0.116 16.930 1.00 89.56 214 ASN A O 1
ATOM 1631 N N . GLN A 1 215 ? -5.864 2.321 17.178 1.00 89.62 215 GLN A N 1
ATOM 1632 C CA . GLN A 1 215 ? -5.041 2.489 15.969 1.00 89.62 215 GLN A CA 1
ATOM 1633 C C . GLN A 1 215 ? -5.722 1.990 14.683 1.00 89.62 215 GLN A C 1
ATOM 1635 O O . GLN A 1 215 ? -5.172 1.162 13.959 1.00 89.62 215 GLN A O 1
ATOM 1640 N N . ALA A 1 216 ? -6.930 2.490 14.401 1.00 94.94 216 ALA A N 1
ATOM 1641 C CA . ALA A 1 216 ? -7.735 2.020 13.275 1.00 94.94 216 ALA A CA 1
ATOM 1642 C C . ALA A 1 216 ? -7.136 2.414 11.909 1.00 94.94 216 ALA A C 1
ATOM 1644 O O . ALA A 1 216 ? -7.203 3.571 11.491 1.00 94.94 216 ALA A O 1
ATOM 1645 N N . LEU A 1 217 ? -6.561 1.437 11.200 1.00 95.12 217 LEU A N 1
ATOM 1646 C CA . LEU A 1 217 ? -5.807 1.621 9.945 1.00 95.12 217 LEU A CA 1
ATOM 1647 C C . LEU A 1 217 ? -6.336 0.774 8.775 1.00 95.12 217 LEU A C 1
ATOM 1649 O O . LEU A 1 217 ? -5.625 0.522 7.789 1.00 95.12 217 LEU A O 1
ATOM 1653 N N . GLY A 1 218 ? -7.597 0.366 8.876 1.00 96.81 218 GLY A N 1
ATOM 1654 C CA . GLY A 1 218 ? -8.348 -0.287 7.817 1.00 96.81 218 GLY A CA 1
ATOM 1655 C C . GLY A 1 218 ? -9.819 -0.438 8.191 1.00 96.81 218 GLY A C 1
ATOM 1656 O O . GLY A 1 218 ? -10.161 -0.663 9.352 1.00 96.81 218 GLY A O 1
ATOM 1657 N N . LEU A 1 219 ? -10.681 -0.304 7.189 1.00 97.94 219 LEU A N 1
ATOM 1658 C CA . LEU A 1 219 ? -12.128 -0.412 7.315 1.00 97.94 219 LEU A CA 1
ATOM 1659 C C . LEU A 1 219 ? -12.672 -1.143 6.084 1.00 97.94 219 LEU A C 1
ATOM 1661 O O . LEU A 1 219 ? -12.170 -0.952 4.974 1.00 97.94 219 LEU A O 1
ATOM 1665 N N . CYS A 1 220 ? -13.678 -1.983 6.294 1.00 97.25 220 CYS A N 1
ATOM 1666 C CA . CYS A 1 220 ? -14.438 -2.644 5.240 1.00 97.25 220 CYS A CA 1
ATOM 1667 C C . CYS A 1 220 ? -15.930 -2.604 5.592 1.00 97.25 220 CYS A C 1
ATOM 1669 O O . CYS A 1 220 ? -16.285 -2.745 6.764 1.00 97.25 220 CYS A O 1
ATOM 1671 N N . ILE A 1 221 ? -16.793 -2.412 4.595 1.00 98.12 221 ILE A N 1
ATOM 1672 C CA . ILE A 1 221 ? -18.241 -2.582 4.729 1.00 98.12 221 ILE A CA 1
ATOM 1673 C C . ILE A 1 221 ? -18.666 -3.853 3.997 1.00 98.12 221 ILE A C 1
ATOM 1675 O O . ILE A 1 221 ? -18.327 -4.070 2.835 1.00 98.12 221 ILE A O 1
ATOM 1679 N N . TYR A 1 222 ? -19.440 -4.692 4.678 1.00 95.38 222 TYR A N 1
ATOM 1680 C CA . TYR A 1 222 ? -20.074 -5.865 4.087 1.00 95.38 222 TYR A CA 1
ATOM 1681 C C . TYR A 1 222 ? -21.469 -6.052 4.672 1.00 95.38 222 TYR A C 1
ATOM 1683 O O . TYR A 1 222 ? -21.630 -6.019 5.890 1.00 95.38 222 TYR A O 1
ATOM 1691 N N . ASP A 1 223 ? -22.458 -6.265 3.799 1.00 95.25 223 ASP A N 1
ATOM 1692 C CA . ASP A 1 223 ? -23.875 -6.380 4.174 1.00 95.25 223 ASP A CA 1
ATOM 1693 C C . ASP A 1 223 ? -24.354 -5.180 5.016 1.00 95.25 223 ASP A C 1
ATOM 1695 O O . ASP A 1 223 ? -24.953 -5.334 6.075 1.00 95.25 223 ASP A O 1
ATOM 1699 N N . GLU A 1 224 ? -23.990 -3.968 4.573 1.00 96.94 224 GLU A N 1
ATOM 1700 C CA . GLU A 1 224 ? -24.218 -2.689 5.271 1.00 96.94 224 GLU A CA 1
ATOM 1701 C C . GLU A 1 224 ? -23.584 -2.584 6.675 1.00 96.94 224 GLU A C 1
ATOM 1703 O O . GLU A 1 224 ? -23.791 -1.586 7.364 1.00 96.94 224 GLU A O 1
ATOM 1708 N N . GLN A 1 225 ? -22.762 -3.556 7.088 1.00 97.69 225 GLN A N 1
ATOM 1709 C CA . GLN A 1 225 ? -22.080 -3.556 8.382 1.00 97.69 225 GLN A CA 1
ATOM 1710 C C . GLN A 1 225 ? -20.627 -3.120 8.272 1.00 97.69 225 GLN A C 1
ATOM 1712 O O . GLN A 1 225 ? -19.902 -3.539 7.371 1.00 97.69 225 GLN A O 1
ATOM 1717 N N . ILE A 1 226 ? -20.189 -2.309 9.237 1.00 98.75 226 ILE A N 1
ATOM 1718 C CA . ILE A 1 226 ? -18.829 -1.773 9.298 1.00 98.75 226 ILE A CA 1
ATOM 1719 C C . ILE A 1 226 ? -17.933 -2.711 10.112 1.00 98.75 226 ILE A C 1
ATOM 1721 O O . ILE A 1 226 ? -18.218 -3.011 11.274 1.00 98.75 226 ILE A O 1
ATOM 1725 N N . TYR A 1 227 ? -16.801 -3.085 9.523 1.00 98.81 227 TYR A N 1
ATOM 1726 C CA . TYR A 1 227 ? -15.705 -3.809 10.158 1.00 98.81 227 TYR A CA 1
ATOM 1727 C C . TYR A 1 227 ? -14.472 -2.909 10.187 1.00 98.81 227 TYR A C 1
ATOM 1729 O O . TYR A 1 227 ? -14.108 -2.318 9.169 1.00 98.81 227 TYR A O 1
ATOM 1737 N N . VAL A 1 228 ? -13.813 -2.806 11.339 1.00 98.75 228 VAL A N 1
ATOM 1738 C CA . VAL A 1 228 ? -12.616 -1.970 11.511 1.00 98.75 228 VAL A CA 1
ATOM 1739 C C . VAL A 1 228 ? -11.501 -2.798 12.122 1.00 98.75 228 VAL A C 1
ATOM 1741 O O . VAL A 1 228 ? -11.703 -3.408 13.172 1.00 98.75 228 VAL A O 1
ATOM 1744 N N . ILE A 1 229 ? -10.323 -2.802 11.495 1.00 97.62 229 ILE A N 1
ATOM 1745 C CA . ILE A 1 229 ? -9.133 -3.392 12.111 1.00 97.62 229 ILE A CA 1
ATOM 1746 C C . ILE A 1 229 ? -8.522 -2.376 13.074 1.00 97.62 229 ILE A C 1
ATOM 1748 O O . ILE A 1 229 ? -8.208 -1.244 12.701 1.00 97.62 229 ILE A O 1
ATOM 1752 N N . GLY A 1 230 ? -8.367 -2.784 14.324 1.00 94.62 230 GLY A N 1
ATOM 1753 C CA . GLY A 1 230 ? -7.474 -2.160 15.284 1.00 94.62 230 GLY A CA 1
ATOM 1754 C C . GLY A 1 230 ? -6.238 -3.026 15.501 1.00 94.62 230 GLY A C 1
ATOM 1755 O O . GLY A 1 230 ? -6.149 -4.164 15.040 1.00 94.62 230 GLY A O 1
ATOM 1756 N N . ARG A 1 231 ? -5.281 -2.506 16.261 1.00 89.50 231 ARG A N 1
ATOM 1757 C CA . ARG A 1 231 ? -4.077 -3.248 16.669 1.00 89.50 231 ARG A CA 1
ATOM 1758 C C . ARG A 1 231 ? -4.378 -4.454 17.570 1.00 89.50 231 ARG A C 1
ATOM 1760 O O . ARG A 1 231 ? -3.507 -5.293 17.781 1.00 89.50 231 ARG A O 1
ATOM 1767 N N . ASP A 1 232 ? -5.578 -4.504 18.135 1.00 89.75 232 ASP A N 1
ATOM 1768 C CA . ASP A 1 232 ? -6.028 -5.511 19.088 1.00 89.75 232 ASP A CA 1
ATOM 1769 C C . ASP A 1 232 ? -7.052 -6.501 18.517 1.00 89.75 232 ASP A C 1
ATOM 1771 O O . ASP A 1 232 ? -7.070 -7.639 18.971 1.00 89.75 232 ASP A O 1
ATOM 1775 N N . ARG A 1 233 ? -7.908 -6.085 17.572 1.00 95.00 233 ARG A N 1
ATOM 1776 C CA . ARG A 1 233 ? -8.992 -6.919 17.020 1.00 95.00 233 ARG A CA 1
ATOM 1777 C C . ARG A 1 233 ? -9.579 -6.354 15.726 1.00 95.00 233 ARG A C 1
ATOM 1779 O O . ARG A 1 233 ? -9.431 -5.166 15.436 1.00 95.00 233 ARG A O 1
ATOM 1786 N N . ILE A 1 234 ? -10.354 -7.165 15.011 1.00 98.38 234 ILE A N 1
ATOM 1787 C CA . ILE A 1 234 ? -11.380 -6.678 14.083 1.00 98.38 234 ILE A CA 1
ATOM 1788 C C . ILE A 1 234 ? -12.655 -6.426 14.889 1.00 98.38 234 ILE A C 1
ATOM 1790 O O . ILE A 1 234 ? -13.183 -7.331 15.534 1.00 98.38 234 ILE A O 1
ATOM 1794 N N . THR A 1 235 ? -13.151 -5.191 14.854 1.00 98.69 235 THR A N 1
ATOM 1795 C CA . THR A 1 235 ? -14.397 -4.801 15.525 1.00 98.69 235 THR A CA 1
ATOM 1796 C C . THR A 1 235 ? -15.522 -4.688 14.503 1.00 98.69 235 THR A C 1
ATOM 1798 O O . THR A 1 235 ? -15.375 -3.943 13.531 1.00 98.69 235 THR A O 1
ATOM 1801 N N . ARG A 1 236 ? -16.647 -5.375 14.732 1.00 98.69 236 ARG A N 1
ATOM 1802 C CA . ARG A 1 236 ? -17.895 -5.163 13.979 1.00 98.69 236 ARG A CA 1
ATOM 1803 C C . ARG A 1 236 ? -18.774 -4.168 14.735 1.00 98.69 236 ARG A C 1
ATOM 1805 O O . ARG A 1 236 ? -19.013 -4.331 15.931 1.00 98.69 236 ARG A O 1
ATOM 1812 N N . LEU A 1 237 ? -19.208 -3.112 14.056 1.00 98.50 237 LEU A N 1
ATOM 1813 C CA . LEU A 1 237 ? -19.931 -1.998 14.671 1.00 98.50 237 LEU A CA 1
ATOM 1814 C C . LEU A 1 237 ? -21.430 -2.105 14.391 1.00 98.50 237 LEU A C 1
ATOM 1816 O O . LEU A 1 237 ? -21.822 -2.257 13.237 1.00 98.50 237 LEU A O 1
ATOM 1820 N N . HIS A 1 238 ? -22.254 -1.972 15.433 1.00 97.12 238 HIS A N 1
ATOM 1821 C CA . HIS A 1 238 ? -23.713 -2.050 15.331 1.00 97.12 238 HIS A CA 1
ATOM 1822 C C . HIS A 1 238 ? -24.394 -0.802 15.883 1.00 97.12 238 HIS A C 1
ATOM 1824 O O . HIS A 1 238 ? -24.185 -0.433 17.041 1.00 97.12 238 HIS A O 1
ATOM 1830 N N . ASP A 1 239 ? -25.261 -0.219 15.064 1.00 95.31 239 ASP A N 1
ATOM 1831 C CA . ASP A 1 239 ? -26.310 0.710 15.482 1.00 95.31 239 ASP A CA 1
ATOM 1832 C C . ASP A 1 239 ? -27.560 -0.121 15.814 1.00 95.31 239 ASP A C 1
ATOM 1834 O O . ASP A 1 239 ? -28.180 -0.712 14.925 1.00 95.31 239 ASP A O 1
ATOM 1838 N N . LEU A 1 240 ? -27.881 -0.261 17.103 1.00 93.81 240 LEU A N 1
ATOM 1839 C CA . LEU A 1 240 ? -28.950 -1.157 17.557 1.00 93.81 240 LEU A CA 1
ATOM 1840 C C . LEU A 1 240 ? -30.310 -0.454 17.625 1.00 93.81 240 LEU A C 1
ATOM 1842 O O . LEU A 1 240 ? -31.339 -1.135 17.701 1.00 93.81 240 LEU A O 1
ATOM 1846 N N . ASN A 1 241 ? -30.334 0.880 17.616 1.00 92.19 241 ASN A N 1
ATOM 1847 C CA . ASN A 1 241 ? -31.548 1.683 17.765 1.00 92.19 241 ASN A CA 1
ATOM 1848 C C . ASN A 1 241 ? -31.926 2.485 16.503 1.00 92.19 241 ASN A C 1
ATOM 1850 O O . ASN A 1 241 ? -33.025 3.044 16.451 1.00 92.19 241 ASN A O 1
ATOM 1854 N N . GLY A 1 242 ? -31.068 2.493 15.482 1.00 92.44 242 GLY A N 1
ATOM 1855 C CA . GLY A 1 242 ? -31.264 3.182 14.212 1.00 92.44 242 GLY A CA 1
ATOM 1856 C C . GLY A 1 242 ? -31.082 4.699 14.289 1.00 92.44 242 GLY A C 1
ATOM 1857 O O . GLY A 1 242 ? -31.649 5.406 13.450 1.00 92.44 242 GLY A O 1
ATOM 1858 N N . ASP A 1 243 ? -30.372 5.219 15.293 1.00 92.62 243 ASP A N 1
ATOM 1859 C CA . ASP A 1 243 ? -30.136 6.658 15.465 1.00 92.62 243 ASP A CA 1
ATOM 1860 C C . ASP A 1 243 ? -28.903 7.184 14.707 1.00 92.62 243 ASP A C 1
ATOM 1862 O O . ASP A 1 243 ? -28.682 8.399 14.647 1.00 92.62 243 ASP A O 1
ATOM 1866 N N . GLY A 1 244 ? -28.161 6.291 14.048 1.00 92.25 244 GLY A N 1
ATOM 1867 C CA . GLY A 1 244 ? -26.965 6.596 13.274 1.00 92.25 244 GLY A CA 1
ATOM 1868 C C . GLY A 1 244 ? -25.664 6.534 14.075 1.00 92.25 244 GLY A C 1
ATOM 1869 O O . GLY A 1 244 ? -24.617 6.863 13.511 1.00 92.25 244 GLY A O 1
ATOM 1870 N N . GLU A 1 245 ? -25.688 6.126 15.346 1.00 94.62 245 GLU A N 1
ATOM 1871 C CA . GLU A 1 245 ? -24.506 5.934 16.188 1.00 94.62 245 GLU A CA 1
ATOM 1872 C C . GLU A 1 245 ? -24.300 4.475 16.595 1.00 94.62 245 GLU A C 1
ATOM 1874 O O . GLU A 1 245 ? -25.215 3.662 16.628 1.00 94.62 245 GLU A O 1
ATOM 1879 N N . ILE A 1 246 ? -23.050 4.122 16.900 1.00 96.00 246 ILE A N 1
ATOM 1880 C CA . ILE A 1 246 ? -22.708 2.749 17.271 1.00 96.00 246 ILE A CA 1
ATOM 1881 C C . ILE A 1 246 ? -22.937 2.523 18.767 1.00 96.00 246 ILE A C 1
ATOM 1883 O O . ILE A 1 246 ? -22.262 3.126 19.616 1.00 96.00 246 ILE A O 1
ATOM 1887 N N . ASP A 1 247 ? -23.824 1.579 19.068 1.00 95.19 247 ASP A N 1
ATOM 1888 C CA . ASP A 1 247 ? -24.144 1.107 20.413 1.00 95.19 247 ASP A CA 1
ATOM 1889 C C . ASP A 1 247 ? -23.287 -0.089 20.820 1.00 95.19 247 ASP A C 1
ATOM 1891 O O . ASP A 1 247 ? -22.835 -0.148 21.963 1.00 95.19 247 ASP A O 1
ATOM 1895 N N . PHE A 1 248 ? -23.055 -1.042 19.912 1.00 96.62 248 PHE A N 1
ATOM 1896 C CA . PHE A 1 248 ? -22.345 -2.287 20.208 1.00 96.62 248 PHE A CA 1
ATOM 1897 C C . PHE A 1 248 ? -21.091 -2.441 19.343 1.00 96.62 248 PHE A C 1
ATOM 1899 O O . PHE A 1 248 ? -21.133 -2.373 18.115 1.00 96.62 248 PHE A O 1
ATOM 1906 N N . TYR A 1 249 ? -19.967 -2.637 20.027 1.00 97.88 249 TYR A N 1
ATOM 1907 C CA . TYR A 1 249 ? -18.638 -2.845 19.469 1.00 97.88 249 TYR A CA 1
ATOM 1908 C C . TYR A 1 249 ? -18.310 -4.316 19.673 1.00 97.88 249 TYR A C 1
ATOM 1910 O O . TYR A 1 249 ? -17.802 -4.715 20.725 1.00 97.88 249 TYR A O 1
ATOM 1918 N N . GLU A 1 250 ? -18.678 -5.129 18.695 1.00 98.00 250 GLU A N 1
ATOM 1919 C CA . GLU A 1 250 ? -18.484 -6.569 18.746 1.00 98.00 250 GLU A CA 1
ATOM 1920 C C . GLU A 1 250 ? -17.033 -6.929 18.460 1.00 98.00 250 GLU A C 1
ATOM 1922 O O . GLU A 1 250 ? -16.431 -6.425 17.509 1.00 98.00 250 GLU A O 1
ATOM 1927 N N . ASN A 1 251 ? -16.493 -7.856 19.244 1.00 97.69 251 ASN A N 1
ATOM 1928 C CA . ASN A 1 251 ? -15.245 -8.519 18.916 1.00 97.69 251 ASN A CA 1
ATOM 1929 C C . ASN A 1 251 ? -15.501 -9.555 17.818 1.00 97.69 251 ASN A C 1
ATOM 1931 O O . ASN A 1 251 ? -15.970 -10.651 18.105 1.00 97.69 251 ASN A O 1
ATOM 1935 N N . PHE A 1 252 ? -15.240 -9.191 16.563 1.00 98.12 252 PHE A N 1
ATOM 1936 C CA . PHE A 1 252 ? -15.443 -10.107 15.445 1.00 98.12 252 PHE A CA 1
ATOM 1937 C C . PHE A 1 252 ? -14.309 -11.130 15.346 1.00 98.12 252 PHE A C 1
ATOM 1939 O O . PHE A 1 252 ? -14.566 -12.293 15.073 1.00 98.12 252 PHE A O 1
ATOM 1946 N N . CYS A 1 253 ? -13.063 -10.697 15.560 1.00 97.62 253 CYS A N 1
ATOM 1947 C CA . CYS A 1 253 ? -11.893 -11.574 15.571 1.00 97.62 253 CYS A CA 1
ATOM 1948 C C . CYS A 1 253 ? -10.731 -10.912 16.318 1.00 97.62 253 CYS A C 1
ATOM 1950 O O . CYS A 1 253 ? -10.317 -9.810 15.951 1.00 97.62 253 CYS A O 1
ATOM 1952 N N . ASP A 1 254 ? -10.149 -11.614 17.287 1.00 95.12 254 ASP A N 1
ATOM 1953 C CA . ASP A 1 254 ? -8.913 -11.250 17.994 1.00 95.12 254 ASP A CA 1
ATOM 1954 C C . ASP A 1 254 ? -7.897 -12.409 18.061 1.00 95.12 254 ASP A C 1
ATOM 1956 O O . ASP A 1 254 ? -6.952 -12.364 18.849 1.00 95.12 254 ASP A O 1
ATOM 1960 N N . ASP A 1 255 ? -8.046 -13.425 17.199 1.00 94.94 255 ASP A N 1
ATOM 1961 C CA . ASP A 1 255 ? -7.164 -14.604 17.097 1.00 94.94 255 ASP A CA 1
ATOM 1962 C C . ASP A 1 255 ? -5.806 -14.292 16.426 1.00 94.94 255 ASP A C 1
ATOM 1964 O O . ASP A 1 255 ? -5.281 -15.032 15.598 1.00 94.94 255 ASP A O 1
ATOM 1968 N N . PHE A 1 256 ? -5.224 -13.138 16.746 1.00 92.88 256 PHE A N 1
ATOM 1969 C CA . PHE A 1 256 ? -3.927 -12.685 16.256 1.00 92.88 256 PHE A CA 1
ATOM 1970 C C . PHE A 1 256 ? -3.197 -11.858 17.328 1.00 92.88 256 PHE A C 1
ATOM 1972 O O . PHE A 1 256 ? -3.824 -11.210 18.168 1.00 92.88 256 PHE A O 1
ATOM 1979 N N . PRO A 1 257 ? -1.853 -11.865 17.353 1.00 86.88 257 PRO A N 1
ATOM 1980 C CA . PRO A 1 257 ? -1.103 -11.258 18.447 1.00 86.88 257 PRO A CA 1
ATOM 1981 C C . PRO A 1 257 ? -1.177 -9.729 18.418 1.00 86.88 257 PRO A C 1
ATOM 1983 O O . PRO A 1 257 ? -0.847 -9.103 17.419 1.00 86.88 257 PRO A O 1
ATOM 1986 N N . SER A 1 258 ? -1.474 -9.084 19.545 1.00 81.25 258 SER A N 1
ATOM 1987 C CA . SER A 1 258 ? -1.253 -7.637 19.647 1.00 81.25 258 SER A CA 1
ATOM 1988 C C . SER A 1 258 ? 0.244 -7.321 19.561 1.00 81.25 258 SER A C 1
ATOM 1990 O O . SER A 1 258 ? 1.043 -7.807 20.360 1.00 81.25 258 SER A O 1
ATOM 1992 N N . SER A 1 259 ? 0.625 -6.487 18.600 1.00 74.88 259 SER A N 1
ATOM 1993 C CA . SER A 1 259 ? 2.001 -6.008 18.448 1.00 74.88 259 SER A CA 1
ATOM 1994 C C . SER A 1 259 ? 2.390 -5.062 19.588 1.00 74.88 259 SER A C 1
ATOM 1996 O O . SER A 1 259 ? 1.615 -4.167 19.923 1.00 74.88 259 SER A O 1
ATOM 1998 N N . ASP A 1 260 ? 3.615 -5.150 20.108 1.00 69.50 260 ASP A N 1
ATOM 1999 C CA . ASP A 1 260 ? 4.226 -4.171 21.026 1.00 69.50 260 ASP A CA 1
ATOM 2000 C C . ASP A 1 260 ? 5.273 -3.262 20.340 1.00 69.50 260 ASP A C 1
ATOM 2002 O O . ASP A 1 260 ? 5.754 -2.294 20.930 1.00 69.50 260 ASP A O 1
ATOM 2006 N N . GLY A 1 261 ? 5.594 -3.519 19.067 1.00 66.25 261 GLY A N 1
ATOM 2007 C CA . GLY A 1 261 ? 6.607 -2.781 18.312 1.00 66.25 261 GLY A CA 1
ATOM 2008 C C . GLY A 1 261 ? 6.124 -1.417 17.805 1.00 66.25 261 GLY A C 1
ATOM 2009 O O . GLY A 1 261 ? 5.027 -1.291 17.264 1.00 66.25 261 GLY A O 1
ATOM 2010 N N . GLY A 1 262 ? 6.966 -0.381 17.896 1.00 65.19 262 GLY A N 1
ATOM 2011 C CA . GLY A 1 262 ? 6.638 0.990 17.449 1.00 65.19 262 GLY A CA 1
ATOM 2012 C C . GLY A 1 262 ? 6.491 1.184 15.926 1.00 65.19 262 GLY A C 1
ATOM 2013 O O . GLY A 1 262 ? 6.161 2.278 15.470 1.00 65.19 262 GLY A O 1
ATOM 2014 N N . HIS A 1 263 ? 6.748 0.138 15.135 1.00 76.19 263 HIS A N 1
ATOM 2015 C CA . HIS A 1 263 ? 6.673 0.130 13.667 1.00 76.19 263 HIS A CA 1
ATOM 2016 C C . HIS A 1 263 ? 5.907 -1.076 13.096 1.00 76.19 263 HIS A C 1
ATOM 2018 O O . HIS A 1 263 ? 5.970 -1.338 11.898 1.00 76.19 263 HIS A O 1
ATOM 2024 N N . ASP A 1 264 ? 5.179 -1.804 13.942 1.00 83.44 264 ASP A N 1
ATOM 2025 C CA . ASP A 1 264 ? 4.400 -2.976 13.546 1.00 83.44 264 ASP A CA 1
ATOM 2026 C C . ASP A 1 264 ? 2.906 -2.686 13.724 1.00 83.44 264 ASP A C 1
ATOM 2028 O O . ASP A 1 264 ? 2.310 -2.978 14.763 1.00 83.44 264 ASP A O 1
ATOM 2032 N N . PHE A 1 265 ? 2.355 -2.010 12.714 1.00 88.94 265 PHE A N 1
ATOM 2033 C CA . PHE A 1 265 ? 0.958 -1.590 12.629 1.00 88.94 265 PHE A CA 1
ATOM 2034 C C . PHE A 1 265 ? 0.127 -2.608 11.861 1.00 88.94 265 PHE A C 1
ATOM 2036 O O . PHE A 1 265 ? 0.630 -3.279 10.964 1.00 88.94 265 PHE A O 1
ATOM 2043 N N . TYR A 1 266 ? -1.158 -2.671 12.194 1.00 93.81 266 TYR A N 1
ATOM 2044 C CA . TYR A 1 266 ? -2.120 -3.565 11.563 1.00 93.81 266 TYR A CA 1
ATOM 2045 C C . TYR A 1 266 ? -2.877 -2.744 10.532 1.00 93.81 266 TYR A C 1
ATOM 2047 O O . TYR A 1 266 ? -3.616 -1.834 10.893 1.00 93.81 266 TYR A O 1
ATOM 2055 N N . THR A 1 267 ? -2.600 -2.975 9.252 1.00 94.75 267 THR A N 1
ATOM 2056 C CA . THR A 1 267 ? -2.944 -2.030 8.184 1.00 94.75 267 THR A CA 1
ATOM 2057 C C . THR A 1 267 ? -3.736 -2.672 7.053 1.00 94.75 267 THR A C 1
ATOM 2059 O O . THR A 1 267 ? -3.549 -3.841 6.711 1.00 94.75 267 THR A O 1
ATOM 2062 N N . GLY A 1 268 ? -4.615 -1.868 6.450 1.00 94.50 268 GLY A N 1
ATOM 2063 C CA . GLY A 1 268 ? -5.587 -2.326 5.461 1.00 94.50 268 GLY A CA 1
ATOM 2064 C C . GLY A 1 268 ? -6.719 -3.114 6.114 1.00 94.50 268 GLY A C 1
ATOM 2065 O O . GLY A 1 268 ? -6.679 -3.404 7.293 1.00 94.50 268 GLY A O 1
ATOM 2066 N N . LEU A 1 269 ? -7.761 -3.426 5.364 1.00 97.62 269 LEU A N 1
ATOM 2067 C CA . LEU A 1 269 ? -8.731 -4.463 5.711 1.00 97.62 269 LEU A CA 1
ATOM 2068 C C . LEU A 1 269 ? -9.494 -4.724 4.425 1.00 97.62 269 LEU A C 1
ATOM 2070 O O . LEU A 1 269 ? -10.184 -3.834 3.943 1.00 97.62 269 LEU A O 1
ATOM 2074 N N . GLN A 1 270 ? -9.285 -5.872 3.807 1.00 97.19 270 GLN A N 1
ATOM 2075 C CA . GLN A 1 270 ? -9.940 -6.250 2.557 1.00 97.19 270 GLN A CA 1
ATOM 2076 C C . GLN A 1 270 ? -10.808 -7.464 2.815 1.00 97.19 270 GLN A C 1
ATOM 2078 O O . GLN A 1 270 ? -10.497 -8.248 3.708 1.00 97.19 270 GLN A O 1
ATOM 2083 N N . ARG A 1 271 ? -11.861 -7.634 2.024 1.00 96.06 271 ARG A N 1
ATOM 2084 C CA . ARG A 1 271 ? -12.675 -8.844 2.032 1.00 96.06 271 ARG A CA 1
ATOM 2085 C C . ARG A 1 271 ? -12.814 -9.351 0.607 1.00 96.06 271 ARG A C 1
ATOM 2087 O O . ARG A 1 271 ? -13.131 -8.565 -0.282 1.00 96.06 271 ARG A O 1
ATOM 2094 N N . ASP A 1 272 ? -12.545 -10.631 0.389 1.00 94.75 272 ASP A N 1
ATOM 2095 C CA . ASP A 1 272 ? -12.674 -11.242 -0.934 1.00 94.75 272 ASP A CA 1
ATOM 2096 C C . ASP A 1 272 ? -14.107 -11.740 -1.211 1.00 94.75 272 ASP A C 1
ATOM 2098 O O . ASP A 1 272 ? -14.997 -11.684 -0.352 1.00 94.75 272 ASP A O 1
ATOM 2102 N N . GLY A 1 273 ? -14.333 -12.251 -2.424 1.00 92.00 273 GLY A N 1
ATOM 2103 C CA . GLY A 1 273 ? -15.617 -12.829 -2.831 1.00 92.00 273 GLY A CA 1
ATOM 2104 C C . GLY A 1 273 ? -16.016 -14.102 -2.071 1.00 92.00 273 GLY A C 1
ATOM 2105 O O . GLY A 1 273 ? -17.204 -14.417 -2.005 1.00 92.00 273 GLY A O 1
ATOM 2106 N N . ASN A 1 274 ? -15.062 -14.810 -1.454 1.00 92.75 274 ASN A N 1
ATOM 2107 C CA . ASN A 1 274 ? -15.317 -15.993 -0.616 1.00 92.75 274 ASN A CA 1
ATOM 2108 C C . ASN A 1 274 ? -15.620 -15.627 0.845 1.00 92.75 274 ASN A C 1
ATOM 2110 O O . ASN A 1 274 ? -16.066 -16.462 1.632 1.00 92.75 274 ASN A O 1
ATOM 2114 N N . GLY A 1 275 ? -15.407 -14.364 1.196 1.00 95.50 275 GLY A N 1
ATOM 2115 C CA . GLY A 1 275 ? -15.721 -13.762 2.471 1.00 95.50 275 GLY A CA 1
ATOM 2116 C C . GLY A 1 275 ? -14.596 -13.740 3.489 1.00 95.50 275 GLY A C 1
ATOM 2117 O O . GLY A 1 275 ? -14.843 -13.301 4.609 1.00 95.50 275 GLY A O 1
ATOM 2118 N N . TYR A 1 276 ? -13.391 -14.162 3.117 1.00 97.44 276 TYR A N 1
ATOM 2119 C CA . TYR A 1 276 ? -12.215 -14.037 3.968 1.00 97.44 276 TYR A CA 1
ATOM 2120 C C . TYR A 1 276 ? -11.811 -12.574 4.095 1.00 97.44 276 TYR A C 1
ATOM 2122 O O . TYR A 1 276 ? -11.872 -11.820 3.121 1.00 97.44 276 TYR A O 1
ATOM 2130 N N . PHE A 1 277 ? -11.360 -12.185 5.287 1.00 98.31 277 PHE A N 1
ATOM 2131 C CA . PHE A 1 277 ? -10.769 -10.869 5.506 1.00 98.31 277 PHE A CA 1
ATOM 2132 C C . PHE A 1 277 ? -9.246 -10.947 5.456 1.00 98.31 277 PHE A C 1
ATOM 2134 O O . PHE A 1 277 ? -8.652 -11.941 5.872 1.00 98.31 277 PHE A O 1
ATOM 2141 N N . TYR A 1 278 ? -8.615 -9.875 4.989 1.00 98.25 278 TYR A N 1
ATOM 2142 C CA . TYR A 1 278 ? -7.169 -9.770 4.860 1.00 98.25 278 TYR A CA 1
ATOM 2143 C C . TYR A 1 278 ? -6.671 -8.436 5.396 1.00 98.25 278 TYR A C 1
ATOM 2145 O O . TYR A 1 278 ? -7.216 -7.379 5.071 1.00 98.25 278 TYR A O 1
ATOM 2153 N N . PHE A 1 279 ? -5.599 -8.479 6.176 1.00 97.81 279 PHE A N 1
ATOM 2154 C CA . PHE A 1 279 ? -4.845 -7.308 6.620 1.00 97.81 279 PHE A CA 1
ATOM 2155 C C . PHE A 1 279 ? -3.373 -7.691 6.793 1.00 97.81 279 PHE A C 1
ATOM 2157 O O . PHE A 1 279 ? -3.007 -8.865 6.685 1.00 97.81 279 PHE A O 1
ATOM 2164 N N . VAL A 1 280 ? -2.508 -6.703 7.009 1.00 96.50 280 VAL A N 1
ATOM 2165 C CA . VAL A 1 280 ? -1.060 -6.933 7.082 1.00 96.50 280 VAL A CA 1
ATOM 2166 C C . VAL A 1 280 ? -0.436 -6.276 8.304 1.00 96.50 280 VAL A C 1
ATOM 2168 O O . VAL A 1 280 ? -0.839 -5.188 8.720 1.00 96.50 280 VAL A O 1
ATOM 2171 N N . ALA A 1 281 ? 0.576 -6.943 8.851 1.00 93.19 281 ALA A N 1
ATOM 2172 C CA . ALA A 1 281 ? 1.440 -6.452 9.914 1.00 93.19 281 ALA A CA 1
ATOM 2173 C C . ALA A 1 281 ? 2.897 -6.801 9.586 1.00 93.19 281 ALA A C 1
ATOM 2175 O O . ALA A 1 281 ? 3.182 -7.842 8.996 1.00 93.19 281 ALA A O 1
ATOM 2176 N N . ALA A 1 282 ? 3.847 -5.947 9.954 1.00 88.69 282 ALA A N 1
ATOM 2177 C CA . ALA A 1 282 ? 5.242 -6.113 9.558 1.00 88.69 282 ALA A CA 1
ATOM 2178 C C . ALA A 1 282 ? 5.909 -7.331 10.224 1.00 88.69 282 ALA A C 1
ATOM 2180 O O . ALA A 1 282 ? 6.749 -7.986 9.609 1.00 88.69 282 ALA A O 1
ATOM 2181 N N . ASN A 1 283 ? 5.579 -7.642 11.478 1.00 87.50 283 ASN A N 1
ATOM 2182 C CA . ASN A 1 283 ? 6.202 -8.769 12.181 1.00 87.50 283 ASN A CA 1
ATOM 2183 C C . ASN A 1 283 ? 5.489 -10.098 11.916 1.00 87.50 283 ASN A C 1
ATOM 2185 O O . ASN A 1 283 ? 6.144 -11.137 11.880 1.00 87.50 283 ASN A O 1
ATOM 2189 N N . THR A 1 284 ? 4.171 -10.063 11.717 1.00 90.56 284 THR A N 1
ATOM 2190 C CA . THR A 1 284 ? 3.356 -11.276 11.531 1.00 90.56 284 THR A CA 1
ATOM 2191 C C . THR A 1 284 ? 3.208 -11.641 10.055 1.00 90.56 284 THR A C 1
ATOM 2193 O O . THR A 1 284 ? 3.256 -12.817 9.706 1.00 90.56 284 THR A O 1
ATOM 2196 N N . GLY A 1 285 ? 3.108 -10.640 9.177 1.00 94.50 285 GLY A N 1
ATOM 2197 C CA . GLY A 1 285 ? 2.967 -10.805 7.735 1.00 94.50 285 GLY A CA 1
ATOM 2198 C C . GLY A 1 285 ? 1.552 -10.527 7.226 1.00 94.50 285 GLY A C 1
ATOM 2199 O O . GLY A 1 285 ? 0.879 -9.619 7.713 1.00 94.50 285 GLY A O 1
ATOM 2200 N N . VAL A 1 286 ? 1.122 -11.282 6.216 1.00 97.75 286 VAL A N 1
ATOM 2201 C CA . VAL A 1 286 ? -0.234 -11.220 5.652 1.00 97.75 286 VAL A CA 1
ATOM 2202 C C . VAL A 1 286 ? -1.135 -12.149 6.450 1.00 97.75 286 VAL A C 1
ATOM 2204 O O . VAL A 1 286 ? -0.855 -13.344 6.533 1.00 97.75 286 VAL A O 1
ATOM 2207 N N . ILE A 1 287 ? -2.205 -11.609 7.024 1.00 97.94 287 ILE A N 1
ATOM 2208 C CA . ILE A 1 287 ? -3.134 -12.351 7.875 1.00 97.94 287 ILE A CA 1
ATOM 2209 C C . ILE A 1 287 ? -4.450 -12.545 7.123 1.00 97.94 287 ILE A C 1
ATOM 2211 O O . ILE A 1 287 ? -5.015 -11.580 6.608 1.00 97.94 287 ILE A O 1
ATOM 2215 N N . ARG A 1 288 ? -4.920 -13.794 7.068 1.00 98.19 288 ARG A N 1
ATOM 2216 C CA . ARG A 1 288 ? -6.219 -14.213 6.530 1.00 98.19 288 ARG A CA 1
ATOM 2217 C C . ARG A 1 288 ? -7.133 -14.580 7.697 1.00 98.19 288 ARG A C 1
ATOM 2219 O O . ARG A 1 288 ? -6.755 -15.388 8.538 1.00 98.19 288 ARG A O 1
ATOM 2226 N N . VAL A 1 289 ? -8.328 -14.002 7.744 1.00 98.50 289 VAL A N 1
ATOM 2227 C CA . VAL A 1 289 ? -9.344 -14.262 8.776 1.00 98.50 289 VAL A CA 1
ATOM 2228 C C . VAL A 1 289 ? -10.540 -14.954 8.143 1.00 98.50 289 VAL A C 1
ATOM 2230 O O . VAL A 1 289 ? -10.992 -14.554 7.067 1.00 98.50 289 VAL A O 1
ATOM 2233 N N . ALA A 1 290 ? -11.048 -15.985 8.817 1.00 98.25 290 ALA A N 1
ATOM 2234 C CA . ALA A 1 290 ? -12.212 -16.739 8.373 1.00 98.25 290 ALA A CA 1
ATOM 2235 C C . ALA A 1 290 ? -13.448 -15.832 8.185 1.00 98.25 290 ALA A C 1
ATOM 2237 O O . ALA A 1 290 ? -13.594 -14.838 8.902 1.00 98.25 290 ALA A O 1
ATOM 2238 N N . PRO A 1 291 ? -14.377 -16.169 7.268 1.00 97.44 291 PRO A N 1
ATOM 2239 C CA . PRO A 1 291 ? -15.552 -15.336 7.003 1.00 97.44 291 PRO A CA 1
ATOM 2240 C C . PRO A 1 291 ? -16.465 -15.083 8.205 1.00 97.44 291 PRO A C 1
ATOM 2242 O O . PRO A 1 291 ? -17.213 -14.107 8.207 1.00 97.44 291 PRO A O 1
ATOM 2245 N N . ASP A 1 292 ? -16.422 -15.958 9.207 1.00 96.62 292 ASP A N 1
ATOM 2246 C CA . ASP A 1 292 ? -17.184 -15.862 10.453 1.00 96.62 292 ASP A CA 1
ATOM 2247 C C . ASP A 1 292 ? -16.380 -15.260 11.620 1.00 96.62 292 ASP A C 1
ATOM 2249 O O . ASP A 1 292 ? -16.921 -15.137 12.714 1.00 96.62 292 ASP A O 1
ATOM 2253 N N . GLY A 1 293 ? -15.112 -14.888 11.398 1.00 96.81 293 GLY A N 1
ATOM 2254 C CA . GLY A 1 293 ? -14.230 -14.320 12.421 1.00 96.81 293 GLY A CA 1
ATOM 2255 C C . GLY A 1 293 ? -13.658 -15.345 13.406 1.00 96.81 293 GLY A C 1
ATOM 2256 O O . GLY A 1 293 ? -12.948 -14.969 14.332 1.00 96.81 293 GLY A O 1
ATOM 2257 N N . SER A 1 294 ? -13.923 -16.640 13.201 1.00 95.88 294 SER A N 1
ATOM 2258 C CA . SER A 1 294 ? -13.587 -17.701 14.164 1.00 95.88 294 SER A CA 1
ATOM 2259 C C . SER A 1 294 ? -12.096 -18.019 14.291 1.00 95.88 294 SER A C 1
ATOM 2261 O O . SER A 1 294 ? -11.694 -18.640 15.274 1.00 95.88 294 SER A O 1
ATOM 2263 N N . SER A 1 295 ? -11.282 -17.627 13.308 1.00 97.19 295 SER A N 1
ATOM 2264 C CA . SER A 1 295 ? -9.841 -17.883 13.303 1.00 97.19 295 SER A CA 1
ATOM 2265 C C . SER A 1 295 ? -9.089 -16.905 12.410 1.00 97.19 295 SER A C 1
ATOM 2267 O O . SER A 1 295 ? -9.617 -16.496 11.366 1.00 97.19 295 SER A O 1
ATOM 2269 N N . ALA A 1 296 ? -7.829 -16.640 12.743 1.00 97.75 296 ALA A N 1
ATOM 2270 C CA . ALA A 1 296 ? -6.899 -15.929 11.874 1.00 97.75 296 ALA A CA 1
ATOM 2271 C C . ALA A 1 296 ? -5.599 -16.721 11.675 1.00 97.75 296 ALA A C 1
ATOM 2273 O O . ALA A 1 296 ? -5.090 -17.374 12.580 1.00 97.75 296 ALA A O 1
ATOM 2274 N N . GLU A 1 297 ? -5.032 -16.650 10.474 1.00 97.31 297 GLU A N 1
ATOM 2275 C CA . GLU A 1 297 ? -3.769 -17.309 10.145 1.00 97.31 297 GLU A CA 1
ATOM 2276 C C . GLU A 1 297 ? -2.842 -16.382 9.355 1.00 97.31 297 GLU A C 1
ATOM 2278 O O . GLU A 1 297 ? -3.279 -15.612 8.499 1.00 97.31 297 GLU A O 1
ATOM 2283 N N . ALA A 1 298 ? -1.539 -16.464 9.627 1.00 96.81 298 ALA A N 1
ATOM 2284 C CA . ALA A 1 298 ? -0.527 -15.791 8.824 1.00 96.81 298 ALA A CA 1
ATOM 2285 C C . ALA A 1 298 ? -0.198 -16.649 7.593 1.00 96.81 298 ALA A C 1
ATOM 2287 O O . ALA A 1 298 ? 0.395 -17.720 7.725 1.00 96.81 298 ALA A O 1
ATOM 2288 N N . ILE A 1 299 ? -0.566 -16.180 6.400 1.00 97.69 299 ILE A N 1
ATOM 2289 C CA . ILE A 1 299 ? -0.397 -16.928 5.141 1.00 97.69 299 ILE A CA 1
ATOM 2290 C C . ILE A 1 299 ? 0.929 -16.629 4.438 1.00 97.69 299 ILE A C 1
ATOM 2292 O O . ILE A 1 299 ? 1.389 -17.430 3.637 1.00 97.69 299 ILE A O 1
ATOM 2296 N N . ALA A 1 300 ? 1.565 -15.500 4.742 1.00 97.50 300 ALA A N 1
ATOM 2297 C CA . ALA A 1 300 ? 2.883 -15.127 4.231 1.00 97.50 300 ALA A CA 1
ATOM 2298 C C . ALA A 1 300 ? 3.571 -14.189 5.227 1.00 97.50 300 ALA A C 1
ATOM 2300 O O . ALA A 1 300 ? 2.882 -13.499 5.975 1.00 97.50 300 ALA A O 1
ATOM 2301 N N . ASN A 1 301 ? 4.903 -14.123 5.244 1.00 95.81 301 ASN A N 1
ATOM 2302 C CA . ASN A 1 301 ? 5.659 -13.303 6.202 1.00 95.81 301 ASN A CA 1
ATOM 2303 C C . ASN A 1 301 ? 6.940 -12.689 5.597 1.00 95.81 301 ASN A C 1
ATOM 2305 O O . ASN A 1 301 ? 7.161 -12.725 4.390 1.00 95.81 301 ASN A O 1
ATOM 2309 N N . GLY A 1 302 ? 7.760 -12.024 6.420 1.00 94.25 302 GLY A N 1
ATOM 2310 C CA . GLY A 1 302 ? 8.976 -11.339 5.956 1.00 94.25 302 GLY A CA 1
ATOM 2311 C C . GLY A 1 302 ? 8.734 -9.962 5.323 1.00 94.25 302 GLY A C 1
ATOM 2312 O O . GLY A 1 302 ? 9.555 -9.510 4.528 1.00 94.25 302 GLY A O 1
ATOM 2313 N N . LEU A 1 303 ? 7.624 -9.294 5.659 1.00 94.06 303 LEU A N 1
ATOM 2314 C CA . LEU A 1 303 ? 7.303 -7.935 5.204 1.00 94.06 303 LEU A CA 1
ATOM 2315 C C . LEU A 1 303 ? 7.991 -6.871 6.059 1.00 94.06 303 LEU A C 1
ATOM 2317 O O . LEU A 1 303 ? 8.061 -6.996 7.280 1.00 94.06 303 LEU A O 1
ATOM 2321 N N . ARG A 1 304 ? 8.416 -5.763 5.447 1.00 90.50 304 ARG A N 1
ATOM 2322 C CA . ARG A 1 304 ? 9.015 -4.630 6.154 1.00 90.50 304 ARG A CA 1
ATOM 2323 C C . ARG A 1 304 ? 8.124 -3.402 6.119 1.00 90.50 304 ARG A C 1
ATOM 2325 O O . ARG A 1 304 ? 7.865 -2.846 5.059 1.00 90.50 304 ARG A O 1
ATOM 2332 N N . ASN A 1 305 ? 7.716 -2.955 7.311 1.00 89.19 305 ASN A N 1
ATOM 2333 C CA . ASN A 1 305 ? 6.907 -1.753 7.531 1.00 89.19 305 ASN A CA 1
ATOM 2334 C C . ASN A 1 305 ? 5.736 -1.638 6.544 1.00 89.19 305 ASN A C 1
ATOM 2336 O O . ASN A 1 305 ? 5.491 -0.562 6.013 1.00 89.19 305 ASN A O 1
ATOM 2340 N N . THR A 1 306 ? 5.065 -2.750 6.252 1.00 91.94 306 THR A N 1
ATOM 2341 C CA . THR A 1 306 ? 3.965 -2.796 5.285 1.00 91.94 306 THR A CA 1
ATOM 2342 C C . THR A 1 306 ? 2.820 -1.865 5.693 1.00 91.94 306 THR A C 1
ATOM 2344 O O . THR A 1 306 ? 2.545 -1.686 6.881 1.00 91.94 306 THR A O 1
ATOM 2347 N N . ASN A 1 307 ? 2.180 -1.245 4.703 1.00 93.50 307 ASN A N 1
ATOM 2348 C CA . ASN A 1 307 ? 1.081 -0.301 4.896 1.00 93.50 307 ASN A CA 1
ATOM 2349 C C . ASN A 1 307 ? -0.042 -0.566 3.888 1.00 93.50 307 ASN A C 1
ATOM 2351 O O . ASN A 1 307 ? -0.662 0.368 3.382 1.00 93.50 307 ASN A O 1
ATOM 2355 N N . GLY A 1 308 ? -0.326 -1.827 3.576 1.00 88.50 308 GLY A N 1
ATOM 2356 C CA . GLY A 1 308 ? -1.574 -2.164 2.911 1.00 88.50 308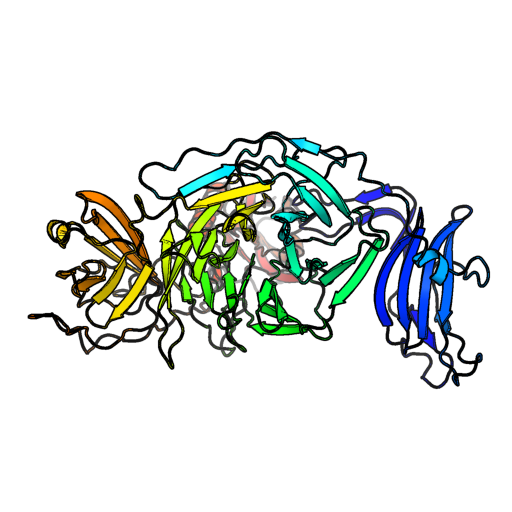 GLY A CA 1
ATOM 2357 C C . GLY A 1 308 ? -1.578 -3.480 2.156 1.00 88.50 308 GLY A C 1
ATOM 2358 O O . GLY A 1 308 ? -0.549 -4.055 1.811 1.00 88.50 308 GLY A O 1
ATOM 2359 N N . VAL A 1 309 ? -2.806 -3.911 1.899 1.00 96.62 309 VAL A N 1
ATOM 2360 C CA . VAL A 1 309 ? -3.173 -5.148 1.221 1.00 96.62 309 VAL A CA 1
ATOM 2361 C C . VAL A 1 309 ? -4.263 -4.838 0.194 1.00 96.62 309 VAL A C 1
ATOM 2363 O O . VAL A 1 309 ? -5.081 -3.929 0.398 1.00 96.62 309 VAL A O 1
ATOM 2366 N N . GLY A 1 310 ? -4.275 -5.585 -0.901 1.00 97.00 310 GLY A N 1
ATOM 2367 C CA . GLY A 1 310 ? -5.335 -5.612 -1.903 1.00 97.00 310 GLY A CA 1
ATOM 2368 C C . GLY A 1 310 ? -5.932 -7.011 -2.007 1.00 97.00 310 GLY A C 1
ATOM 2369 O O . GLY A 1 310 ? -5.261 -8.002 -1.727 1.00 97.00 310 GLY A O 1
ATOM 2370 N N . ALA A 1 311 ? -7.193 -7.091 -2.413 1.00 96.25 311 ALA A N 1
ATOM 2371 C CA . ALA A 1 311 ? -7.848 -8.342 -2.772 1.00 96.25 311 ALA A CA 1
ATOM 2372 C C . ALA A 1 311 ? -8.649 -8.110 -4.051 1.00 96.25 311 ALA A C 1
ATOM 2374 O O . ALA A 1 311 ? -9.343 -7.094 -4.165 1.00 96.25 311 ALA A O 1
ATOM 2375 N N . SER A 1 312 ? -8.532 -9.012 -5.020 1.00 94.50 312 SER A N 1
ATOM 2376 C CA . SER A 1 312 ? -9.395 -8.984 -6.193 1.00 94.50 312 SER A CA 1
ATOM 2377 C C . SER A 1 312 ? -10.831 -9.328 -5.778 1.00 94.50 312 SER A C 1
ATOM 2379 O O . SER A 1 312 ? -11.025 -10.124 -4.854 1.00 94.50 312 SER A O 1
ATOM 2381 N N . PRO A 1 313 ? -11.860 -8.765 -6.438 1.00 88.62 313 PRO A N 1
ATOM 2382 C CA . PRO A 1 313 ? -13.254 -9.017 -6.065 1.00 88.62 313 PRO A CA 1
ATOM 2383 C C . PRO A 1 313 ? -13.648 -10.503 -6.066 1.00 88.62 313 PRO A C 1
ATOM 2385 O O . PRO A 1 313 ? -14.505 -10.917 -5.293 1.00 88.62 313 PRO A O 1
ATOM 2388 N N . ASP A 1 314 ? -13.012 -11.312 -6.915 1.00 90.62 314 ASP A N 1
ATOM 2389 C CA . ASP A 1 314 ? -13.226 -12.758 -7.026 1.00 90.62 314 ASP A CA 1
ATOM 2390 C C . ASP A 1 314 ? -12.350 -13.600 -6.075 1.00 90.62 314 ASP A C 1
ATOM 2392 O O . ASP A 1 314 ? -12.487 -14.822 -6.036 1.00 90.62 314 ASP A O 1
ATOM 2396 N N . GLY A 1 315 ? -11.443 -12.973 -5.318 1.00 91.62 315 GLY A N 1
ATOM 2397 C CA . GLY A 1 315 ? -10.489 -13.647 -4.433 1.00 91.62 315 GLY A CA 1
ATOM 2398 C C . GLY A 1 315 ? -9.367 -14.411 -5.141 1.00 91.62 315 GLY A C 1
ATOM 2399 O O . GLY A 1 315 ? -8.610 -15.120 -4.483 1.00 91.62 315 GLY A O 1
ATOM 2400 N N . SER A 1 316 ? -9.224 -14.280 -6.464 1.00 91.94 316 SER A N 1
ATOM 2401 C CA . SER A 1 316 ? -8.160 -14.947 -7.228 1.00 91.94 316 SER A CA 1
ATOM 2402 C C . SER A 1 316 ? -6.760 -14.384 -6.962 1.00 91.94 316 SER A C 1
ATOM 2404 O O . SER A 1 316 ? -5.770 -15.086 -7.170 1.00 91.94 316 SER A O 1
ATOM 2406 N N . ALA A 1 317 ? -6.659 -13.136 -6.496 1.00 95.38 317 ALA A N 1
ATOM 2407 C CA . ALA A 1 317 ? -5.398 -12.476 -6.201 1.00 95.38 317 ALA A CA 1
ATOM 2408 C C . ALA A 1 317 ? -5.483 -11.656 -4.912 1.00 95.38 317 ALA A C 1
ATOM 2410 O O . ALA A 1 317 ? -6.299 -10.745 -4.780 1.00 95.38 317 ALA A O 1
ATOM 2411 N N . ILE A 1 318 ? -4.568 -11.936 -3.988 1.00 97.94 318 ILE A N 1
ATOM 2412 C CA . ILE A 1 318 ? -4.298 -11.097 -2.821 1.00 97.94 318 ILE A CA 1
ATOM 2413 C C . ILE A 1 318 ? -2.960 -10.411 -3.063 1.00 97.94 318 ILE A C 1
ATOM 2415 O O . ILE A 1 318 ? -2.014 -11.053 -3.515 1.00 97.94 318 ILE A O 1
ATOM 2419 N N . THR A 1 319 ? -2.859 -9.116 -2.786 1.00 98.19 319 THR A N 1
ATOM 2420 C CA . THR A 1 319 ? -1.618 -8.355 -2.965 1.00 98.19 319 THR A CA 1
ATOM 2421 C C . THR A 1 319 ? -1.197 -7.679 -1.680 1.00 98.19 319 THR A C 1
ATOM 2423 O O . THR A 1 319 ? -2.029 -7.327 -0.854 1.00 98.19 319 THR A O 1
ATOM 2426 N N . THR A 1 320 ? 0.096 -7.451 -1.515 1.00 98.06 320 THR A N 1
ATOM 2427 C CA . THR A 1 320 ? 0.642 -6.654 -0.413 1.00 98.06 320 THR A CA 1
ATOM 2428 C C . THR A 1 320 ? 1.812 -5.829 -0.913 1.00 98.06 320 THR A C 1
ATOM 2430 O O . THR A 1 320 ? 2.385 -6.124 -1.963 1.00 98.06 320 THR A O 1
ATOM 2433 N N . SER A 1 321 ? 2.208 -4.824 -0.142 1.00 96.50 321 SER A N 1
ATOM 2434 C CA . SER A 1 321 ? 3.441 -4.078 -0.378 1.00 96.50 321 SER A CA 1
ATOM 2435 C C . SER A 1 321 ? 4.417 -4.153 0.792 1.00 96.50 321 SER A C 1
ATOM 2437 O O . SER A 1 321 ? 4.067 -4.555 1.907 1.00 96.50 321 SER A O 1
ATOM 2439 N N . THR A 1 322 ? 5.661 -3.767 0.525 1.00 94.56 322 THR A N 1
ATOM 2440 C CA . THR A 1 322 ? 6.728 -3.608 1.517 1.00 94.56 322 THR A CA 1
ATOM 2441 C C . THR A 1 322 ? 7.469 -2.298 1.282 1.00 94.56 322 THR A C 1
ATOM 2443 O O . THR A 1 322 ? 7.538 -1.820 0.151 1.00 94.56 322 THR A O 1
ATOM 2446 N N . ASN A 1 323 ? 8.072 -1.762 2.339 1.00 93.38 323 ASN A N 1
ATOM 2447 C CA . ASN A 1 323 ? 8.835 -0.520 2.303 1.00 93.38 323 ASN A CA 1
ATOM 2448 C C . ASN A 1 323 ? 10.340 -0.774 2.353 1.00 93.38 323 ASN A C 1
ATOM 2450 O O . ASN A 1 323 ? 10.814 -1.482 3.250 1.00 93.38 323 ASN A O 1
ATOM 2454 N N . GLU A 1 324 ? 11.088 -0.115 1.462 1.00 90.94 324 GLU A N 1
ATOM 2455 C CA . GLU A 1 324 ? 12.553 -0.186 1.367 1.00 90.94 324 GLU A CA 1
ATOM 2456 C C . GLU A 1 324 ? 13.257 -0.059 2.731 1.00 90.94 324 GLU A C 1
ATOM 2458 O O . GLU A 1 324 ? 12.969 0.844 3.532 1.00 90.94 324 GLU A O 1
ATOM 2463 N N . GLY A 1 325 ? 14.212 -0.956 2.984 1.00 86.81 325 GLY A N 1
ATOM 2464 C CA . GLY A 1 325 ? 15.141 -0.915 4.107 1.00 86.81 325 GLY A CA 1
ATOM 2465 C C . GLY A 1 325 ? 15.860 -2.248 4.319 1.00 86.81 325 GLY A C 1
ATOM 2466 O O . GLY A 1 325 ? 16.258 -2.885 3.352 1.00 86.81 325 GLY A O 1
ATOM 2467 N N . ASP A 1 326 ? 16.065 -2.658 5.571 1.00 81.19 326 ASP A N 1
ATOM 2468 C CA . ASP A 1 326 ? 16.785 -3.895 5.895 1.00 81.19 326 ASP A CA 1
ATOM 2469 C C . ASP A 1 326 ? 16.132 -5.128 5.264 1.00 81.19 326 ASP A C 1
ATOM 2471 O O . ASP A 1 326 ? 14.919 -5.339 5.359 1.00 81.19 326 ASP A O 1
ATOM 2475 N N . TRP A 1 327 ? 16.947 -5.921 4.567 1.00 89.06 327 TRP A N 1
ATOM 2476 C CA . TRP A 1 327 ? 16.534 -7.086 3.781 1.00 89.06 327 TRP A CA 1
ATOM 2477 C C . TRP A 1 327 ? 15.424 -6.805 2.761 1.00 89.06 327 TRP A C 1
ATOM 2479 O O . TRP A 1 327 ? 14.773 -7.724 2.270 1.00 89.06 327 TRP A O 1
ATOM 2489 N N . THR A 1 328 ? 15.206 -5.533 2.438 1.00 92.56 328 THR A N 1
ATOM 2490 C CA . THR A 1 328 ? 14.138 -5.055 1.566 1.00 92.56 328 THR A CA 1
ATOM 2491 C C . THR A 1 328 ? 14.751 -4.040 0.602 1.00 92.56 328 THR A C 1
ATOM 2493 O O . THR A 1 328 ? 14.740 -2.842 0.884 1.00 92.56 328 THR A O 1
ATOM 2496 N N . PRO A 1 329 ? 15.342 -4.504 -0.512 1.00 93.25 329 PRO A N 1
ATOM 2497 C CA . PRO A 1 329 ? 16.218 -3.687 -1.352 1.00 93.25 329 PRO A CA 1
ATOM 2498 C C . PRO A 1 329 ? 15.555 -2.441 -1.943 1.00 93.25 329 PRO A C 1
ATOM 2500 O O . PRO A 1 329 ? 16.222 -1.434 -2.144 1.00 93.25 329 PRO A O 1
ATOM 2503 N N . ALA A 1 330 ? 14.261 -2.538 -2.234 1.00 95.38 330 ALA A N 1
ATOM 2504 C CA . ALA A 1 330 ? 13.424 -1.480 -2.770 1.00 95.38 330 ALA A CA 1
ATOM 2505 C C . ALA A 1 330 ? 11.994 -1.685 -2.254 1.00 95.38 330 ALA A C 1
ATOM 2507 O O . ALA A 1 330 ? 11.642 -2.787 -1.809 1.00 95.38 330 ALA A O 1
ATOM 2508 N N . SER A 1 331 ? 11.169 -0.641 -2.331 1.00 96.88 331 SER A N 1
ATOM 2509 C CA . SER A 1 331 ? 9.721 -0.792 -2.194 1.00 96.88 331 SER A CA 1
ATOM 2510 C C . SER A 1 331 ? 9.204 -1.740 -3.278 1.00 96.88 331 SER A C 1
ATOM 2512 O O . SER A 1 331 ? 9.782 -1.846 -4.364 1.00 96.88 331 SER A O 1
ATOM 2514 N N . ALA A 1 332 ? 8.155 -2.496 -2.976 1.00 97.56 332 ALA A N 1
ATOM 2515 C CA . ALA A 1 332 ? 7.699 -3.552 -3.872 1.00 97.56 332 ALA A CA 1
ATOM 2516 C C . ALA A 1 332 ? 6.253 -3.964 -3.604 1.00 97.56 332 ALA A C 1
ATOM 2518 O O . ALA A 1 332 ? 5.794 -3.939 -2.462 1.00 97.56 332 ALA A O 1
ATOM 2519 N N . VAL A 1 333 ? 5.586 -4.434 -4.660 1.00 98.44 333 VAL A N 1
ATOM 2520 C CA . VAL A 1 333 ? 4.278 -5.094 -4.628 1.00 98.44 333 VAL A CA 1
ATOM 2521 C C . VAL A 1 333 ? 4.457 -6.592 -4.870 1.00 98.44 333 VAL A C 1
ATOM 2523 O O . VAL A 1 333 ? 5.161 -7.028 -5.786 1.00 98.44 333 VAL A O 1
ATOM 2526 N N . PHE A 1 334 ? 3.775 -7.396 -4.064 1.00 98.19 334 PHE A N 1
ATOM 2527 C CA . PHE A 1 334 ? 3.718 -8.847 -4.171 1.00 98.19 334 PHE A CA 1
ATOM 2528 C C . PHE A 1 334 ? 2.281 -9.271 -4.439 1.00 98.19 334 PHE A C 1
ATOM 2530 O O . PHE A 1 334 ? 1.364 -8.768 -3.797 1.00 98.19 334 PHE A O 1
ATOM 2537 N N . GLU A 1 335 ? 2.092 -10.235 -5.332 1.00 97.69 335 GLU A N 1
ATOM 2538 C CA . GLU A 1 335 ? 0.933 -11.125 -5.272 1.00 97.69 335 GLU A CA 1
ATOM 2539 C C . GLU A 1 335 ? 1.244 -12.220 -4.245 1.00 97.69 335 GLU A C 1
ATOM 2541 O O . GLU A 1 335 ? 2.340 -12.780 -4.277 1.00 97.69 335 GLU A O 1
ATOM 2546 N N . VAL A 1 336 ? 0.343 -12.469 -3.300 1.00 97.75 336 VAL A N 1
ATOM 2547 C CA . VAL A 1 336 ? 0.565 -13.314 -2.121 1.00 97.75 336 VAL A CA 1
ATOM 2548 C C . VAL A 1 336 ? 0.216 -14.764 -2.428 1.00 97.75 336 VAL A C 1
ATOM 2550 O O . VAL A 1 336 ? -0.863 -15.043 -2.950 1.00 97.75 336 VAL A O 1
ATOM 2553 N N . LYS A 1 337 ? 1.098 -15.693 -2.050 1.00 96.38 337 LYS A N 1
ATOM 2554 C CA . LYS A 1 337 ? 0.810 -17.131 -2.006 1.00 96.38 337 LYS A CA 1
ATOM 2555 C C . LYS A 1 337 ? 1.070 -17.686 -0.608 1.00 96.38 337 LYS A C 1
ATOM 2557 O O . LYS A 1 337 ? 1.959 -17.214 0.101 1.00 96.38 337 LYS A O 1
ATOM 2562 N N . ASP A 1 338 ? 0.292 -18.696 -0.226 1.00 96.81 338 ASP A N 1
ATOM 2563 C CA . ASP A 1 338 ? 0.437 -19.372 1.064 1.00 96.81 338 ASP A CA 1
ATOM 2564 C C . ASP A 1 338 ? 1.865 -19.944 1.209 1.00 96.81 338 ASP A C 1
ATOM 2566 O O . ASP A 1 338 ? 2.338 -20.711 0.367 1.00 96.81 338 ASP A O 1
ATOM 2570 N N . GLY A 1 339 ? 2.552 -19.565 2.288 1.00 96.44 339 GLY A N 1
ATOM 2571 C CA . GLY A 1 339 ? 3.928 -19.955 2.600 1.00 96.44 339 GLY A CA 1
ATOM 2572 C C . GLY A 1 339 ? 5.018 -19.011 2.079 1.00 96.44 339 GLY A C 1
ATOM 2573 O O . GLY A 1 339 ? 6.194 -19.281 2.327 1.00 96.44 339 GLY A O 1
ATOM 2574 N N . ASP A 1 340 ? 4.667 -17.919 1.390 1.00 97.50 340 ASP A N 1
ATOM 2575 C CA . ASP A 1 340 ? 5.653 -16.958 0.884 1.00 97.50 340 ASP A CA 1
ATOM 2576 C C . ASP A 1 340 ? 6.431 -16.264 2.023 1.00 97.50 340 ASP A C 1
ATOM 2578 O O . ASP A 1 340 ? 5.881 -15.891 3.065 1.00 97.50 340 ASP A O 1
ATOM 2582 N N . PHE A 1 341 ? 7.724 -16.032 1.778 1.00 97.44 341 PHE A N 1
ATOM 2583 C CA . PHE A 1 341 ? 8.619 -15.256 2.641 1.00 97.44 341 PHE A CA 1
ATOM 2584 C C . PHE A 1 341 ? 9.284 -14.126 1.847 1.00 97.44 341 PHE A C 1
ATOM 2586 O O . PHE A 1 341 ? 9.991 -14.386 0.874 1.00 97.44 341 PHE A O 1
ATOM 2593 N N . TYR A 1 342 ? 9.100 -12.872 2.265 1.00 96.25 342 TYR A N 1
ATOM 2594 C CA . TYR A 1 342 ? 9.491 -11.689 1.477 1.00 96.25 342 TYR A CA 1
ATOM 2595 C C . TYR A 1 342 ? 10.835 -11.051 1.856 1.00 96.25 342 TYR A C 1
ATOM 2597 O O . TYR A 1 342 ? 11.228 -10.049 1.260 1.00 96.25 342 TYR A O 1
ATOM 2605 N N . GLY A 1 343 ? 11.581 -11.654 2.786 1.00 91.81 343 GLY A N 1
ATOM 2606 C CA . GLY A 1 343 ? 12.992 -11.330 3.017 1.00 91.81 343 GLY A CA 1
ATOM 2607 C C . GLY A 1 343 ? 13.319 -10.673 4.353 1.00 91.81 343 GLY A C 1
ATOM 2608 O O . GLY A 1 343 ? 14.423 -10.886 4.849 1.00 91.81 343 GLY A O 1
ATOM 2609 N N . ARG A 1 344 ? 12.408 -9.935 5.000 1.00 87.69 344 ARG A N 1
ATOM 2610 C CA . ARG A 1 344 ? 12.720 -9.309 6.298 1.00 87.69 344 ARG A CA 1
ATOM 2611 C C . ARG A 1 344 ? 13.107 -10.362 7.338 1.00 87.69 344 ARG A C 1
ATOM 2613 O O . ARG A 1 344 ? 12.401 -11.350 7.504 1.00 87.69 344 ARG A O 1
ATOM 2620 N N . TYR A 1 345 ? 14.204 -10.109 8.055 1.00 82.25 345 TYR A N 1
ATOM 2621 C CA . TYR A 1 345 ? 14.836 -11.053 8.988 1.00 82.25 345 TYR A CA 1
ATOM 2622 C C . TYR A 1 345 ? 15.378 -12.325 8.331 1.00 82.25 345 TYR A C 1
ATOM 2624 O O . TYR A 1 345 ? 15.461 -13.367 8.977 1.00 82.25 345 TYR A O 1
ATOM 2632 N N . PHE A 1 346 ? 15.754 -12.261 7.053 1.00 85.12 346 PHE A N 1
ATOM 2633 C CA . PHE A 1 346 ? 16.382 -13.399 6.402 1.00 85.12 346 PHE A CA 1
ATOM 2634 C C . PHE A 1 346 ? 17.667 -13.807 7.129 1.00 85.12 346 PHE A C 1
ATOM 2636 O O . PHE A 1 346 ? 18.539 -12.995 7.443 1.00 85.12 346 PHE A O 1
ATOM 2643 N N . GLU A 1 347 ? 17.788 -15.110 7.352 1.00 82.38 347 GLU A N 1
ATOM 2644 C CA . GLU A 1 347 ? 18.967 -15.744 7.916 1.00 82.38 347 GLU A CA 1
ATOM 2645 C C . GLU A 1 347 ? 19.459 -16.834 6.968 1.00 82.38 347 GLU A C 1
ATOM 2647 O O . GLU A 1 347 ? 18.686 -17.507 6.278 1.00 82.38 347 GLU A O 1
ATOM 2652 N N . LYS A 1 348 ? 20.777 -17.043 6.939 1.00 79.81 348 LYS A N 1
ATOM 2653 C CA . LYS A 1 348 ? 21.378 -18.072 6.092 1.00 79.81 348 LYS A CA 1
ATOM 2654 C C . LYS A 1 348 ? 20.842 -19.457 6.473 1.00 79.81 348 LYS A C 1
ATOM 2656 O O . LYS A 1 348 ? 21.089 -19.931 7.577 1.00 79.81 348 LYS A O 1
ATOM 2661 N N . GLY A 1 349 ? 20.193 -20.129 5.521 1.00 83.56 349 GLY A N 1
ATOM 2662 C CA . GLY A 1 349 ? 19.572 -21.443 5.726 1.00 83.56 349 GLY A CA 1
ATOM 2663 C C . GLY A 1 349 ? 18.091 -21.391 6.120 1.00 83.56 349 GLY A C 1
ATOM 2664 O O . GLY A 1 349 ? 17.500 -22.450 6.312 1.00 83.56 349 GLY A O 1
ATOM 2665 N N . GLY A 1 350 ? 17.499 -20.195 6.222 1.00 87.12 350 GLY A N 1
ATOM 2666 C CA . GLY A 1 350 ? 16.054 -20.001 6.347 1.00 87.12 350 GLY A CA 1
ATOM 2667 C C . GLY A 1 350 ? 15.293 -20.194 5.023 1.00 87.12 350 GLY A C 1
ATOM 2668 O O . GLY A 1 350 ? 15.879 -20.631 4.026 1.00 87.12 350 GLY A O 1
ATOM 2669 N N . PRO A 1 351 ? 13.985 -19.872 5.001 1.00 90.94 351 PRO A N 1
ATOM 2670 C CA . PRO A 1 351 ? 13.159 -19.922 3.796 1.00 90.94 351 PRO A CA 1
ATOM 2671 C C . PRO A 1 351 ? 13.738 -19.079 2.654 1.00 90.94 351 PRO A C 1
ATOM 2673 O O . PRO A 1 351 ? 14.343 -18.030 2.879 1.00 90.94 351 PRO A O 1
ATOM 2676 N N . ALA A 1 352 ? 13.539 -19.533 1.416 1.00 93.50 352 ALA A N 1
ATOM 2677 C CA . ALA A 1 352 ? 13.958 -18.776 0.244 1.00 93.50 352 ALA A CA 1
ATOM 2678 C C . ALA A 1 352 ? 13.154 -17.474 0.129 1.00 93.50 352 ALA A C 1
ATOM 2680 O O . ALA A 1 352 ? 11.938 -17.467 0.322 1.00 93.50 352 ALA A O 1
ATOM 2681 N N . ILE A 1 353 ? 13.838 -16.380 -0.214 1.00 96.06 353 ILE A N 1
ATOM 2682 C CA . ILE A 1 353 ? 13.183 -15.096 -0.464 1.00 96.06 353 ILE A CA 1
ATOM 2683 C C . ILE A 1 353 ? 12.359 -15.205 -1.744 1.00 96.06 353 ILE A C 1
ATOM 2685 O O . ILE A 1 353 ? 12.861 -15.586 -2.802 1.00 96.06 353 ILE A O 1
ATOM 2689 N N . THR A 1 354 ? 11.093 -14.837 -1.635 1.00 96.94 354 THR A N 1
ATOM 2690 C CA . THR A 1 354 ? 10.153 -14.780 -2.744 1.00 96.94 354 THR A CA 1
ATOM 2691 C C . THR A 1 354 ? 10.317 -13.444 -3.475 1.00 96.94 354 THR A C 1
ATOM 2693 O O . THR A 1 354 ? 10.199 -12.395 -2.836 1.00 96.94 354 THR A O 1
ATOM 2696 N N . PRO A 1 355 ? 10.596 -13.437 -4.793 1.00 96.50 355 PRO A N 1
ATOM 2697 C CA . PRO A 1 355 ? 10.775 -12.197 -5.540 1.00 96.50 355 PRO A CA 1
ATOM 2698 C C . PRO A 1 355 ? 9.463 -11.414 -5.636 1.00 96.50 355 PRO A C 1
ATOM 2700 O O . PRO A 1 355 ? 8.385 -12.007 -5.744 1.00 96.50 355 PRO A O 1
ATOM 2703 N N . ALA A 1 356 ? 9.554 -10.084 -5.635 1.00 97.56 356 ALA A N 1
ATOM 2704 C CA . ALA A 1 356 ? 8.391 -9.223 -5.819 1.00 97.56 356 ALA A CA 1
ATOM 2705 C C . ALA A 1 356 ? 7.744 -9.435 -7.189 1.00 97.56 356 ALA A C 1
ATOM 2707 O O . ALA A 1 356 ? 8.432 -9.729 -8.164 1.00 97.56 356 ALA A O 1
ATOM 2708 N N . MET A 1 357 ? 6.421 -9.262 -7.257 1.00 98.25 357 MET A N 1
ATOM 2709 C CA . MET A 1 357 ? 5.727 -9.192 -8.545 1.00 98.25 357 MET A CA 1
ATOM 2710 C C . MET A 1 357 ? 6.187 -7.936 -9.288 1.00 98.25 357 MET A C 1
ATOM 2712 O O . MET A 1 357 ? 6.501 -8.012 -10.468 1.00 98.25 357 MET A O 1
ATOM 2716 N N . CYS A 1 358 ? 6.265 -6.804 -8.584 1.00 98.50 358 CYS A N 1
ATOM 2717 C CA . CYS A 1 358 ? 6.751 -5.537 -9.115 1.00 98.50 358 CYS A CA 1
ATOM 2718 C C . CYS A 1 358 ? 7.631 -4.850 -8.066 1.00 98.50 358 CYS A C 1
ATOM 2720 O O . CYS A 1 358 ? 7.134 -4.457 -7.011 1.00 98.50 358 CYS A O 1
ATOM 2722 N N . TYR A 1 359 ? 8.925 -4.710 -8.335 1.00 98.25 359 TYR A N 1
ATOM 2723 C CA . TYR A 1 359 ? 9.778 -3.766 -7.617 1.00 98.25 359 TYR A CA 1
ATOM 2724 C C . TYR A 1 359 ? 9.437 -2.342 -8.067 1.00 98.25 359 TYR A C 1
ATOM 2726 O O . TYR A 1 359 ? 8.925 -2.128 -9.169 1.00 98.25 359 TYR A O 1
ATOM 2734 N N . LEU A 1 360 ? 9.662 -1.380 -7.179 1.00 97.75 360 LEU A N 1
ATOM 2735 C CA . LEU A 1 360 ? 9.380 0.027 -7.413 1.00 97.75 360 LEU A CA 1
ATOM 2736 C C . LEU A 1 360 ? 10.657 0.823 -7.126 1.00 97.75 360 LEU A C 1
ATOM 2738 O O . LEU A 1 360 ? 11.153 0.791 -5.996 1.00 97.75 360 LEU A O 1
ATOM 2742 N N . PRO A 1 361 ? 11.215 1.539 -8.119 1.00 94.94 361 PRO A N 1
ATOM 2743 C CA . PRO A 1 361 ? 12.377 2.385 -7.891 1.00 94.94 361 PRO A CA 1
ATOM 2744 C C . PRO A 1 361 ? 12.080 3.428 -6.817 1.00 94.94 361 PRO A C 1
ATOM 2746 O O . PRO A 1 361 ? 10.995 4.004 -6.793 1.00 94.94 361 PRO A O 1
ATOM 2749 N N . ARG A 1 362 ? 13.061 3.751 -5.972 1.00 90.81 362 ARG A N 1
ATOM 2750 C CA . ARG A 1 362 ? 12.883 4.703 -4.862 1.00 90.81 362 ARG A CA 1
ATOM 2751 C C . ARG A 1 362 ? 12.363 6.075 -5.302 1.00 90.81 362 ARG A C 1
ATOM 2753 O O . ARG A 1 362 ? 11.626 6.720 -4.563 1.00 90.81 362 ARG A O 1
ATOM 2760 N N . GLY A 1 363 ? 12.766 6.535 -6.489 1.00 89.06 363 GLY A N 1
ATOM 2761 C CA . GLY A 1 363 ? 12.288 7.800 -7.061 1.00 89.06 363 GLY A CA 1
ATOM 2762 C C . GLY A 1 363 ? 10.809 7.781 -7.459 1.00 89.06 363 GLY A C 1
ATOM 2763 O O . GLY A 1 363 ? 10.234 8.839 -7.688 1.00 89.06 363 GLY A O 1
ATOM 2764 N N . LEU A 1 364 ? 10.219 6.591 -7.540 1.00 93.00 364 LEU A N 1
ATOM 2765 C CA . LEU A 1 364 ? 8.837 6.346 -7.910 1.00 93.00 364 LEU A CA 1
ATOM 2766 C C . LEU A 1 364 ? 7.972 6.048 -6.689 1.00 93.00 364 LEU A C 1
ATOM 2768 O O . LEU A 1 364 ? 6.898 6.623 -6.541 1.00 93.00 364 LEU A O 1
ATOM 2772 N N . ASP A 1 365 ? 8.475 5.188 -5.801 1.00 95.38 365 ASP A N 1
ATOM 2773 C CA . ASP A 1 365 ? 7.842 4.889 -4.527 1.00 95.38 365 ASP A CA 1
ATOM 2774 C C . ASP A 1 365 ? 8.873 4.655 -3.413 1.00 95.38 365 ASP A C 1
ATOM 2776 O O . ASP A 1 365 ? 9.542 3.623 -3.324 1.00 95.38 365 ASP A O 1
ATOM 2780 N N . ASN A 1 366 ? 8.977 5.625 -2.511 1.00 90.19 366 ASN A N 1
ATOM 2781 C CA . ASN A 1 366 ? 9.836 5.559 -1.331 1.00 90.19 366 ASN A CA 1
ATOM 2782 C C . ASN A 1 366 ? 9.121 5.002 -0.088 1.00 90.19 366 ASN A C 1
ATOM 2784 O O . ASN A 1 366 ? 9.779 4.757 0.926 1.00 90.19 366 ASN A O 1
ATOM 2788 N N . SER A 1 367 ? 7.794 4.859 -0.130 1.00 93.69 367 SER A N 1
ATOM 2789 C CA . SER A 1 367 ? 6.984 4.303 0.951 1.00 93.69 367 SER A CA 1
ATOM 2790 C C . SER A 1 367 ? 5.627 3.884 0.385 1.00 93.69 367 SER A C 1
ATOM 2792 O O . SER A 1 367 ? 4.739 4.712 0.183 1.00 93.69 367 SER A O 1
ATOM 2794 N N . SER A 1 368 ? 5.473 2.593 0.141 1.00 96.00 368 SER A N 1
ATOM 2795 C CA . SER A 1 368 ? 4.287 1.952 -0.391 1.00 96.00 368 SER A CA 1
ATOM 2796 C C . SER A 1 368 ? 3.085 2.045 0.547 1.00 96.00 368 SER A C 1
ATOM 2798 O O . SER A 1 368 ? 3.169 1.825 1.759 1.00 96.00 368 SER A O 1
ATOM 2800 N N . GLY A 1 369 ? 1.927 2.313 -0.046 1.00 96.00 369 GLY A N 1
ATOM 2801 C CA . GLY A 1 369 ? 0.600 2.166 0.541 1.00 96.00 369 GLY A CA 1
ATOM 2802 C C . GLY A 1 369 ? -0.088 0.868 0.102 1.00 96.00 369 GLY A C 1
ATOM 2803 O O . GLY A 1 369 ? 0.559 -0.098 -0.312 1.00 96.00 369 GLY A O 1
ATOM 2804 N N . GLY A 1 370 ? -1.419 0.838 0.199 1.00 96.44 370 GLY A N 1
ATOM 2805 C CA . GLY A 1 370 ? -2.241 -0.297 -0.220 1.00 96.44 370 GLY A CA 1
ATOM 2806 C C . GLY A 1 370 ? -2.450 -0.403 -1.728 1.00 96.44 370 GLY A C 1
ATOM 2807 O O . GLY A 1 370 ? -1.889 0.358 -2.521 1.00 96.44 370 GLY A O 1
ATOM 2808 N N . GLN A 1 371 ? -3.266 -1.381 -2.117 1.00 98.06 371 GLN A N 1
ATOM 2809 C CA . GLN A 1 371 ? -3.683 -1.596 -3.498 1.00 98.06 371 GLN A CA 1
ATOM 2810 C C . GLN A 1 371 ? -5.201 -1.773 -3.589 1.00 98.06 371 GLN A C 1
ATOM 2812 O O . GLN A 1 371 ? -5.862 -2.132 -2.608 1.00 98.06 371 GLN A O 1
ATOM 2817 N N . VAL A 1 372 ? -5.748 -1.534 -4.776 1.00 98.25 372 VAL A N 1
ATOM 2818 C CA . VAL A 1 372 ? -7.159 -1.751 -5.103 1.00 98.25 372 VAL A CA 1
ATOM 2819 C C . VAL A 1 372 ? -7.272 -2.256 -6.536 1.00 98.25 372 VAL A C 1
ATOM 2821 O O . VAL A 1 372 ? -6.576 -1.770 -7.422 1.00 98.25 372 VAL A O 1
ATOM 2824 N N . PHE A 1 373 ? -8.150 -3.223 -6.765 1.00 97.94 373 PHE A N 1
ATOM 2825 C CA . PHE A 1 373 ? -8.523 -3.626 -8.115 1.00 97.94 373 PHE A CA 1
ATOM 2826 C C . PHE A 1 373 ? -9.689 -2.766 -8.586 1.00 97.94 373 PHE A C 1
ATOM 2828 O O . PHE A 1 373 ? -10.653 -2.572 -7.839 1.00 97.94 373 PHE A O 1
ATOM 2835 N N . ALA A 1 374 ? -9.623 -2.268 -9.816 1.00 97.31 374 ALA A N 1
ATOM 2836 C CA . ALA A 1 374 ? -10.773 -1.641 -10.438 1.00 97.31 374 ALA A CA 1
ATOM 2837 C C . ALA A 1 374 ? -11.915 -2.643 -10.582 1.00 97.31 374 ALA A C 1
ATOM 2839 O O . ALA A 1 374 ? -11.738 -3.739 -11.106 1.00 97.31 374 ALA A O 1
ATOM 2840 N N . ASN A 1 375 ? -13.090 -2.262 -10.099 1.00 95.50 375 ASN A N 1
ATOM 2841 C CA . ASN A 1 375 ? -14.291 -3.095 -10.101 1.00 95.50 375 ASN A CA 1
ATOM 2842 C C . ASN A 1 375 ? -15.522 -2.287 -10.545 1.00 95.50 375 ASN A C 1
ATOM 2844 O O . ASN A 1 375 ? -16.623 -2.454 -10.024 1.00 95.50 375 ASN A O 1
ATOM 2848 N N . SER A 1 376 ? -15.319 -1.393 -11.511 1.00 97.19 376 SER A N 1
ATOM 2849 C CA . SER A 1 376 ? -16.331 -0.495 -12.053 1.00 97.19 376 SER A CA 1
ATOM 2850 C C . SER A 1 376 ? -16.242 -0.478 -13.573 1.00 97.19 376 SER A C 1
ATOM 2852 O O . SER A 1 376 ? -15.264 0.002 -14.143 1.00 97.19 376 SER A O 1
ATOM 2854 N N . GLU A 1 377 ? -17.298 -0.932 -14.250 1.00 96.56 377 GLU A N 1
ATOM 2855 C CA . GLU A 1 377 ? -17.387 -0.888 -15.720 1.00 96.56 377 GLU A CA 1
ATOM 2856 C C . GLU A 1 377 ? -17.258 0.538 -16.276 1.00 96.56 377 GLU A C 1
ATOM 2858 O O . GLU A 1 377 ? -16.854 0.732 -17.421 1.00 96.56 377 GLU A O 1
ATOM 2863 N N . LYS A 1 378 ? -17.539 1.557 -15.450 1.00 97.00 378 LYS A N 1
ATOM 2864 C CA . LYS A 1 378 ? -17.360 2.969 -15.804 1.00 97.00 378 LYS A CA 1
ATOM 2865 C C . LYS A 1 378 ? -15.914 3.306 -16.160 1.00 97.00 378 LYS A C 1
ATOM 2867 O O . LYS A 1 378 ? -15.706 4.257 -16.899 1.00 97.00 378 LYS A O 1
ATOM 2872 N N . TRP A 1 379 ? -14.944 2.544 -15.653 1.00 97.38 379 TRP A N 1
ATOM 2873 C CA . TRP A 1 379 ? -13.516 2.717 -15.929 1.00 97.38 379 TRP A CA 1
ATOM 2874 C C . TRP A 1 379 ? -13.070 2.072 -17.250 1.00 97.38 379 TRP A C 1
ATOM 2876 O O . TRP A 1 379 ? -11.886 2.106 -17.583 1.00 97.38 379 TRP A O 1
ATOM 2886 N N . GLY A 1 380 ? -14.013 1.520 -18.022 1.00 95.31 380 GLY A N 1
ATOM 2887 C CA . GLY A 1 380 ? -13.788 1.055 -19.386 1.00 95.31 380 GLY A CA 1
ATOM 2888 C C . GLY A 1 380 ? -12.629 0.054 -19.465 1.00 95.31 380 GLY A C 1
ATOM 2889 O O . GLY A 1 380 ? -12.658 -0.948 -18.747 1.00 95.31 380 GLY A O 1
ATOM 2890 N N . PRO A 1 381 ? -11.603 0.303 -20.298 1.00 94.94 381 PRO A N 1
ATOM 2891 C CA . PRO A 1 381 ? -10.473 -0.611 -20.469 1.00 94.94 381 PRO A CA 1
ATOM 2892 C C . PRO A 1 381 ? -9.563 -0.717 -19.236 1.00 94.94 381 PRO A C 1
ATOM 2894 O O . PRO A 1 381 ? -8.692 -1.574 -19.221 1.00 94.94 381 PRO A O 1
ATOM 2897 N N . LEU A 1 382 ? -9.746 0.131 -18.218 1.00 96.44 382 LEU A N 1
ATOM 2898 C CA . LEU A 1 382 ? -9.010 0.059 -16.951 1.00 96.44 382 LEU A CA 1
ATOM 2899 C C . LEU A 1 382 ? -9.752 -0.764 -15.887 1.00 96.44 382 LEU A C 1
ATOM 2901 O O . LEU A 1 382 ? -9.262 -0.918 -14.770 1.00 96.44 382 LEU A O 1
ATOM 2905 N N . ASN A 1 383 ? -10.961 -1.251 -16.179 1.00 96.88 383 ASN A N 1
ATOM 2906 C CA . ASN A 1 383 ? -11.695 -2.100 -15.249 1.00 96.88 383 ASN A CA 1
ATOM 2907 C C . ASN A 1 383 ? -10.976 -3.447 -15.065 1.00 96.88 383 ASN A C 1
ATOM 2909 O O . ASN A 1 383 ? -10.591 -4.085 -16.039 1.00 96.88 383 ASN A O 1
ATOM 2913 N N . GLY A 1 384 ? -10.829 -3.900 -13.820 1.00 95.50 384 GLY A N 1
ATOM 2914 C CA . GLY A 1 384 ? -10.043 -5.082 -13.456 1.00 95.50 384 GLY A CA 1
ATOM 2915 C C . GLY A 1 384 ? -8.562 -4.807 -13.180 1.00 95.50 384 GLY A C 1
ATOM 2916 O O . GLY A 1 384 ? -7.916 -5.635 -12.535 1.00 95.50 384 GLY A O 1
ATOM 2917 N N . GLU A 1 385 ? -8.030 -3.653 -13.595 1.00 97.00 385 GLU A N 1
ATOM 2918 C CA . GLU A 1 385 ? -6.623 -3.310 -13.375 1.00 97.00 385 GLU A CA 1
ATOM 2919 C C . GLU A 1 385 ? -6.300 -3.083 -11.897 1.00 97.00 385 GLU A C 1
ATOM 2921 O O . GLU A 1 385 ? -7.135 -2.642 -11.101 1.00 97.00 385 GLU A O 1
ATOM 2926 N N . LEU A 1 386 ? -5.058 -3.387 -11.521 1.00 98.56 386 LEU A N 1
ATOM 2927 C CA . LEU A 1 386 ? -4.556 -3.191 -10.166 1.00 98.56 386 LEU A CA 1
ATOM 2928 C C . LEU A 1 386 ? -3.951 -1.794 -10.029 1.00 98.56 386 LEU A C 1
ATOM 2930 O O . LEU A 1 386 ? -2.998 -1.462 -10.726 1.00 98.56 386 LEU A O 1
ATOM 2934 N N . PHE A 1 387 ? -4.430 -1.008 -9.071 1.00 98.69 387 PHE A N 1
ATOM 2935 C CA . PHE A 1 387 ? -3.830 0.269 -8.700 1.00 98.69 387 PHE A CA 1
ATOM 2936 C C . PHE A 1 387 ? -3.082 0.163 -7.374 1.00 98.69 387 PHE A C 1
ATOM 2938 O O . PHE A 1 387 ? -3.569 -0.427 -6.408 1.00 98.69 387 PHE A O 1
ATOM 2945 N N . HIS A 1 388 ? -1.904 0.770 -7.324 1.00 98.62 388 HIS A N 1
ATOM 2946 C CA . HIS A 1 388 ? -1.050 0.893 -6.154 1.00 98.62 388 HIS A CA 1
ATOM 2947 C C . HIS A 1 388 ? -0.853 2.366 -5.791 1.00 98.62 388 HIS A C 1
ATOM 2949 O O . HIS A 1 388 ? -0.772 3.221 -6.670 1.00 98.62 388 HIS A O 1
ATOM 2955 N N . PHE A 1 389 ? -0.757 2.660 -4.497 1.00 98.12 389 PHE A N 1
ATOM 2956 C CA . PHE A 1 389 ? -0.567 4.012 -3.981 1.00 98.12 389 PHE A CA 1
ATOM 2957 C C . PHE A 1 389 ? 0.787 4.138 -3.295 1.00 98.12 389 PHE A C 1
ATOM 2959 O O . PHE A 1 389 ? 1.156 3.261 -2.514 1.00 98.12 389 PHE A O 1
ATOM 2966 N N . SER A 1 390 ? 1.483 5.247 -3.532 1.00 97.12 390 SER A N 1
ATOM 2967 C CA . SER A 1 390 ? 2.658 5.632 -2.758 1.00 97.12 390 SER A CA 1
ATOM 2968 C C . SER A 1 390 ? 2.223 6.524 -1.600 1.00 97.12 390 SER A C 1
ATOM 2970 O O . SER A 1 390 ? 1.795 7.666 -1.793 1.00 97.12 390 SER A O 1
ATOM 2972 N N . PHE A 1 391 ? 2.376 6.017 -0.379 1.00 96.00 391 PHE A N 1
ATOM 2973 C CA . PHE A 1 391 ? 2.182 6.806 0.832 1.00 96.00 391 PHE A CA 1
ATOM 2974 C C . PHE A 1 391 ? 3.239 7.908 0.931 1.00 96.00 391 PHE A C 1
ATOM 2976 O O . PHE A 1 391 ? 2.944 9.020 1.349 1.00 96.00 391 PHE A O 1
ATOM 2983 N N . GLY A 1 392 ? 4.482 7.608 0.562 1.00 94.31 392 GLY A N 1
ATOM 2984 C CA . GLY A 1 392 ? 5.584 8.552 0.700 1.00 94.31 392 GLY A CA 1
ATOM 2985 C C . GLY A 1 392 ? 5.489 9.711 -0.286 1.00 94.31 392 GLY A C 1
ATOM 2986 O O . GLY A 1 392 ? 5.667 10.860 0.118 1.00 94.31 392 GLY A O 1
ATOM 2987 N N . ALA A 1 393 ? 5.176 9.418 -1.550 1.00 93.69 393 ALA A N 1
ATOM 2988 C CA . ALA A 1 393 ? 5.088 10.418 -2.609 1.00 93.69 393 ALA A CA 1
ATOM 2989 C C . ALA A 1 393 ? 3.709 11.087 -2.718 1.00 93.69 393 ALA A C 1
ATOM 2991 O O . ALA A 1 393 ? 3.617 12.153 -3.318 1.00 93.69 393 ALA A O 1
ATOM 2992 N N . GLY A 1 394 ? 2.652 10.495 -2.150 1.00 96.06 394 GLY A N 1
ATOM 2993 C CA . GLY A 1 394 ? 1.287 10.989 -2.353 1.00 96.06 394 GLY A CA 1
ATOM 2994 C C . GLY A 1 394 ? 0.827 10.802 -3.800 1.00 96.06 394 GLY A C 1
ATOM 2995 O O . GLY A 1 394 ? 0.116 11.642 -4.337 1.00 96.06 394 GLY A O 1
ATOM 2996 N N . THR A 1 395 ? 1.250 9.715 -4.446 1.00 97.12 395 THR A N 1
ATOM 2997 C CA . THR A 1 395 ? 0.968 9.410 -5.857 1.00 97.12 395 THR A CA 1
ATOM 2998 C C . THR A 1 395 ? 0.379 8.010 -6.004 1.00 97.12 395 THR A C 1
ATOM 3000 O O . THR A 1 395 ? 0.155 7.291 -5.025 1.00 97.12 395 THR A O 1
ATOM 3003 N N . TRP A 1 396 ? 0.091 7.611 -7.238 1.00 98.12 396 TRP A N 1
ATOM 3004 C CA . TRP A 1 396 ? -0.514 6.328 -7.555 1.00 98.12 396 TRP A C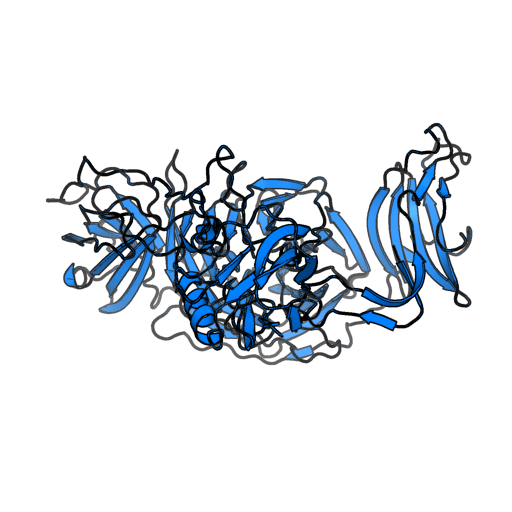A 1
ATOM 3005 C C . TRP A 1 396 ? -0.067 5.814 -8.918 1.00 98.12 396 TRP A C 1
ATOM 3007 O O . TRP A 1 396 ? 0.481 6.540 -9.750 1.00 98.12 396 TRP A O 1
ATOM 3017 N N . MET A 1 397 ? -0.255 4.516 -9.110 1.00 98.19 397 MET A N 1
ATOM 3018 C CA . MET A 1 397 ? 0.301 3.753 -10.214 1.00 98.19 397 MET A CA 1
ATOM 3019 C C . MET A 1 397 ? -0.655 2.639 -10.607 1.00 98.19 397 MET A C 1
ATOM 3021 O O . MET A 1 397 ? -1.260 2.018 -9.736 1.00 98.19 397 MET A O 1
ATOM 3025 N N . MET A 1 398 ? -0.738 2.328 -11.891 1.00 98.56 398 MET A N 1
ATOM 3026 C CA . MET A 1 398 ? -1.317 1.073 -12.352 1.00 98.56 398 MET A CA 1
ATOM 3027 C C . MET A 1 398 ? -0.222 0.006 -12.391 1.00 98.56 398 MET A C 1
ATOM 3029 O O . MET A 1 398 ? 0.890 0.271 -12.844 1.00 98.56 398 MET A O 1
ATOM 3033 N N . ILE A 1 399 ? -0.515 -1.192 -11.896 1.00 98.62 399 ILE A N 1
ATOM 3034 C CA . ILE A 1 399 ? 0.385 -2.344 -11.899 1.00 98.62 399 ILE A CA 1
ATOM 3035 C C . ILE A 1 399 ? -0.169 -3.361 -12.889 1.00 98.62 399 ILE A C 1
ATOM 3037 O O . ILE A 1 399 ? -1.050 -4.154 -12.558 1.00 98.62 399 ILE A O 1
ATOM 3041 N N . LEU A 1 400 ? 0.374 -3.349 -14.103 1.00 98.62 400 LEU A N 1
ATOM 3042 C CA . LEU A 1 400 ? -0.007 -4.298 -15.139 1.00 98.62 400 LEU A CA 1
ATOM 3043 C C . LEU A 1 400 ? 0.505 -5.687 -14.768 1.00 98.62 400 LEU A C 1
ATOM 3045 O O . LEU A 1 400 ? 1.698 -5.858 -14.503 1.00 98.62 400 LEU A O 1
ATOM 3049 N N . ARG A 1 401 ? -0.376 -6.687 -14.763 1.00 97.75 401 ARG A N 1
ATOM 3050 C CA . ARG A 1 401 ? -0.047 -8.064 -14.365 1.00 97.75 401 ARG A CA 1
ATOM 3051 C C . ARG A 1 401 ? 0.198 -8.941 -15.589 1.00 97.75 401 ARG A C 1
ATOM 3053 O O . ARG A 1 401 ? -0.637 -9.020 -16.481 1.00 97.75 401 ARG A O 1
ATOM 3060 N N . ASP A 1 402 ? 1.315 -9.658 -15.584 1.00 97.50 402 ASP A N 1
ATOM 3061 C CA . ASP A 1 402 ? 1.663 -10.676 -16.572 1.00 97.50 402 ASP A CA 1
ATOM 3062 C C . ASP A 1 402 ? 1.685 -12.057 -15.894 1.00 97.50 402 ASP A C 1
ATOM 3064 O O . ASP A 1 402 ? 2.568 -12.369 -15.087 1.00 97.50 402 ASP A O 1
ATOM 3068 N N . THR A 1 403 ? 0.668 -12.873 -16.190 1.00 94.94 403 THR A N 1
ATOM 3069 C CA . THR A 1 403 ? 0.438 -14.185 -15.563 1.00 94.94 403 THR A CA 1
ATOM 3070 C C . THR A 1 403 ? 0.611 -15.313 -16.582 1.00 94.94 403 THR A C 1
ATOM 3072 O O . THR A 1 403 ? 0.155 -15.220 -17.722 1.00 94.94 403 THR A O 1
ATOM 3075 N N . GLN A 1 404 ? 1.253 -16.407 -16.166 1.00 93.88 404 GLN A N 1
ATOM 3076 C CA . GLN A 1 404 ? 1.373 -17.643 -16.942 1.00 93.88 404 GLN A CA 1
ATOM 3077 C C . GLN A 1 404 ? 1.325 -18.858 -16.009 1.00 93.88 404 GLN A C 1
ATOM 3079 O O . GLN A 1 404 ? 1.923 -18.843 -14.932 1.00 93.88 404 GLN A O 1
ATOM 3084 N N . ASP A 1 405 ? 0.655 -19.927 -16.442 1.00 89.56 405 ASP A N 1
ATOM 3085 C CA . ASP A 1 405 ? 0.567 -21.178 -15.686 1.00 89.56 405 ASP A CA 1
ATOM 3086 C C . ASP A 1 405 ? 1.948 -21.714 -15.290 1.00 89.56 405 ASP A C 1
ATOM 3088 O O . ASP A 1 405 ? 2.881 -21.784 -16.094 1.00 89.56 405 ASP A O 1
ATOM 3092 N N . GLY A 1 406 ? 2.082 -22.104 -14.021 1.00 90.94 406 GLY A N 1
ATOM 3093 C CA . GLY A 1 406 ? 3.339 -22.606 -13.463 1.00 90.94 406 GLY A CA 1
ATOM 3094 C C . GLY A 1 406 ? 4.413 -21.536 -13.231 1.00 90.94 406 GLY A C 1
ATOM 3095 O O . GLY A 1 406 ? 5.488 -21.869 -12.730 1.00 90.94 406 GLY A O 1
ATOM 3096 N N . LYS A 1 407 ? 4.143 -20.263 -13.544 1.00 94.06 407 LYS A N 1
ATOM 3097 C CA . LYS A 1 407 ? 5.015 -19.126 -13.233 1.00 94.06 407 LYS A CA 1
ATOM 3098 C C . LYS A 1 407 ? 4.411 -18.245 -12.140 1.00 94.06 407 LYS A C 1
ATOM 3100 O O . LYS A 1 407 ? 3.223 -18.303 -11.825 1.00 94.06 407 LYS A O 1
ATOM 3105 N N . ARG A 1 408 ? 5.263 -17.441 -11.504 1.00 94.62 408 ARG A N 1
ATOM 3106 C CA . ARG A 1 408 ? 4.815 -16.379 -10.595 1.00 94.62 408 ARG A CA 1
ATOM 3107 C C . ARG A 1 408 ? 4.421 -15.167 -11.428 1.00 94.62 408 ARG A C 1
ATOM 3109 O O . ARG A 1 408 ? 5.142 -14.840 -12.364 1.00 94.62 408 ARG A O 1
ATOM 3116 N N . THR A 1 409 ? 3.318 -14.513 -11.086 1.00 97.44 409 THR A N 1
ATOM 3117 C CA . THR A 1 409 ? 2.910 -13.264 -11.734 1.00 97.44 409 THR A CA 1
ATOM 3118 C C . THR A 1 409 ? 4.038 -12.240 -11.633 1.00 97.44 409 THR A C 1
ATOM 3120 O O . THR A 1 409 ? 4.633 -12.074 -10.564 1.00 97.44 409 THR A O 1
ATOM 3123 N N . GLN A 1 410 ? 4.347 -11.585 -12.747 1.00 98.19 410 GLN A N 1
ATOM 3124 C CA . GLN A 1 410 ? 5.289 -10.470 -12.812 1.00 98.19 410 GLN A CA 1
ATOM 3125 C C . GLN A 1 410 ? 4.538 -9.195 -13.204 1.00 98.19 410 GLN A C 1
ATOM 3127 O O . GLN A 1 410 ? 3.483 -9.259 -13.835 1.00 98.19 410 GLN A O 1
ATOM 3132 N N . GLY A 1 411 ? 5.030 -8.040 -12.774 1.00 98.38 411 GLY A N 1
ATOM 3133 C CA . GLY A 1 411 ? 4.322 -6.771 -12.869 1.00 98.38 411 GLY A CA 1
ATOM 3134 C C . GLY A 1 411 ? 5.119 -5.688 -13.581 1.00 98.38 411 GLY A C 1
ATOM 3135 O O . GLY A 1 411 ? 6.349 -5.721 -13.603 1.00 98.38 411 GLY A O 1
ATOM 3136 N N . ALA A 1 412 ? 4.412 -4.706 -14.131 1.00 98.75 412 ALA A N 1
ATOM 3137 C CA . ALA A 1 412 ? 5.010 -3.473 -14.617 1.00 98.75 412 ALA A CA 1
ATOM 3138 C C . ALA A 1 412 ? 4.225 -2.265 -14.115 1.00 98.75 412 ALA A C 1
ATOM 3140 O O . ALA A 1 412 ? 3.009 -2.191 -14.294 1.00 98.75 412 ALA A O 1
ATOM 3141 N N . ALA A 1 413 ? 4.926 -1.327 -13.483 1.00 98.75 413 ALA A N 1
ATOM 3142 C CA . ALA A 1 413 ? 4.294 -0.142 -12.931 1.00 98.75 413 ALA A CA 1
ATOM 3143 C C . ALA A 1 413 ? 4.198 0.976 -13.980 1.00 98.75 413 ALA A C 1
ATOM 3145 O O . ALA A 1 413 ? 5.170 1.272 -14.679 1.00 98.75 413 ALA A O 1
ATOM 3146 N N . VAL A 1 414 ? 3.025 1.598 -14.062 1.00 98.56 414 VAL A N 1
ATOM 3147 C CA . VAL A 1 414 ? 2.691 2.731 -14.931 1.00 98.56 414 VAL A CA 1
ATOM 3148 C C . VAL A 1 414 ? 2.277 3.889 -14.023 1.00 98.56 414 VAL A C 1
ATOM 3150 O O . VAL A 1 414 ? 1.260 3.775 -13.333 1.00 98.56 414 VAL A O 1
ATOM 3153 N N . PRO A 1 415 ? 3.044 4.987 -13.956 1.00 98.06 415 PRO A N 1
ATOM 3154 C CA . PRO A 1 415 ? 2.683 6.135 -13.132 1.00 98.06 415 PRO A CA 1
ATOM 3155 C C . PRO A 1 415 ? 1.366 6.756 -13.610 1.00 98.06 415 PRO A C 1
ATOM 3157 O O . PRO A 1 415 ? 1.187 6.991 -14.806 1.00 98.06 415 PRO A O 1
ATOM 3160 N N . MET A 1 416 ? 0.448 7.027 -12.681 1.00 97.75 416 MET A N 1
ATOM 3161 C CA . MET A 1 416 ? -0.848 7.634 -12.990 1.00 97.75 416 MET A CA 1
ATOM 3162 C C . MET A 1 416 ? -0.812 9.147 -12.741 1.00 97.75 416 MET A C 1
ATOM 3164 O O . MET A 1 416 ? -0.053 9.619 -11.894 1.00 97.75 416 MET A O 1
ATOM 3168 N N . PRO A 1 417 ? -1.611 9.939 -13.475 1.00 96.44 417 PRO A N 1
ATOM 3169 C CA . PRO A 1 417 ? -1.578 11.387 -13.357 1.00 96.44 417 PRO A CA 1
ATOM 3170 C C . PRO A 1 417 ? -2.251 11.884 -12.073 1.00 96.44 417 PRO A C 1
ATOM 3172 O O . PRO A 1 417 ? -3.286 11.369 -11.646 1.00 96.44 417 PRO A O 1
ATOM 3175 N N . GLY A 1 418 ? -1.708 12.976 -11.536 1.00 95.38 418 GLY A N 1
ATOM 3176 C CA . GLY A 1 418 ? -2.244 13.680 -10.375 1.00 95.38 418 GLY A CA 1
ATOM 3177 C C . GLY A 1 418 ? -1.765 13.117 -9.037 1.00 95.38 418 GLY A C 1
ATOM 3178 O O . GLY A 1 418 ? -1.447 11.936 -8.916 1.00 95.38 418 GLY A O 1
ATOM 3179 N N . ASP A 1 419 ? -1.764 14.000 -8.039 1.00 95.19 419 ASP A N 1
ATOM 3180 C CA . ASP A 1 419 ? -1.221 13.753 -6.704 1.00 95.19 419 ASP A CA 1
ATOM 3181 C C . ASP A 1 419 ? -2.300 13.968 -5.627 1.00 95.19 419 ASP A C 1
ATOM 3183 O O . ASP A 1 419 ? -3.311 14.647 -5.854 1.00 95.19 419 ASP A O 1
ATOM 3187 N N . PHE A 1 420 ? -2.043 13.427 -4.441 1.00 96.62 420 PHE A N 1
ATOM 3188 C CA . PHE A 1 420 ? -2.865 13.527 -3.235 1.00 96.62 420 PHE A CA 1
ATOM 3189 C C . PHE A 1 420 ? -2.235 14.501 -2.224 1.00 96.62 420 PHE A C 1
ATOM 3191 O O . PHE A 1 420 ? -1.029 14.745 -2.245 1.00 96.62 420 PHE A O 1
ATOM 3198 N N . GLU A 1 421 ? -3.039 15.094 -1.338 1.00 94.88 421 GLU A N 1
ATOM 3199 C CA . GLU A 1 421 ? -2.560 16.107 -0.374 1.00 94.88 421 GLU A CA 1
ATOM 3200 C C . GLU A 1 421 ? -1.872 15.489 0.859 1.00 94.88 421 GLU A C 1
ATOM 3202 O O . GLU A 1 421 ? -1.076 16.149 1.537 1.00 94.88 421 GLU A O 1
ATOM 3207 N N . SER A 1 422 ? -2.124 14.201 1.103 1.00 95.38 422 SER A N 1
ATOM 3208 C CA . SER A 1 422 ? -1.494 13.392 2.149 1.00 95.38 422 SER A CA 1
ATOM 3209 C C . SER A 1 422 ? -0.966 12.070 1.592 1.00 95.38 422 SER A C 1
ATOM 3211 O O . SER A 1 422 ? -1.203 11.725 0.434 1.00 95.38 422 SER A O 1
ATOM 3213 N N . GLY A 1 423 ? -0.275 11.287 2.427 1.00 96.00 423 GLY A N 1
ATOM 3214 C CA . GLY A 1 423 ? 0.253 9.993 2.010 1.00 96.00 423 GLY A CA 1
ATOM 3215 C C . GLY A 1 423 ? -0.849 9.002 1.642 1.00 96.00 423 GLY A C 1
ATOM 3216 O O . GLY A 1 423 ? -1.517 8.461 2.523 1.00 96.00 423 GLY A O 1
ATOM 3217 N N . ALA A 1 424 ? -1.037 8.762 0.344 1.00 96.88 424 ALA A N 1
ATOM 3218 C CA . ALA A 1 424 ? -2.089 7.907 -0.192 1.00 96.88 424 ALA A CA 1
ATOM 3219 C C . ALA A 1 424 ? -1.832 6.432 0.135 1.00 96.88 424 ALA A C 1
ATOM 3221 O O . ALA A 1 424 ? -0.769 5.886 -0.158 1.00 96.88 424 ALA A O 1
ATOM 3222 N N . HIS A 1 425 ? -2.808 5.757 0.745 1.00 95.69 425 HIS A N 1
ATOM 3223 C CA . HIS A 1 425 ? -2.609 4.360 1.160 1.00 95.69 425 HIS A CA 1
ATOM 3224 C C . HIS A 1 425 ? -3.848 3.466 1.165 1.00 95.69 425 HIS A C 1
ATOM 3226 O O . HIS A 1 425 ? -3.705 2.254 1.339 1.00 95.69 425 HIS A O 1
ATOM 3232 N N . ARG A 1 426 ? -5.058 3.994 0.981 1.00 96.19 426 ARG A N 1
ATOM 3233 C CA . ARG A 1 426 ? -6.292 3.192 0.967 1.00 96.19 426 ARG A CA 1
ATOM 3234 C C . ARG A 1 426 ? -7.193 3.690 -0.134 1.00 96.19 426 ARG A C 1
ATOM 3236 O O . ARG A 1 426 ? -7.313 4.899 -0.303 1.00 96.19 426 ARG A O 1
ATOM 3243 N N . ALA A 1 427 ? -7.859 2.773 -0.819 1.00 97.81 427 ALA A N 1
ATOM 3244 C CA . ALA A 1 427 ? -8.806 3.155 -1.840 1.00 97.81 427 ALA A CA 1
ATOM 3245 C C . ALA A 1 427 ? -9.946 2.152 -2.009 1.00 97.81 427 ALA A C 1
ATOM 3247 O O . ALA A 1 427 ? -9.782 0.954 -1.742 1.00 97.81 427 ALA A O 1
ATOM 3248 N N . ARG A 1 428 ? -11.096 2.664 -2.448 1.00 98.00 428 ARG A N 1
ATOM 3249 C CA . ARG A 1 428 ? -12.324 1.916 -2.737 1.00 98.00 428 ARG A CA 1
ATOM 3250 C C . ARG A 1 428 ? -13.067 2.563 -3.890 1.00 98.00 428 ARG A C 1
ATOM 3252 O O . ARG A 1 428 ? -13.038 3.780 -4.043 1.00 98.00 428 ARG A O 1
ATOM 3259 N N . PHE A 1 429 ? -13.773 1.756 -4.666 1.00 98.25 429 PHE A N 1
ATOM 3260 C CA . PHE A 1 429 ? -14.735 2.275 -5.627 1.00 98.25 429 PHE A CA 1
ATOM 3261 C C . PHE A 1 429 ? -16.079 2.474 -4.945 1.00 98.25 429 PHE A C 1
ATOM 3263 O O . PHE A 1 429 ? -16.552 1.600 -4.218 1.00 98.25 429 PHE A O 1
ATOM 3270 N N . ASN A 1 430 ? -16.705 3.616 -5.194 1.00 98.44 430 ASN A N 1
ATOM 3271 C CA . ASN A 1 430 ? -18.040 3.883 -4.692 1.00 98.44 430 ASN A CA 1
ATOM 3272 C C . ASN A 1 430 ? -19.076 3.146 -5.566 1.00 98.44 430 ASN A C 1
ATOM 3274 O O . ASN A 1 430 ? -19.096 3.346 -6.784 1.00 98.44 430 ASN A O 1
ATOM 3278 N N . PRO A 1 431 ? -19.967 2.324 -4.981 1.00 97.31 431 PRO A N 1
ATOM 3279 C CA . PRO A 1 431 ? -20.916 1.509 -5.742 1.00 97.31 431 PRO A CA 1
ATOM 3280 C C . PRO A 1 431 ? -21.989 2.335 -6.466 1.00 97.31 431 PRO A C 1
ATOM 3282 O O . PRO A 1 431 ? -22.652 1.827 -7.368 1.00 97.31 431 PRO A O 1
ATOM 3285 N N . LYS A 1 432 ? -22.187 3.602 -6.084 1.00 97.75 432 LYS A N 1
ATOM 3286 C CA . LYS A 1 432 ? -23.219 4.476 -6.645 1.00 97.75 432 LYS A CA 1
ATOM 3287 C C . LYS A 1 432 ? -22.734 5.297 -7.830 1.00 97.75 432 LYS A C 1
ATOM 3289 O O . LYS A 1 432 ? -23.470 5.422 -8.806 1.00 97.75 432 LYS A O 1
ATOM 3294 N N . ASP A 1 433 ? -21.543 5.890 -7.748 1.00 97.31 433 ASP A N 1
ATOM 3295 C CA . ASP A 1 433 ? -21.004 6.718 -8.839 1.00 97.31 433 ASP A CA 1
ATOM 3296 C C . ASP A 1 433 ? -19.951 5.997 -9.699 1.00 97.31 433 ASP A C 1
ATOM 3298 O O . ASP A 1 433 ? -19.631 6.473 -10.797 1.00 97.31 433 ASP A O 1
ATOM 3302 N N . GLY A 1 434 ? -19.464 4.838 -9.241 1.00 98.12 434 GLY A N 1
ATOM 3303 C CA . GLY A 1 434 ? -18.490 3.996 -9.927 1.00 98.12 434 GLY A CA 1
ATOM 3304 C C . GLY A 1 434 ? -17.083 4.592 -9.989 1.00 98.12 434 GLY A C 1
ATOM 3305 O O . GLY A 1 434 ? -16.308 4.173 -10.849 1.00 98.12 434 GLY A O 1
ATOM 3306 N N . GLN A 1 435 ? -16.764 5.589 -9.160 1.00 98.56 435 GLN A N 1
ATOM 3307 C CA . GLN A 1 435 ? -15.469 6.270 -9.143 1.00 98.56 435 GLN A CA 1
ATOM 3308 C C . GLN A 1 435 ? -14.597 5.812 -7.976 1.00 98.56 435 GLN A C 1
ATOM 3310 O O . GLN A 1 435 ? -15.084 5.279 -6.979 1.00 98.56 435 GLN A O 1
ATOM 3315 N N . LEU A 1 436 ? -13.291 6.023 -8.117 1.00 98.81 436 LEU A N 1
ATOM 3316 C CA . LEU A 1 436 ? -12.290 5.631 -7.135 1.00 98.81 436 LEU A CA 1
ATOM 3317 C C . LEU A 1 436 ? -12.155 6.717 -6.070 1.00 98.81 436 LEU A C 1
ATOM 3319 O O . LEU A 1 436 ? -11.953 7.885 -6.388 1.00 98.81 436 LEU A O 1
ATOM 3323 N N . TYR A 1 437 ? -12.209 6.329 -4.806 1.00 98.81 437 TYR A N 1
ATOM 3324 C CA . TYR A 1 437 ? -11.945 7.202 -3.674 1.00 98.81 437 TYR A CA 1
ATOM 3325 C C . TYR A 1 437 ? -10.671 6.762 -2.979 1.00 98.81 437 TYR A C 1
ATOM 3327 O O . TYR A 1 437 ? -10.402 5.567 -2.858 1.00 98.81 437 TYR A O 1
ATOM 3335 N N . VAL A 1 438 ? -9.881 7.733 -2.533 1.00 98.62 438 VAL A N 1
ATOM 3336 C CA . VAL A 1 438 ? -8.552 7.524 -1.962 1.00 98.62 438 VAL A CA 1
ATOM 3337 C C . VAL A 1 438 ? -8.474 8.250 -0.630 1.00 98.62 438 VAL A C 1
ATOM 3339 O O . VAL A 1 438 ? -8.851 9.415 -0.526 1.00 98.62 438 VAL A O 1
ATOM 3342 N N . SER A 1 439 ? -7.988 7.557 0.393 1.00 97.44 439 SER A N 1
ATOM 3343 C CA . SER A 1 439 ? -7.621 8.171 1.665 1.00 97.44 439 SER A CA 1
ATOM 3344 C C . SER A 1 439 ? -6.118 8.348 1.762 1.00 97.44 439 SER A C 1
ATOM 3346 O O . SER A 1 439 ? -5.353 7.458 1.361 1.00 97.44 439 SER A O 1
ATOM 3348 N N . GLY A 1 440 ? -5.720 9.459 2.371 1.00 95.31 440 GLY A N 1
ATOM 3349 C CA . GLY A 1 440 ? -4.348 9.714 2.765 1.00 95.31 440 GLY A CA 1
ATOM 3350 C C . GLY A 1 440 ? -4.217 10.171 4.214 1.00 95.31 440 GLY A C 1
ATOM 3351 O O . GLY A 1 440 ? -5.173 10.662 4.819 1.00 95.31 440 GLY A O 1
ATOM 3352 N N . ALA A 1 441 ? -3.011 10.009 4.754 1.00 94.06 441 ALA A N 1
ATOM 3353 C CA . ALA A 1 441 ? -2.659 10.406 6.115 1.00 94.06 441 ALA A CA 1
ATOM 3354 C C . ALA A 1 441 ? -1.212 10.919 6.198 1.00 94.06 441 ALA A C 1
ATOM 3356 O O . ALA A 1 441 ? -0.349 10.464 5.447 1.00 94.06 441 ALA A O 1
ATOM 3357 N N . ASP A 1 442 ? -0.930 11.796 7.162 1.00 89.06 442 ASP A N 1
ATOM 3358 C CA . ASP A 1 442 ? 0.421 12.230 7.535 1.00 89.06 442 ASP A CA 1
ATOM 3359 C C . ASP A 1 442 ? 0.860 11.695 8.913 1.00 89.06 442 ASP A C 1
ATOM 3361 O O . ASP A 1 442 ? 0.981 12.411 9.906 1.00 89.06 442 ASP A O 1
ATOM 3365 N N . GLY A 1 443 ? 1.033 10.372 8.998 1.00 76.75 443 GLY A N 1
ATOM 3366 C CA . GLY A 1 443 ? 1.460 9.681 10.228 1.00 76.75 443 GLY A CA 1
ATOM 3367 C C . GLY A 1 443 ? 2.925 9.220 10.249 1.00 76.75 443 GLY A C 1
ATOM 3368 O O . GLY A 1 443 ? 3.464 8.892 11.311 1.00 76.75 443 GLY A O 1
ATOM 3369 N N . TRP A 1 444 ? 3.578 9.170 9.087 1.00 82.69 444 TRP A N 1
ATOM 3370 C CA . TRP A 1 444 ? 4.936 8.647 8.881 1.00 82.69 444 TRP A CA 1
ATOM 3371 C C . TRP A 1 444 ? 5.661 9.481 7.822 1.00 82.69 444 TRP A C 1
ATOM 3373 O O . TRP A 1 444 ? 5.071 10.378 7.243 1.00 82.69 444 TRP A O 1
ATOM 3383 N N . GLY A 1 445 ? 6.935 9.181 7.546 1.00 76.75 445 GLY A N 1
ATOM 3384 C CA . GLY A 1 445 ? 7.700 9.923 6.542 1.00 76.75 445 GLY A CA 1
ATOM 3385 C C . GLY A 1 445 ? 7.034 9.899 5.161 1.00 76.75 445 GLY A C 1
ATOM 3386 O O . GLY A 1 445 ? 6.944 8.840 4.540 1.00 76.75 445 GLY A O 1
ATOM 3387 N N . ASN A 1 446 ? 6.599 11.068 4.702 1.00 83.62 446 ASN A N 1
ATOM 3388 C CA . ASN A 1 446 ? 6.032 11.337 3.384 1.00 83.62 446 ASN A CA 1
ATOM 3389 C C . ASN A 1 446 ? 6.315 12.807 2.996 1.00 83.62 446 ASN A C 1
ATOM 3391 O O . ASN A 1 446 ? 6.985 13.537 3.734 1.00 83.62 446 ASN A O 1
ATOM 3395 N N . TYR A 1 447 ? 5.805 13.229 1.841 1.00 85.75 447 TYR A N 1
ATOM 3396 C CA . TYR A 1 447 ? 5.838 14.617 1.368 1.00 85.75 447 TYR A CA 1
ATOM 3397 C C . TYR A 1 447 ? 4.463 15.308 1.451 1.00 85.75 447 TYR A C 1
ATOM 3399 O O . TYR A 1 447 ? 4.166 16.191 0.646 1.00 85.75 447 TYR A O 1
ATOM 3407 N N . ALA A 1 448 ? 3.619 14.893 2.402 1.00 84.94 448 ALA A N 1
ATOM 3408 C CA . ALA A 1 448 ? 2.277 15.426 2.608 1.00 84.94 448 ALA A CA 1
ATOM 3409 C C . ALA A 1 448 ? 2.290 16.919 2.963 1.00 84.94 448 ALA A C 1
ATOM 3411 O O . ALA A 1 448 ? 3.249 17.456 3.522 1.00 84.94 448 ALA A O 1
ATOM 3412 N N . ILE A 1 449 ? 1.178 17.586 2.662 1.00 88.25 449 ILE A N 1
ATOM 3413 C CA . ILE A 1 449 ? 0.931 18.990 3.013 1.00 88.25 449 ILE A CA 1
ATOM 3414 C C . ILE A 1 449 ? -0.266 19.162 3.961 1.00 88.25 449 ILE A C 1
ATOM 3416 O O . ILE A 1 449 ? -0.479 20.262 4.476 1.00 88.25 449 ILE A O 1
ATOM 3420 N N . THR A 1 450 ? -1.030 18.093 4.205 1.00 91.69 450 THR A N 1
ATOM 3421 C CA . THR A 1 450 ? -2.145 18.033 5.162 1.00 91.69 450 THR A CA 1
ATOM 3422 C C . THR A 1 450 ? -2.086 16.754 6.002 1.00 91.69 450 THR A C 1
ATOM 3424 O O . THR A 1 450 ? -1.588 15.728 5.542 1.00 91.69 450 THR A O 1
ATOM 3427 N N . ASP A 1 451 ? -2.659 16.797 7.213 1.00 89.38 451 ASP A N 1
ATOM 3428 C CA . ASP A 1 451 ? -2.728 15.645 8.132 1.00 89.38 451 ASP A CA 1
ATOM 3429 C C . ASP A 1 451 ? -3.526 14.462 7.551 1.00 89.38 451 ASP A C 1
ATOM 3431 O O . ASP A 1 451 ? -3.232 13.297 7.819 1.00 89.38 451 ASP A O 1
ATOM 3435 N N . GLY A 1 452 ? -4.548 14.745 6.747 1.00 93.44 452 GLY A N 1
ATOM 3436 C CA . GLY A 1 452 ? -5.330 13.726 6.061 1.00 93.44 452 GLY A CA 1
ATOM 3437 C C . GLY A 1 452 ? -5.947 14.236 4.775 1.00 93.44 452 GLY A C 1
ATOM 3438 O O . GLY A 1 452 ? -6.136 15.443 4.599 1.00 93.44 452 GLY A O 1
ATOM 3439 N N . ASP A 1 453 ? -6.278 13.287 3.906 1.00 95.69 453 ASP A N 1
ATOM 3440 C CA . ASP A 1 453 ? -6.871 13.524 2.594 1.00 95.69 453 ASP A CA 1
ATOM 3441 C C . ASP A 1 453 ? -7.991 12.510 2.329 1.00 95.69 453 ASP A C 1
ATOM 3443 O O . ASP A 1 453 ? -7.899 11.333 2.700 1.00 95.69 453 ASP A O 1
ATOM 3447 N N . PHE A 1 454 ? -9.055 12.977 1.686 1.00 98.00 454 PHE A N 1
ATOM 3448 C CA . PHE A 1 454 ? -10.098 12.145 1.110 1.00 98.00 454 PHE A CA 1
ATOM 3449 C C . PHE A 1 454 ? -10.388 12.682 -0.291 1.00 98.00 454 PHE A C 1
ATOM 3451 O O . PHE A 1 454 ? -10.964 13.755 -0.463 1.00 98.00 454 PHE A O 1
ATOM 3458 N N . ALA A 1 455 ? -9.965 11.946 -1.309 1.00 98.12 455 ALA A N 1
ATOM 3459 C CA . ALA A 1 455 ? -10.040 12.376 -2.697 1.00 98.12 455 ALA A CA 1
ATOM 3460 C C . ALA A 1 455 ? -10.946 11.447 -3.505 1.00 98.12 455 ALA A C 1
ATOM 3462 O O . ALA A 1 455 ? -11.015 10.250 -3.227 1.00 98.12 455 ALA A O 1
ATOM 3463 N N . ARG A 1 456 ? -11.606 11.984 -4.536 1.00 98.69 456 ARG A N 1
ATOM 3464 C CA . ARG A 1 456 ? -12.297 11.193 -5.566 1.00 98.69 456 ARG A CA 1
ATOM 3465 C C . ARG A 1 456 ? -11.574 11.343 -6.894 1.00 98.69 456 ARG A C 1
ATOM 3467 O O . ARG A 1 456 ? -11.581 12.419 -7.489 1.00 98.69 456 ARG A O 1
ATOM 3474 N N . VAL A 1 457 ? -11.023 10.250 -7.395 1.00 98.69 457 VAL A N 1
ATOM 3475 C CA . VAL A 1 457 ? -10.501 10.142 -8.753 1.00 98.69 457 VAL A CA 1
ATOM 3476 C C . VAL A 1 457 ? -11.640 9.750 -9.689 1.00 98.69 457 VAL A C 1
ATOM 3478 O O . VAL A 1 457 ? -12.227 8.673 -9.577 1.00 98.69 457 VAL A O 1
ATOM 3481 N N . ARG A 1 458 ? -11.954 10.636 -10.632 1.00 98.31 458 ARG A N 1
ATOM 3482 C CA . ARG A 1 458 ? -12.948 10.404 -11.675 1.00 98.31 458 ARG A CA 1
ATOM 3483 C C . ARG A 1 458 ? -12.275 10.011 -12.975 1.00 98.31 458 ARG A C 1
ATOM 3485 O O . ARG A 1 458 ? -11.504 10.799 -13.516 1.00 98.31 458 ARG A O 1
ATOM 3492 N N . TYR A 1 459 ? -12.655 8.858 -13.507 1.00 98.00 459 TYR A N 1
ATOM 3493 C CA . TYR A 1 459 ? -12.455 8.537 -14.912 1.00 98.00 459 TYR A CA 1
ATOM 3494 C C . TYR A 1 459 ? -13.572 9.175 -15.748 1.00 98.00 459 TYR A C 1
ATOM 3496 O O . TYR A 1 459 ? -14.755 9.087 -15.389 1.00 98.00 459 TYR A O 1
ATOM 3504 N N . LEU A 1 460 ? -13.191 9.883 -16.810 1.00 96.81 460 LEU A N 1
ATOM 3505 C CA . LEU A 1 460 ? -14.075 10.738 -17.609 1.00 96.81 460 LEU A CA 1
ATOM 3506 C C . LEU A 1 460 ? -14.471 10.120 -18.957 1.00 96.81 460 LEU A C 1
ATOM 3508 O O . LEU A 1 460 ? -15.344 10.673 -19.625 1.00 96.81 460 LEU A O 1
ATOM 3512 N N . GLY A 1 461 ? -13.873 8.986 -19.327 1.00 94.38 461 GLY A N 1
ATOM 3513 C CA . GLY A 1 461 ? -14.083 8.295 -20.599 1.00 94.38 461 GLY A CA 1
ATOM 3514 C C . GLY A 1 461 ? -12.767 7.976 -21.309 1.00 94.38 461 GLY A C 1
ATOM 3515 O O . GLY A 1 461 ? -11.691 8.225 -20.774 1.00 94.38 461 GLY A O 1
ATOM 3516 N N . ASP A 1 462 ? -12.866 7.432 -22.522 1.00 90.81 462 ASP A N 1
ATOM 3517 C CA . ASP A 1 462 ? -11.706 6.992 -23.313 1.00 90.81 462 ASP A CA 1
ATOM 3518 C C . ASP A 1 462 ? -10.941 8.135 -24.003 1.00 90.81 462 ASP A C 1
ATOM 3520 O O . ASP A 1 462 ? -9.835 7.921 -24.504 1.00 90.81 462 ASP A O 1
ATOM 3524 N N . ASP A 1 463 ? -11.494 9.348 -24.019 1.00 89.88 463 ASP A N 1
ATOM 3525 C CA . ASP A 1 463 ? -10.806 10.525 -24.553 1.00 89.88 463 ASP A CA 1
ATOM 3526 C C . ASP A 1 463 ? -9.502 10.761 -23.769 1.00 89.88 463 ASP A C 1
ATOM 3528 O O . ASP A 1 463 ? -9.513 10.837 -22.539 1.00 89.88 463 ASP A O 1
ATOM 3532 N N . HIS A 1 464 ? -8.376 10.883 -24.480 1.00 91.25 464 HIS A N 1
ATOM 3533 C CA . HIS A 1 464 ? -7.019 10.975 -23.916 1.00 91.25 464 HIS A CA 1
ATOM 3534 C C . HIS A 1 464 ? -6.530 9.719 -23.155 1.00 91.25 464 HIS A C 1
ATOM 3536 O O . HIS A 1 464 ? -5.516 9.767 -22.453 1.00 91.25 464 HIS A O 1
ATOM 3542 N N . ASN A 1 465 ? -7.221 8.575 -23.257 1.00 93.38 465 ASN A N 1
ATOM 3543 C CA . ASN A 1 465 ? -6.827 7.329 -22.594 1.00 93.38 465 ASN A CA 1
ATOM 3544 C C . ASN A 1 465 ? -5.795 6.542 -23.421 1.00 93.38 465 ASN A C 1
ATOM 3546 O O . ASN A 1 465 ? -6.130 5.621 -24.170 1.00 93.38 465 ASN A O 1
ATOM 3550 N N . HIS A 1 466 ? -4.520 6.901 -23.280 1.00 93.81 466 HIS A N 1
ATOM 3551 C CA . HIS A 1 466 ? -3.408 6.284 -24.022 1.00 93.81 466 HIS A CA 1
ATOM 3552 C C . HIS A 1 466 ? -2.513 5.387 -23.155 1.00 93.81 466 HIS A C 1
ATOM 3554 O O . HIS A 1 466 ? -1.374 5.099 -23.519 1.00 93.81 466 HIS A O 1
ATOM 3560 N N . PHE A 1 467 ? -3.003 4.949 -21.993 1.00 95.00 467 PHE A N 1
ATOM 3561 C CA . PHE A 1 467 ? -2.234 4.091 -21.094 1.00 95.00 467 PHE A CA 1
ATOM 3562 C C . PHE A 1 467 ? -2.113 2.661 -21.648 1.00 95.00 467 PHE A C 1
ATOM 3564 O O . PHE A 1 467 ? -3.052 2.163 -22.284 1.00 95.00 467 PHE A O 1
ATOM 3571 N N . PRO A 1 468 ? -0.978 1.976 -21.413 1.00 97.00 468 PRO A N 1
ATOM 3572 C CA . PRO A 1 468 ? -0.906 0.535 -21.602 1.00 97.00 468 PRO A CA 1
ATOM 3573 C C . PRO A 1 468 ? -1.809 -0.163 -20.576 1.00 97.00 468 PRO A C 1
ATOM 3575 O O . PRO A 1 468 ? -1.850 0.246 -19.422 1.00 97.00 468 PRO A O 1
ATOM 3578 N N . VAL A 1 469 ? -2.506 -1.213 -20.996 1.00 97.00 469 VAL A N 1
ATOM 3579 C CA . VAL A 1 469 ? -3.428 -2.034 -20.189 1.00 97.00 469 VAL A CA 1
ATOM 3580 C C . VAL A 1 469 ? -2.982 -3.493 -20.097 1.00 97.00 469 VAL A C 1
ATOM 3582 O O . VAL A 1 469 ? -3.510 -4.263 -19.313 1.00 97.00 469 VAL A O 1
ATOM 3585 N N . ALA A 1 470 ? -1.969 -3.898 -20.862 1.00 97.62 470 ALA A N 1
ATOM 3586 C CA . ALA A 1 470 ? -1.341 -5.202 -20.695 1.00 97.62 470 ALA A CA 1
ATOM 3587 C C . ALA A 1 470 ? 0.112 -5.180 -21.165 1.00 97.62 470 ALA A C 1
ATOM 3589 O O . ALA A 1 470 ? 0.519 -4.347 -21.981 1.00 97.62 470 ALA A O 1
ATOM 3590 N N . TRP A 1 471 ? 0.898 -6.124 -20.651 1.00 98.12 471 TRP A N 1
ATOM 3591 C CA . TRP A 1 471 ? 2.276 -6.325 -21.075 1.00 98.12 471 TRP A CA 1
ATOM 3592 C C . TRP A 1 471 ? 2.681 -7.798 -21.002 1.00 98.12 471 TRP A C 1
ATOM 3594 O O . TRP A 1 471 ? 2.103 -8.569 -20.237 1.00 98.12 471 TRP A O 1
ATOM 3604 N N . GLN A 1 472 ? 3.667 -8.195 -21.809 1.00 98.00 472 GLN A N 1
ATOM 3605 C CA . GLN A 1 472 ? 4.232 -9.548 -21.803 1.00 98.00 472 GLN A CA 1
ATOM 3606 C C . GLN A 1 472 ? 5.726 -9.513 -22.121 1.00 98.00 472 GLN A C 1
ATOM 3608 O O . GLN A 1 472 ? 6.136 -8.869 -23.089 1.00 98.00 472 GLN A O 1
ATOM 3613 N N . ALA A 1 473 ? 6.535 -10.254 -21.360 1.00 97.62 473 ALA A N 1
ATOM 3614 C CA . ALA A 1 473 ? 7.966 -10.397 -21.630 1.00 97.62 473 ALA A CA 1
ATOM 3615 C C . ALA A 1 473 ? 8.288 -11.676 -22.424 1.00 97.62 473 ALA A C 1
ATOM 3617 O O . ALA A 1 473 ? 7.871 -12.783 -22.064 1.00 97.62 473 ALA A O 1
ATOM 3618 N N . HIS A 1 474 ? 9.084 -11.523 -23.480 1.00 97.38 474 HIS A N 1
ATOM 3619 C CA . HIS A 1 474 ? 9.577 -12.583 -24.357 1.00 97.38 474 HIS A CA 1
ATOM 3620 C C . HIS A 1 474 ? 11.102 -12.553 -24.428 1.00 97.38 474 HIS A C 1
ATOM 3622 O O . HIS A 1 474 ? 11.738 -11.519 -24.217 1.00 97.38 474 HIS A O 1
ATOM 3628 N N . ARG A 1 475 ? 11.712 -13.682 -24.797 1.00 96.75 475 ARG A N 1
ATOM 3629 C CA . ARG A 1 475 ? 13.166 -13.790 -24.971 1.00 96.75 475 ARG A CA 1
ATOM 3630 C C . ARG A 1 475 ? 13.742 -12.800 -25.985 1.00 96.75 475 ARG A C 1
ATOM 3632 O O . ARG A 1 475 ? 14.935 -12.533 -25.912 1.00 96.75 475 ARG A O 1
ATOM 3639 N N . ASN A 1 476 ? 12.945 -12.199 -26.860 1.00 97.38 476 ASN A N 1
ATOM 3640 C CA . ASN A 1 476 ? 13.392 -11.197 -27.825 1.00 97.38 476 ASN A CA 1
ATOM 3641 C C . ASN A 1 476 ? 12.700 -9.831 -27.700 1.00 97.38 476 ASN A C 1
ATOM 3643 O O . ASN A 1 476 ? 12.876 -8.999 -28.588 1.00 97.38 476 ASN A O 1
ATOM 3647 N N . GLY A 1 477 ? 11.926 -9.562 -26.646 1.00 97.62 477 GLY A N 1
ATOM 3648 C CA . GLY A 1 477 ? 11.262 -8.265 -26.521 1.00 97.62 477 GLY A CA 1
ATOM 3649 C C . GLY A 1 477 ? 10.106 -8.213 -25.537 1.00 97.62 477 GLY A C 1
ATOM 3650 O O . GLY A 1 477 ? 9.888 -9.130 -24.747 1.00 97.62 477 GLY A O 1
ATOM 3651 N N . VAL A 1 478 ? 9.356 -7.117 -25.607 1.00 98.19 478 VAL A N 1
ATOM 3652 C CA . VAL A 1 478 ? 8.163 -6.876 -24.790 1.00 98.19 478 VAL A CA 1
ATOM 3653 C C . VAL A 1 478 ? 6.985 -6.548 -25.690 1.00 98.19 478 VAL A C 1
ATOM 3655 O O . VAL A 1 478 ? 7.105 -5.733 -26.602 1.00 98.19 478 VAL A O 1
ATOM 3658 N N . ILE A 1 479 ? 5.839 -7.158 -25.415 1.00 98.06 479 ILE A N 1
ATOM 3659 C CA . ILE A 1 479 ? 4.558 -6.755 -25.992 1.00 98.06 479 ILE A CA 1
ATOM 3660 C C . ILE A 1 479 ? 3.886 -5.796 -25.019 1.00 98.06 479 ILE A C 1
ATOM 3662 O O . ILE A 1 479 ? 3.834 -6.087 -23.827 1.00 98.06 479 ILE A O 1
ATOM 3666 N N . LEU A 1 480 ? 3.349 -4.695 -25.534 1.00 98.12 480 LEU A N 1
ATOM 3667 C CA . LEU A 1 480 ? 2.476 -3.766 -24.825 1.00 98.12 480 LEU A CA 1
ATOM 3668 C C . LEU A 1 480 ? 1.127 -3.716 -25.534 1.00 98.12 480 LEU A C 1
ATOM 3670 O O . LEU A 1 480 ? 1.081 -3.657 -26.761 1.00 98.12 480 LEU A O 1
ATOM 3674 N N . GLU A 1 481 ? 0.041 -3.718 -24.776 1.00 97.50 481 GLU A N 1
ATOM 3675 C CA . GLU A 1 481 ? -1.308 -3.459 -25.276 1.00 97.50 481 GLU A CA 1
ATOM 3676 C C . GLU A 1 481 ? -1.804 -2.138 -24.699 1.00 97.50 481 GLU A C 1
ATOM 3678 O O . GLU A 1 481 ? -1.685 -1.921 -23.498 1.00 97.50 481 GLU A O 1
ATOM 3683 N N . PHE A 1 482 ? -2.335 -1.256 -25.542 1.00 96.88 482 PHE A N 1
ATOM 3684 C CA . PHE A 1 482 ? -2.816 0.073 -25.173 1.00 96.88 482 PHE A CA 1
ATOM 3685 C C . PHE A 1 482 ? -4.343 0.144 -25.170 1.00 96.88 482 PHE A C 1
ATOM 3687 O O . PHE A 1 482 ? -5.014 -0.496 -25.982 1.00 96.88 482 PHE A O 1
ATOM 3694 N N . ALA A 1 483 ? -4.900 0.986 -24.296 1.00 94.25 483 ALA A N 1
ATOM 3695 C CA . ALA A 1 483 ? -6.340 1.241 -24.238 1.00 94.25 483 ALA A CA 1
ATOM 3696 C C . ALA A 1 483 ? -6.898 1.736 -25.590 1.00 94.25 483 ALA A C 1
ATOM 3698 O O . ALA A 1 483 ? -7.990 1.334 -26.013 1.00 94.25 483 ALA A O 1
ATOM 3699 N N . THR A 1 484 ? -6.118 2.548 -26.307 1.00 92.94 484 THR A N 1
ATOM 3700 C CA . THR A 1 484 ? -6.449 3.120 -27.618 1.00 92.94 484 THR A CA 1
ATOM 3701 C C . THR A 1 484 ? -5.394 2.768 -28.677 1.00 92.94 484 THR A C 1
ATOM 3703 O O . THR A 1 484 ? -4.243 2.501 -28.329 1.00 92.94 484 THR A O 1
ATOM 3706 N N . PRO A 1 485 ? -5.759 2.725 -29.976 1.00 95.25 485 PRO A N 1
ATOM 3707 C CA . PRO A 1 485 ? -4.800 2.429 -31.038 1.00 95.25 485 PRO A CA 1
ATOM 3708 C C . PRO A 1 485 ? -3.682 3.475 -31.136 1.00 95.25 485 PRO A C 1
ATOM 3710 O O . PRO A 1 485 ? -3.926 4.676 -30.985 1.00 95.25 485 PRO A O 1
ATOM 3713 N N . VAL A 1 486 ? -2.472 3.025 -31.461 1.00 96.50 486 VAL A N 1
ATOM 3714 C CA . VAL A 1 486 ? -1.293 3.880 -31.654 1.00 96.50 486 VAL A CA 1
ATOM 3715 C C . VAL A 1 486 ? -1.074 4.208 -33.132 1.00 96.50 486 VAL A C 1
ATOM 3717 O O . VAL A 1 486 ? -1.394 3.409 -34.011 1.00 96.50 486 VAL A O 1
ATOM 3720 N N . ASP A 1 487 ? -0.506 5.378 -33.423 1.00 96.19 487 ASP A N 1
ATOM 3721 C CA . ASP A 1 487 ? -0.092 5.765 -34.774 1.00 96.19 487 ASP A CA 1
ATOM 3722 C C . ASP A 1 487 ? 1.160 4.968 -35.185 1.00 96.19 487 ASP A C 1
ATOM 3724 O O . ASP A 1 487 ? 2.229 5.165 -34.585 1.00 96.19 487 ASP A O 1
ATOM 3728 N N . PRO A 1 488 ? 1.089 4.122 -36.233 1.00 94.25 488 PRO A N 1
ATOM 3729 C CA . PRO A 1 488 ? 2.237 3.361 -36.718 1.00 94.25 488 PRO A CA 1
ATOM 3730 C C . PRO A 1 488 ? 3.430 4.237 -37.121 1.00 94.25 488 PRO A C 1
ATOM 3732 O O . PRO A 1 488 ? 4.571 3.796 -37.017 1.00 94.25 488 PRO A O 1
ATOM 3735 N N . ALA A 1 489 ? 3.203 5.485 -37.545 1.00 94.06 489 ALA A N 1
ATOM 3736 C CA . ALA A 1 489 ? 4.281 6.405 -37.906 1.00 94.06 489 ALA A CA 1
ATOM 3737 C C . ALA A 1 489 ? 5.085 6.900 -36.691 1.00 94.06 489 ALA A C 1
ATOM 3739 O O . ALA A 1 489 ? 6.173 7.449 -36.861 1.00 94.06 489 ALA A O 1
ATOM 3740 N N . SER A 1 490 ? 4.570 6.711 -35.471 1.00 95.44 490 SER A N 1
ATOM 3741 C CA . SER A 1 490 ? 5.282 7.034 -34.230 1.00 95.44 490 SER A CA 1
ATOM 3742 C C . SER A 1 490 ? 6.181 5.899 -33.718 1.00 95.44 490 SER A C 1
ATOM 3744 O O . SER A 1 490 ? 7.000 6.132 -32.826 1.00 95.44 490 SER A O 1
ATOM 3746 N N . LEU A 1 491 ? 6.087 4.701 -34.314 1.00 95.69 491 LEU A N 1
ATOM 3747 C CA . LEU A 1 491 ? 6.819 3.485 -33.936 1.00 95.69 491 LEU A CA 1
ATOM 3748 C C . LEU A 1 491 ? 8.258 3.459 -34.484 1.00 95.69 491 LEU A C 1
ATOM 3750 O O . LEU A 1 491 ? 8.695 2.502 -35.117 1.00 95.69 491 LEU A O 1
ATOM 3754 N N . ASP A 1 492 ? 9.003 4.533 -34.237 1.00 96.38 492 ASP A N 1
ATOM 3755 C CA . ASP A 1 492 ? 10.435 4.625 -34.529 1.00 96.38 492 ASP A CA 1
ATOM 3756 C C . ASP A 1 492 ? 11.234 4.232 -33.273 1.00 96.38 492 ASP A C 1
ATOM 3758 O O . ASP A 1 492 ? 11.039 4.864 -32.232 1.00 96.38 492 ASP A O 1
ATOM 3762 N N . PRO A 1 493 ? 12.159 3.253 -33.329 1.00 97.00 493 PRO A N 1
ATOM 3763 C CA . PRO A 1 493 ? 13.023 2.893 -32.201 1.00 97.00 493 PRO A CA 1
ATOM 3764 C C . PRO A 1 493 ? 13.772 4.073 -31.568 1.00 97.00 493 PRO A C 1
ATOM 3766 O O . PRO A 1 493 ? 14.068 4.033 -30.377 1.00 97.00 493 PRO A O 1
ATOM 3769 N N . ALA A 1 494 ? 14.055 5.140 -32.323 1.00 97.25 494 ALA A N 1
ATOM 3770 C CA . ALA A 1 494 ? 14.685 6.355 -31.804 1.00 97.25 494 ALA A CA 1
ATOM 3771 C C . ALA A 1 494 ? 13.811 7.118 -30.788 1.00 97.25 494 ALA A C 1
ATOM 3773 O O . ALA A 1 494 ? 14.332 7.935 -30.027 1.00 97.25 494 ALA A O 1
ATOM 3774 N N . ASN A 1 495 ? 12.502 6.852 -30.757 1.00 97.38 495 ASN A N 1
ATOM 3775 C CA . ASN A 1 495 ? 11.569 7.414 -29.781 1.00 97.38 495 ASN A CA 1
ATOM 3776 C C . ASN A 1 495 ? 11.517 6.623 -28.468 1.00 97.38 495 ASN A C 1
ATOM 3778 O O . ASN A 1 495 ? 10.814 7.047 -27.550 1.00 97.38 495 ASN A O 1
ATOM 3782 N N . PHE A 1 496 ? 12.229 5.495 -28.379 1.00 98.00 496 PHE A N 1
ATOM 3783 C CA . PHE A 1 496 ? 12.209 4.594 -27.233 1.00 98.00 496 PHE A CA 1
ATOM 3784 C C . PHE A 1 496 ? 13.564 4.567 -26.528 1.00 98.00 496 PHE A C 1
ATOM 3786 O O . PHE A 1 496 ? 14.631 4.569 -27.142 1.00 98.00 496 PHE A O 1
ATOM 3793 N N . PHE A 1 497 ? 13.509 4.484 -25.208 1.00 98.00 497 PHE A N 1
ATOM 3794 C CA . PHE A 1 497 ? 14.652 4.266 -24.339 1.00 98.00 497 PHE A CA 1
ATOM 3795 C C . PHE A 1 497 ? 14.329 3.123 -23.385 1.00 98.00 497 PHE A C 1
ATOM 3797 O O . PHE A 1 497 ? 13.239 3.085 -22.818 1.00 98.00 497 PHE A O 1
ATOM 3804 N N . ALA A 1 498 ? 15.281 2.211 -23.186 1.00 98.62 498 ALA A N 1
ATOM 3805 C CA . ALA A 1 498 ? 15.157 1.183 -22.170 1.00 98.62 498 ALA A CA 1
ATOM 3806 C C . ALA A 1 498 ? 16.477 0.941 -21.436 1.00 98.62 498 ALA A C 1
ATOM 3808 O O . ALA A 1 498 ? 17.565 1.020 -22.015 1.00 98.62 498 ALA A O 1
ATOM 3809 N N . GLN A 1 499 ? 16.372 0.635 -20.147 1.00 98.38 499 GLN A N 1
ATOM 3810 C CA . GLN A 1 499 ? 17.496 0.274 -19.285 1.00 98.38 499 GLN A CA 1
ATOM 3811 C C . GLN A 1 499 ? 17.050 -0.713 -18.205 1.00 98.38 499 GLN A C 1
ATOM 3813 O O . GLN A 1 499 ? 15.883 -0.704 -17.823 1.00 98.38 499 GLN A O 1
ATOM 3818 N N . ALA A 1 500 ? 17.961 -1.543 -17.704 1.00 98.44 500 ALA A N 1
ATOM 3819 C CA . ALA A 1 500 ? 17.680 -2.542 -16.676 1.00 98.44 500 ALA A CA 1
ATOM 3820 C C . ALA A 1 500 ? 18.744 -2.552 -15.574 1.00 98.44 500 ALA A C 1
ATOM 3822 O O . ALA A 1 500 ? 19.911 -2.231 -15.816 1.00 98.44 500 ALA A O 1
ATOM 3823 N N . TRP A 1 501 ? 18.330 -2.929 -14.367 1.00 98.12 501 TRP A N 1
ATOM 3824 C CA . TRP A 1 501 ? 19.191 -3.063 -13.197 1.00 98.12 501 TRP A CA 1
ATOM 3825 C C . TRP A 1 501 ? 18.625 -4.079 -12.198 1.00 98.12 501 TRP A C 1
ATOM 3827 O O . TRP A 1 501 ? 17.460 -4.480 -12.244 1.00 98.12 501 TRP A O 1
ATOM 3837 N N . ASN A 1 502 ? 19.488 -4.526 -11.294 1.00 97.25 502 ASN A N 1
ATOM 3838 C CA . ASN A 1 502 ? 19.130 -5.381 -10.173 1.00 97.25 502 ASN A CA 1
ATOM 3839 C C . ASN A 1 502 ? 19.441 -4.682 -8.857 1.00 97.25 502 ASN A C 1
ATOM 3841 O O . ASN A 1 502 ? 20.317 -3.824 -8.783 1.00 97.25 502 ASN A O 1
ATOM 3845 N N . TYR A 1 503 ? 18.765 -5.122 -7.809 1.00 95.38 503 TYR A N 1
ATOM 3846 C CA . TYR A 1 503 ? 19.090 -4.760 -6.442 1.00 95.38 503 TYR A CA 1
ATOM 3847 C C . TYR A 1 503 ? 19.782 -5.927 -5.728 1.00 95.38 503 TYR A C 1
ATOM 3849 O O . TYR A 1 503 ? 19.897 -7.037 -6.257 1.00 95.38 503 TYR A O 1
ATOM 3857 N N . GLU A 1 504 ? 20.241 -5.677 -4.511 1.00 90.62 504 GLU A N 1
ATOM 3858 C CA . GLU A 1 504 ? 20.871 -6.648 -3.624 1.00 90.62 504 GLU A CA 1
ATOM 3859 C C . GLU A 1 504 ? 20.106 -6.735 -2.298 1.00 90.62 504 GLU A C 1
ATOM 3861 O O . GLU A 1 504 ? 19.960 -5.738 -1.592 1.00 90.62 504 GLU A O 1
ATOM 3866 N N . TYR A 1 505 ? 19.627 -7.933 -1.953 1.00 90.88 505 TYR A N 1
ATOM 3867 C CA . TYR A 1 505 ? 19.081 -8.231 -0.630 1.00 90.88 505 TYR A CA 1
ATOM 3868 C C . TYR A 1 505 ? 20.224 -8.345 0.378 1.00 90.88 505 TYR A C 1
ATOM 3870 O O . TYR A 1 505 ? 21.070 -9.233 0.260 1.00 90.88 505 TYR A O 1
ATOM 3878 N N . ALA A 1 506 ? 20.228 -7.472 1.378 1.00 83.00 506 ALA A N 1
ATOM 3879 C CA . ALA A 1 506 ? 21.226 -7.440 2.440 1.00 83.00 506 ALA A CA 1
ATOM 3880 C C . ALA A 1 506 ? 20.626 -6.843 3.720 1.00 83.00 506 ALA A C 1
ATOM 3882 O O . ALA A 1 506 ? 19.543 -6.266 3.695 1.00 83.00 506 ALA A O 1
ATOM 3883 N N . ASP A 1 507 ? 21.335 -6.946 4.841 1.00 77.25 507 ASP A N 1
ATOM 3884 C CA . ASP A 1 507 ? 20.921 -6.373 6.129 1.00 77.25 507 ASP A CA 1
ATOM 3885 C C . ASP A 1 507 ? 21.055 -4.837 6.205 1.00 77.25 507 ASP A C 1
ATOM 3887 O O . ASP A 1 507 ? 20.648 -4.220 7.193 1.00 77.25 507 ASP A O 1
ATOM 3891 N N . CYS A 1 508 ? 21.600 -4.202 5.164 1.00 71.44 508 CYS A N 1
ATOM 3892 C CA . CYS A 1 508 ? 21.640 -2.754 5.012 1.00 71.44 508 CYS A CA 1
ATOM 3893 C C . CYS A 1 508 ? 20.275 -2.164 4.658 1.00 71.44 508 CYS A C 1
ATOM 3895 O O . CYS A 1 508 ? 19.389 -2.841 4.143 1.00 71.44 508 CYS A O 1
ATOM 3897 N N . TYR A 1 509 ? 20.116 -0.867 4.908 1.00 78.88 509 TYR A N 1
ATOM 3898 C CA . TYR A 1 509 ? 18.918 -0.162 4.482 1.00 78.88 509 TYR A CA 1
ATOM 3899 C C . TYR A 1 509 ? 18.899 -0.006 2.952 1.00 78.88 509 TYR A C 1
ATOM 3901 O O . TYR A 1 509 ? 19.728 0.716 2.404 1.00 78.88 509 TYR A O 1
ATOM 3909 N N . GLY A 1 510 ? 17.930 -0.639 2.285 1.00 84.69 510 GLY A N 1
ATOM 3910 C CA . GLY A 1 510 ? 17.724 -0.518 0.845 1.00 84.69 510 GLY A CA 1
ATOM 3911 C C . GLY A 1 510 ? 18.866 -1.134 0.043 1.00 84.69 510 GLY A C 1
ATOM 3912 O O . GLY A 1 510 ? 19.613 -1.981 0.538 1.00 84.69 510 GLY A O 1
ATOM 3913 N N . SER A 1 511 ? 18.993 -0.722 -1.213 1.00 87.75 511 SER A N 1
ATOM 3914 C CA . SER A 1 511 ? 20.051 -1.192 -2.099 1.00 87.75 511 SER A CA 1
ATOM 3915 C C . SER A 1 511 ? 20.420 -0.146 -3.143 1.00 87.75 511 SER A C 1
ATOM 3917 O O . SER A 1 511 ? 19.589 0.668 -3.544 1.00 87.75 511 SER A O 1
ATOM 3919 N N . LEU A 1 512 ? 21.664 -0.195 -3.621 1.00 86.06 512 LEU A N 1
ATOM 3920 C CA . LEU A 1 512 ? 22.013 0.480 -4.868 1.00 86.06 512 LEU A CA 1
ATOM 3921 C C . LEU A 1 512 ? 21.386 -0.247 -6.053 1.00 86.06 512 LEU A C 1
ATOM 3923 O O . LEU A 1 512 ? 21.059 -1.433 -6.005 1.00 86.06 512 LEU A O 1
ATOM 3927 N N . GLU A 1 513 ? 21.291 0.483 -7.150 1.00 92.44 513 GLU A N 1
ATOM 3928 C CA . GLU A 1 513 ? 20.916 -0.046 -8.451 1.00 92.44 513 GLU A CA 1
ATOM 3929 C C . GLU A 1 513 ? 22.184 -0.575 -9.128 1.00 92.44 513 GLU A C 1
ATOM 3931 O O . GLU A 1 513 ? 23.165 0.157 -9.267 1.00 92.44 513 GLU A O 1
ATOM 3936 N N . TYR A 1 514 ? 22.200 -1.854 -9.499 1.00 93.12 514 TYR A N 1
ATOM 3937 C CA . TYR A 1 514 ? 23.375 -2.546 -10.026 1.00 93.12 514 TYR A CA 1
ATOM 3938 C C . TYR A 1 514 ? 23.189 -3.035 -11.457 1.00 93.12 514 TYR A C 1
ATOM 3940 O O . TYR A 1 514 ? 22.136 -3.563 -11.821 1.00 93.12 514 TYR A O 1
ATOM 3948 N N . SER A 1 515 ? 24.278 -2.979 -12.225 1.00 94.75 515 SER A N 1
ATOM 3949 C CA . SER A 1 515 ? 24.341 -3.532 -13.576 1.00 94.75 515 SER A CA 1
ATOM 3950 C C . SER A 1 515 ? 24.072 -5.042 -13.550 1.00 94.75 515 SER A C 1
ATOM 3952 O O . SER A 1 515 ? 24.616 -5.777 -12.728 1.00 94.75 515 SER A O 1
ATOM 3954 N N . LEU A 1 516 ? 23.255 -5.530 -14.481 1.00 94.00 516 LEU A N 1
ATOM 3955 C CA . LEU A 1 516 ? 23.083 -6.953 -14.779 1.00 94.00 516 LEU A CA 1
ATOM 3956 C C . LEU A 1 516 ? 24.372 -7.544 -15.361 1.00 94.00 516 LEU A C 1
ATOM 3958 O O . LEU A 1 516 ? 24.737 -8.674 -15.041 1.00 94.00 516 LEU A O 1
ATOM 3962 N N . LYS A 1 517 ? 25.054 -6.789 -16.230 1.00 91.31 517 LYS A N 1
ATOM 3963 C CA . LYS A 1 517 ? 26.264 -7.231 -16.946 1.00 91.31 517 LYS A CA 1
ATOM 3964 C C . LYS A 1 517 ? 27.499 -7.236 -16.048 1.00 91.31 517 LYS A C 1
ATOM 3966 O O . LYS A 1 517 ? 28.389 -8.065 -16.232 1.00 91.31 517 LYS A O 1
ATOM 3971 N N . GLN A 1 518 ? 27.562 -6.315 -15.090 1.00 91.81 518 GLN A N 1
ATOM 3972 C CA . GLN A 1 518 ? 28.639 -6.182 -14.110 1.00 91.81 518 GLN A CA 1
ATOM 3973 C C . GLN A 1 518 ? 28.039 -6.098 -12.693 1.00 91.81 518 GLN A C 1
ATOM 3975 O O . GLN A 1 518 ? 28.002 -5.008 -12.126 1.00 91.81 518 GLN A O 1
ATOM 3980 N N . PRO A 1 519 ? 27.604 -7.226 -12.092 1.00 85.88 519 PRO A N 1
ATOM 3981 C CA . PRO A 1 519 ? 26.820 -7.240 -10.847 1.00 85.88 519 PRO A CA 1
ATOM 3982 C C . PRO A 1 519 ? 27.435 -6.475 -9.670 1.00 85.88 519 PRO A C 1
ATOM 3984 O O . PRO A 1 519 ? 26.725 -5.900 -8.856 1.00 85.88 519 PRO A O 1
ATOM 3987 N N . GLU A 1 520 ? 28.759 -6.391 -9.585 1.00 83.25 520 GLU A N 1
ATOM 3988 C CA . GLU A 1 520 ? 29.440 -5.658 -8.509 1.00 83.25 520 GLU A CA 1
ATOM 3989 C C . GLU A 1 520 ? 29.501 -4.133 -8.728 1.00 83.25 520 GLU A C 1
ATOM 3991 O O . GLU A 1 520 ? 30.027 -3.411 -7.882 1.00 83.25 520 GLU A O 1
ATOM 3996 N N . THR A 1 521 ? 28.994 -3.629 -9.858 1.00 83.94 521 THR A N 1
ATOM 3997 C CA . THR A 1 521 ? 29.091 -2.220 -10.265 1.00 83.94 521 THR A CA 1
ATOM 3998 C C . THR A 1 521 ? 27.727 -1.532 -10.195 1.00 83.94 521 THR A C 1
ATOM 4000 O O . THR A 1 521 ? 26.808 -1.949 -10.909 1.00 83.94 521 THR A O 1
ATOM 4003 N N . PRO A 1 522 ? 27.578 -0.475 -9.374 1.00 86.75 522 PRO A N 1
ATOM 4004 C CA . PRO A 1 522 ? 26.380 0.354 -9.387 1.00 86.75 522 PRO A CA 1
ATOM 4005 C C . PRO A 1 522 ? 26.163 1.005 -10.759 1.00 86.75 522 PRO A C 1
ATOM 4007 O O . PRO A 1 522 ? 27.112 1.507 -11.367 1.00 86.75 522 PRO A O 1
ATOM 4010 N N . GLY A 1 523 ? 24.924 1.016 -11.237 1.00 88.31 523 GLY A N 1
ATOM 4011 C CA . GLY A 1 523 ? 24.523 1.604 -12.510 1.00 88.31 523 GLY A CA 1
ATOM 4012 C C . GLY A 1 523 ? 23.482 0.772 -13.254 1.00 88.31 523 GLY A C 1
ATOM 4013 O O . GLY A 1 523 ? 23.112 -0.320 -12.833 1.00 88.31 523 GLY A O 1
ATOM 4014 N N . HIS A 1 524 ? 23.019 1.303 -14.383 1.00 96.88 524 HIS A N 1
ATOM 4015 C CA . HIS A 1 524 ? 22.006 0.674 -15.230 1.00 96.88 524 HIS A CA 1
ATOM 4016 C C . HIS A 1 524 ? 22.613 0.233 -16.557 1.00 96.88 524 HIS A C 1
ATOM 4018 O O . HIS A 1 524 ? 23.464 0.924 -17.123 1.00 96.88 524 HIS A O 1
ATOM 4024 N N . ASP A 1 525 ? 22.138 -0.891 -17.085 1.00 97.81 525 ASP A N 1
ATOM 4025 C CA . ASP A 1 525 ? 22.506 -1.353 -18.416 1.00 97.81 525 ASP A CA 1
ATOM 4026 C C . ASP A 1 525 ? 21.482 -0.872 -19.445 1.00 97.81 525 ASP A C 1
ATOM 4028 O O . ASP A 1 525 ? 20.306 -1.222 -19.330 1.00 97.81 525 ASP A O 1
ATOM 4032 N N . PRO A 1 526 ? 21.894 -0.139 -20.494 1.00 97.56 526 PRO A N 1
ATOM 4033 C CA . PRO A 1 526 ? 21.017 0.139 -21.621 1.00 97.56 526 PRO A CA 1
ATOM 4034 C C . PRO A 1 526 ? 20.550 -1.163 -22.282 1.00 97.56 526 PRO A C 1
ATOM 4036 O O . PRO A 1 526 ? 21.364 -2.047 -22.584 1.00 97.56 526 PRO A O 1
ATOM 4039 N N . VAL A 1 527 ? 19.249 -1.249 -22.552 1.00 97.62 527 VAL A N 1
ATOM 4040 C CA . VAL A 1 527 ? 18.618 -2.325 -23.320 1.00 97.62 527 VAL A CA 1
ATOM 4041 C C . VAL A 1 527 ? 18.221 -1.742 -24.669 1.00 97.62 527 VAL A C 1
ATOM 4043 O O . VAL A 1 527 ? 17.396 -0.836 -24.759 1.00 97.62 527 VAL A O 1
ATOM 4046 N N . LYS A 1 528 ? 18.858 -2.213 -25.742 1.00 96.88 528 LYS A N 1
ATOM 4047 C CA . LYS A 1 528 ? 18.625 -1.659 -27.075 1.00 96.88 528 LYS A CA 1
ATOM 4048 C C . LYS A 1 528 ? 17.258 -2.102 -27.605 1.00 96.88 528 LYS A C 1
ATOM 4050 O O . LYS A 1 528 ? 17.021 -3.298 -27.754 1.00 96.88 528 LYS A O 1
ATOM 4055 N N . VAL A 1 529 ? 16.424 -1.135 -27.984 1.00 98.00 529 VAL A N 1
ATOM 4056 C CA . VAL A 1 529 ? 15.238 -1.367 -28.821 1.00 98.00 529 VAL A CA 1
ATOM 4057 C C . VAL A 1 529 ? 15.703 -1.458 -30.274 1.00 98.00 529 VAL A C 1
ATOM 4059 O O . VAL A 1 529 ? 16.170 -0.476 -30.850 1.00 98.00 529 VAL A O 1
ATOM 4062 N N . ALA A 1 530 ? 15.685 -2.663 -30.838 1.00 96.75 530 ALA A N 1
ATOM 4063 C CA . ALA A 1 530 ? 16.172 -2.936 -32.187 1.00 96.75 530 ALA A CA 1
ATOM 4064 C C . ALA A 1 530 ? 15.162 -2.495 -33.251 1.00 96.75 530 ALA A C 1
ATOM 4066 O O . ALA A 1 530 ? 15.546 -1.897 -34.257 1.00 96.75 530 ALA A O 1
ATOM 4067 N N . SER A 1 531 ? 13.885 -2.773 -33.009 1.00 96.81 531 SER A N 1
ATOM 4068 C CA . SER A 1 531 ? 12.770 -2.385 -33.862 1.00 96.81 531 SER A CA 1
ATOM 4069 C C . SER A 1 531 ? 11.474 -2.304 -33.045 1.00 96.81 531 SER A C 1
ATOM 4071 O O . SER A 1 531 ? 11.410 -2.804 -31.919 1.00 96.81 531 SER A O 1
ATOM 4073 N N . VAL A 1 532 ? 10.456 -1.633 -33.586 1.00 97.00 532 VAL A N 1
ATOM 4074 C CA . VAL A 1 532 ? 9.139 -1.494 -32.954 1.00 97.00 532 VAL A CA 1
ATOM 4075 C C . VAL A 1 532 ? 8.070 -1.792 -33.993 1.00 97.00 532 VAL A C 1
ATOM 4077 O O . VAL A 1 532 ? 8.099 -1.225 -35.084 1.00 97.00 532 VAL A O 1
ATOM 4080 N N . HIS A 1 533 ? 7.129 -2.672 -33.660 1.00 94.69 533 HIS A N 1
ATOM 4081 C CA . HIS A 1 533 ? 6.103 -3.137 -34.594 1.00 94.69 533 HIS A CA 1
ATOM 4082 C C . HIS A 1 533 ? 4.721 -3.020 -33.978 1.00 94.69 533 HIS A C 1
ATOM 4084 O O . HIS A 1 533 ? 4.514 -3.464 -32.853 1.00 94.69 533 HIS A O 1
ATOM 4090 N N . ALA A 1 534 ? 3.758 -2.487 -34.726 1.00 93.81 534 ALA A N 1
ATOM 4091 C CA . ALA A 1 534 ? 2.357 -2.735 -34.413 1.00 93.81 534 ALA A CA 1
ATOM 4092 C C . ALA A 1 534 ? 2.061 -4.211 -34.710 1.00 93.81 534 ALA A C 1
ATOM 4094 O O . ALA A 1 534 ? 2.416 -4.710 -35.780 1.00 93.81 534 ALA A O 1
ATOM 4095 N N . ILE A 1 535 ? 1.434 -4.906 -33.768 1.00 91.31 535 ILE A N 1
ATOM 4096 C CA . ILE A 1 535 ? 1.068 -6.317 -33.901 1.00 91.31 535 ILE A CA 1
ATOM 4097 C C . ILE A 1 535 ? -0.447 -6.455 -33.766 1.00 91.31 535 ILE A C 1
ATOM 4099 O O . ILE A 1 535 ? -1.094 -5.702 -33.043 1.00 91.31 535 ILE A O 1
ATOM 4103 N N . GLY A 1 536 ? -1.033 -7.417 -34.473 1.00 84.69 536 GLY A N 1
ATOM 4104 C CA . GLY A 1 536 ? -2.490 -7.512 -34.582 1.00 84.69 536 GLY A CA 1
ATOM 4105 C C . GLY A 1 536 ? -3.103 -6.453 -35.512 1.00 84.69 536 GLY A C 1
ATOM 4106 O O . GLY A 1 536 ? -2.437 -5.544 -36.001 1.00 84.69 536 GLY A O 1
ATOM 4107 N N . GLY A 1 537 ? -4.391 -6.616 -35.824 1.00 85.31 537 GLY A N 1
ATOM 4108 C CA . GLY A 1 537 ? -5.103 -5.770 -36.794 1.00 85.31 537 GLY A CA 1
ATOM 4109 C C . GLY A 1 537 ? -5.788 -4.532 -36.205 1.00 85.31 537 GLY A C 1
ATOM 4110 O O . GLY A 1 537 ? -6.327 -3.734 -36.966 1.00 85.31 537 GLY A O 1
ATOM 4111 N N . ASP A 1 538 ? -5.806 -4.379 -34.879 1.00 90.38 538 ASP A N 1
ATOM 4112 C CA . ASP A 1 538 ? -6.521 -3.309 -34.167 1.00 90.38 538 ASP A CA 1
ATOM 4113 C C . ASP A 1 538 ? -5.652 -2.079 -33.849 1.00 90.38 538 ASP A C 1
ATOM 4115 O O . ASP A 1 538 ? -6.175 -1.053 -33.415 1.00 90.38 538 ASP A O 1
ATOM 4119 N N . GLY A 1 539 ? -4.337 -2.172 -34.072 1.00 92.25 539 GLY A N 1
ATOM 4120 C CA . GLY A 1 539 ? -3.377 -1.107 -33.789 1.00 92.25 539 GLY A CA 1
ATOM 4121 C C . GLY A 1 539 ? -3.159 -0.830 -32.299 1.00 92.25 539 GLY A C 1
ATOM 4122 O O . GLY A 1 539 ? -2.560 0.190 -31.973 1.00 92.25 539 GLY A O 1
ATOM 4123 N N . LYS A 1 540 ? -3.641 -1.690 -31.392 1.00 95.56 540 LYS A N 1
ATOM 4124 C CA . LYS A 1 540 ? -3.505 -1.503 -29.937 1.00 95.56 540 LYS A CA 1
ATOM 4125 C C . LYS A 1 540 ? -2.301 -2.213 -29.347 1.00 95.56 540 LYS A C 1
ATOM 4127 O O . LYS A 1 540 ? -1.844 -1.834 -28.274 1.00 95.56 540 LYS A O 1
ATOM 4132 N N . ARG A 1 541 ? -1.785 -3.238 -30.021 1.00 96.56 541 ARG A N 1
ATOM 4133 C CA . ARG A 1 541 ? -0.628 -3.990 -29.541 1.00 96.56 541 ARG A CA 1
ATOM 4134 C C . ARG A 1 541 ? 0.642 -3.544 -30.255 1.00 96.56 541 ARG A C 1
ATOM 4136 O O . ARG A 1 541 ? 0.672 -3.391 -31.474 1.00 96.56 541 ARG A O 1
ATOM 4143 N N . VAL A 1 542 ? 1.707 -3.365 -29.483 1.00 97.00 542 VAL A N 1
ATOM 4144 C CA . VAL A 1 542 ? 3.035 -2.969 -29.954 1.00 97.00 542 VAL A CA 1
ATOM 4145 C C . VAL A 1 542 ? 4.061 -3.956 -29.420 1.00 97.00 542 VAL A C 1
ATOM 4147 O O . VAL A 1 542 ? 4.120 -4.202 -28.218 1.00 97.00 542 VAL A O 1
ATOM 4150 N N . PHE A 1 543 ? 4.889 -4.505 -30.301 1.00 97.75 543 PHE A N 1
ATOM 4151 C CA . PHE A 1 543 ? 6.059 -5.286 -29.928 1.00 97.75 543 PHE A CA 1
ATOM 4152 C C . PHE A 1 543 ? 7.311 -4.413 -29.979 1.00 97.75 543 PHE A C 1
ATOM 4154 O O . PHE A 1 543 ? 7.677 -3.892 -31.035 1.00 97.75 543 PHE A O 1
ATOM 4161 N N . LEU A 1 544 ? 7.970 -4.270 -28.832 1.00 98.12 544 LEU A N 1
ATOM 4162 C CA . LEU A 1 544 ? 9.291 -3.676 -28.701 1.00 98.12 544 LEU A CA 1
ATOM 4163 C C . LEU A 1 544 ? 10.324 -4.795 -28.784 1.00 98.12 544 LEU A C 1
ATOM 4165 O O . LEU A 1 544 ? 10.520 -5.548 -27.828 1.00 98.12 544 LEU A O 1
ATOM 4169 N N . GLU A 1 545 ? 10.993 -4.908 -29.923 1.00 98.00 545 GLU A N 1
ATOM 4170 C CA . GLU A 1 545 ? 12.001 -5.935 -30.122 1.00 98.00 545 GLU A CA 1
ATOM 4171 C C . GLU A 1 545 ? 13.298 -5.549 -29.400 1.00 98.00 545 GLU A C 1
ATOM 4173 O O . GLU A 1 545 ? 13.963 -4.568 -29.739 1.00 98.00 545 GLU A O 1
ATOM 4178 N N . MET A 1 546 ? 13.666 -6.338 -28.395 1.00 97.62 546 MET A N 1
ATOM 4179 C CA . MET A 1 546 ? 14.829 -6.143 -27.531 1.00 97.62 546 MET A CA 1
ATOM 4180 C C . MET A 1 546 ? 15.591 -7.473 -27.397 1.00 97.62 546 MET A C 1
ATOM 4182 O O . MET A 1 546 ? 15.447 -8.167 -26.388 1.00 97.62 546 MET A O 1
ATOM 4186 N N . PRO A 1 547 ? 16.430 -7.866 -28.375 1.00 96.06 547 PRO A N 1
ATOM 4187 C CA . PRO A 1 547 ? 17.113 -9.166 -28.353 1.00 96.06 547 PRO A CA 1
ATOM 4188 C C . PRO A 1 547 ? 18.023 -9.377 -27.133 1.00 96.06 547 PRO A C 1
ATOM 4190 O O . PRO A 1 547 ? 18.254 -10.515 -26.720 1.00 96.06 547 PRO A O 1
ATOM 4193 N N . ASP A 1 548 ? 18.480 -8.283 -26.516 1.00 93.69 548 ASP A N 1
ATOM 4194 C CA . ASP A 1 548 ? 19.349 -8.270 -25.335 1.00 93.69 548 ASP A CA 1
ATOM 4195 C C . ASP A 1 548 ? 18.580 -8.234 -23.995 1.00 93.69 548 ASP A C 1
ATOM 4197 O O . ASP A 1 548 ? 19.216 -8.188 -22.942 1.00 93.69 548 ASP A O 1
ATOM 4201 N N . ILE A 1 549 ? 17.236 -8.252 -23.994 1.00 96.69 549 ILE A N 1
ATOM 4202 C CA . ILE A 1 549 ? 16.434 -8.251 -22.753 1.00 96.69 549 ILE A CA 1
ATOM 4203 C C . ILE A 1 549 ? 16.804 -9.440 -21.860 1.00 96.69 549 ILE A C 1
ATOM 4205 O O . ILE A 1 549 ? 16.973 -10.553 -22.350 1.00 96.69 549 ILE A O 1
ATOM 4209 N N . ALA A 1 550 ? 16.905 -9.244 -20.553 1.00 96.19 550 ALA A N 1
ATOM 4210 C CA . ALA A 1 550 ? 17.180 -10.316 -19.602 1.00 96.19 550 ALA A CA 1
ATOM 4211 C C . ALA A 1 550 ? 16.268 -10.175 -18.377 1.00 96.19 550 ALA A C 1
ATOM 4213 O O . ALA A 1 550 ? 15.780 -9.072 -18.119 1.00 96.19 550 ALA A O 1
ATOM 4214 N N . PRO A 1 551 ? 16.042 -11.260 -17.613 1.00 97.88 551 PRO A N 1
ATOM 4215 C CA . PRO A 1 551 ? 15.378 -11.163 -16.325 1.00 97.88 551 PRO A CA 1
ATOM 4216 C C . PRO A 1 551 ? 16.091 -10.155 -15.420 1.00 97.88 551 PRO A C 1
ATOM 4218 O O . PRO A 1 551 ? 17.315 -10.191 -15.263 1.00 97.88 551 PRO A O 1
ATOM 4221 N N . ALA A 1 552 ? 15.311 -9.256 -14.835 1.00 97.94 552 ALA A N 1
ATOM 4222 C CA . ALA A 1 552 ? 15.775 -8.135 -14.037 1.00 97.94 552 ALA A CA 1
ATOM 4223 C C . ALA A 1 552 ? 14.755 -7.847 -12.937 1.00 97.94 552 ALA A C 1
ATOM 4225 O O . ALA A 1 552 ? 13.547 -7.871 -13.185 1.00 97.94 552 ALA A O 1
ATOM 4226 N N . MET A 1 553 ? 15.229 -7.508 -11.739 1.00 98.38 553 MET A N 1
ATOM 4227 C CA . MET A 1 553 ? 14.372 -6.956 -10.690 1.00 98.38 553 MET A CA 1
ATOM 4228 C C . MET A 1 553 ? 13.704 -5.672 -11.185 1.00 98.38 553 MET A C 1
ATOM 4230 O O . MET A 1 553 ? 12.540 -5.442 -10.869 1.00 98.38 553 MET A O 1
ATOM 4234 N N . GLN A 1 554 ? 14.400 -4.884 -12.012 1.00 98.00 554 GLN A N 1
ATOM 4235 C CA . GLN A 1 554 ? 13.850 -3.667 -12.580 1.00 98.00 554 GLN A CA 1
ATOM 4236 C C . GLN A 1 554 ? 14.327 -3.410 -14.012 1.00 98.00 554 GLN A C 1
ATOM 4238 O O . GLN A 1 554 ? 15.510 -3.497 -14.339 1.00 98.00 554 GLN A O 1
ATOM 4243 N N . MET A 1 555 ? 13.383 -3.030 -14.860 1.00 98.31 555 MET A N 1
ATOM 4244 C CA . MET A 1 555 ? 13.599 -2.391 -16.149 1.00 98.31 555 MET A CA 1
ATOM 4245 C C . MET A 1 555 ? 12.821 -1.071 -16.174 1.00 98.31 555 MET A C 1
ATOM 4247 O O . MET A 1 555 ? 11.833 -0.910 -15.459 1.00 98.31 555 MET A O 1
ATOM 4251 N N . GLN A 1 556 ? 13.260 -0.127 -16.997 1.00 98.38 556 GLN A N 1
ATOM 4252 C CA . GLN A 1 556 ? 12.500 1.057 -17.377 1.00 98.38 556 GLN A CA 1
ATOM 4253 C C . GLN A 1 556 ? 12.359 1.069 -18.895 1.00 98.38 556 GLN A C 1
ATOM 4255 O O . GLN A 1 556 ? 13.343 0.843 -19.600 1.00 98.38 556 GLN A O 1
ATOM 4260 N N . VAL A 1 557 ? 11.161 1.372 -19.383 1.00 98.56 557 VAL A N 1
ATOM 4261 C CA . VAL A 1 557 ? 10.884 1.695 -20.782 1.00 98.56 557 VAL A CA 1
ATOM 4262 C C . VAL A 1 557 ? 10.234 3.070 -20.817 1.00 98.56 557 VAL A C 1
ATOM 4264 O O . VAL A 1 557 ? 9.172 3.269 -20.233 1.00 98.56 557 VAL A O 1
ATOM 4267 N N . HIS A 1 558 ? 10.881 4.008 -21.500 1.00 98.31 558 HIS A N 1
ATOM 4268 C CA . HIS A 1 558 ? 10.343 5.333 -21.779 1.00 98.31 558 HIS A CA 1
ATOM 4269 C C . HIS A 1 558 ? 10.094 5.474 -23.278 1.00 98.31 558 HIS A C 1
ATOM 4271 O O . HIS A 1 558 ? 10.947 5.079 -24.080 1.00 98.31 558 HIS A O 1
ATOM 4277 N N . ALA A 1 559 ? 8.968 6.068 -23.669 1.00 97.88 559 ALA A N 1
ATOM 4278 C CA . ALA A 1 559 ? 8.694 6.361 -25.070 1.00 97.88 559 ALA A CA 1
ATOM 4279 C C . ALA A 1 559 ? 7.908 7.655 -25.274 1.00 97.88 559 ALA A C 1
ATOM 4281 O O . ALA A 1 559 ? 7.110 8.067 -24.433 1.00 97.88 559 ALA A O 1
ATOM 4282 N N . ARG A 1 560 ? 8.094 8.264 -26.447 1.00 97.31 560 ARG A N 1
ATOM 4283 C CA . ARG A 1 560 ? 7.244 9.349 -26.954 1.00 97.31 560 ARG A CA 1
ATOM 4284 C C . ARG A 1 560 ? 6.517 8.865 -28.193 1.00 97.31 560 ARG A C 1
ATOM 4286 O O . ARG A 1 560 ? 7.148 8.591 -29.209 1.00 97.31 560 ARG A O 1
ATOM 4293 N N . MET A 1 561 ? 5.202 8.765 -28.104 1.00 95.88 561 MET A N 1
ATOM 4294 C CA . MET A 1 561 ? 4.373 8.137 -29.126 1.00 95.88 561 MET A CA 1
ATOM 4295 C C . MET A 1 561 ? 3.227 9.059 -29.527 1.00 95.88 561 MET A C 1
ATOM 4297 O O . MET A 1 561 ? 3.034 10.134 -28.950 1.00 95.88 561 MET A O 1
ATOM 4301 N N . LYS A 1 562 ? 2.479 8.640 -30.546 1.00 96.62 562 LYS A N 1
ATOM 4302 C 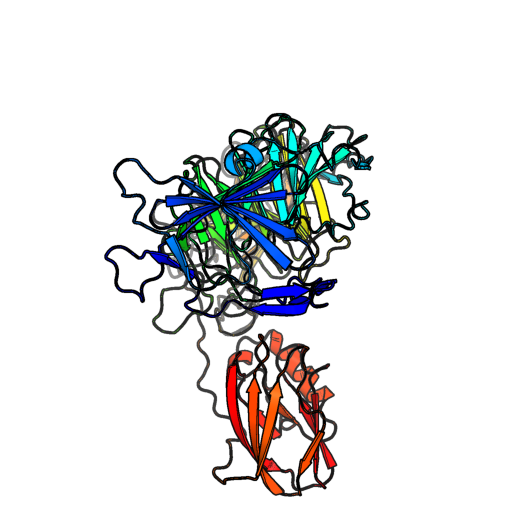CA . LYS A 1 562 ? 1.210 9.263 -30.906 1.00 96.62 562 LYS A CA 1
ATOM 4303 C C . LYS A 1 562 ? 0.099 8.231 -30.915 1.00 96.62 562 LYS A C 1
ATOM 4305 O O . LYS A 1 562 ? 0.314 7.095 -31.335 1.00 96.62 562 LYS A O 1
ATOM 4310 N 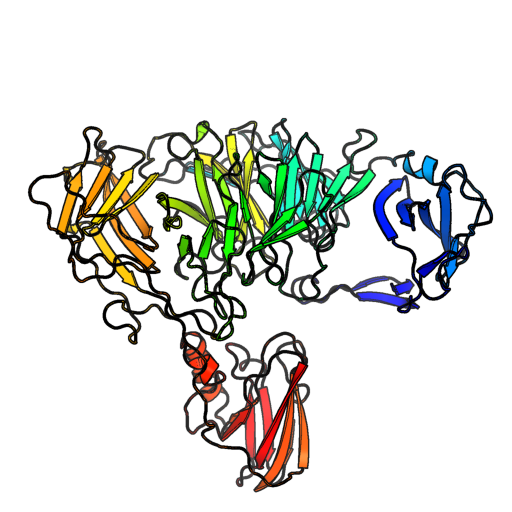N . ALA A 1 563 ? -1.078 8.633 -30.466 1.00 95.12 563 ALA A N 1
ATOM 4311 C CA . ALA A 1 563 ? -2.299 7.875 -30.660 1.00 95.12 563 ALA A CA 1
ATOM 4312 C C . ALA A 1 563 ? -2.760 7.983 -32.121 1.00 95.12 563 ALA A C 1
ATOM 4314 O O . ALA A 1 563 ? -2.300 8.848 -32.869 1.00 95.12 563 ALA A O 1
ATOM 4315 N N . ALA A 1 564 ? -3.661 7.098 -32.548 1.00 92.88 564 ALA A N 1
ATOM 4316 C CA . ALA A 1 564 ? -4.142 7.059 -33.931 1.00 92.88 564 ALA A CA 1
ATOM 4317 C C . ALA A 1 564 ? -4.883 8.339 -34.378 1.00 92.88 564 ALA A C 1
ATOM 4319 O O . ALA A 1 564 ? -4.991 8.598 -35.576 1.00 92.88 564 ALA A O 1
ATOM 4320 N N . ASP A 1 565 ? -5.369 9.151 -33.438 1.00 91.81 565 ASP A N 1
ATOM 4321 C CA . ASP A 1 565 ? -5.941 10.483 -33.686 1.00 91.81 565 ASP A CA 1
ATOM 4322 C C . ASP A 1 565 ? -4.878 11.595 -33.840 1.00 91.81 565 ASP A C 1
ATOM 4324 O O . ASP A 1 565 ? -5.205 12.734 -34.182 1.00 91.81 565 ASP A O 1
ATOM 4328 N N . GLY A 1 566 ? -3.599 11.260 -33.651 1.00 93.88 566 GLY A N 1
ATOM 4329 C CA . GLY A 1 566 ? -2.452 12.154 -33.760 1.00 93.88 566 GLY A CA 1
ATOM 4330 C C . GLY A 1 566 ? -2.038 12.831 -32.452 1.00 93.88 566 GLY A C 1
ATOM 4331 O O . GLY A 1 566 ? -1.046 13.571 -32.465 1.00 93.88 566 GLY A O 1
ATOM 4332 N N . GLU A 1 567 ? -2.743 12.595 -31.341 1.00 95.25 567 GLU A N 1
ATOM 4333 C CA . GLU A 1 567 ? -2.374 13.128 -30.032 1.00 95.25 567 GLU A CA 1
ATOM 4334 C C . GLU A 1 567 ? -1.051 12.534 -29.541 1.00 95.25 567 GLU A C 1
ATOM 4336 O O . GLU A 1 567 ? -0.823 11.329 -29.614 1.00 95.25 567 GLU A O 1
ATOM 4341 N N . ALA A 1 568 ? -0.152 13.388 -29.050 1.00 95.69 568 ALA A N 1
ATOM 4342 C CA . ALA A 1 568 ? 1.127 12.950 -28.510 1.00 95.69 568 ALA A CA 1
ATOM 4343 C C . ALA A 1 568 ? 0.985 12.548 -27.039 1.00 95.69 568 ALA A C 1
ATOM 4345 O O . ALA A 1 568 ? 0.466 13.322 -26.238 1.00 95.69 568 ALA A O 1
ATOM 4346 N N . PHE A 1 569 ? 1.547 11.399 -26.672 1.00 95.50 569 PHE A N 1
ATOM 4347 C CA . PHE A 1 569 ? 1.592 10.932 -25.289 1.00 95.50 569 PHE A CA 1
ATOM 4348 C C . PHE A 1 569 ? 2.964 10.345 -24.940 1.00 95.50 569 PHE A C 1
ATOM 4350 O O . PHE A 1 569 ? 3.795 10.064 -25.813 1.00 95.50 569 PHE A O 1
ATOM 4357 N N . GLN A 1 570 ? 3.220 10.209 -23.640 1.00 95.31 570 GLN A N 1
ATOM 4358 C CA . GLN A 1 570 ? 4.437 9.602 -23.110 1.00 95.31 570 GLN A CA 1
ATOM 4359 C C . GLN A 1 570 ? 4.099 8.279 -22.434 1.00 95.31 570 GLN A C 1
ATOM 4361 O O . GLN A 1 570 ? 3.085 8.167 -21.750 1.00 95.31 570 GLN A O 1
ATOM 4366 N N . LEU A 1 571 ? 4.966 7.295 -22.636 1.00 96.44 571 LEU A N 1
ATOM 4367 C CA . LEU A 1 571 ? 4.968 6.045 -21.896 1.00 96.44 571 LEU A CA 1
ATOM 4368 C C . LEU A 1 571 ? 6.116 6.099 -20.896 1.00 96.44 571 LEU A C 1
ATOM 4370 O O . LEU A 1 571 ? 7.262 6.267 -21.306 1.00 96.44 571 LEU A O 1
ATOM 4374 N N . ASP A 1 572 ? 5.805 5.881 -19.625 1.00 96.88 572 ASP A N 1
ATOM 4375 C CA . ASP A 1 572 ? 6.772 5.522 -18.594 1.00 96.88 572 ASP A CA 1
ATOM 4376 C C . ASP A 1 572 ? 6.320 4.203 -17.974 1.00 96.88 572 ASP A C 1
ATOM 4378 O O . ASP A 1 572 ? 5.254 4.114 -17.367 1.00 96.88 572 ASP A O 1
ATOM 4382 N N . LEU A 1 573 ? 7.116 3.158 -18.181 1.00 98.38 573 LEU A N 1
ATOM 4383 C CA . LEU A 1 573 ? 6.826 1.807 -17.725 1.00 98.38 573 LEU A CA 1
ATOM 4384 C C . LEU A 1 573 ? 8.017 1.271 -16.941 1.00 98.38 573 LEU A C 1
ATOM 4386 O O . LEU A 1 573 ? 9.162 1.379 -17.385 1.00 98.38 573 LEU A O 1
ATOM 4390 N N . TYR A 1 574 ? 7.737 0.623 -15.816 1.00 98.69 574 TYR A N 1
ATOM 4391 C CA . TYR A 1 574 ? 8.743 0.066 -14.918 1.00 98.69 574 TYR A CA 1
ATOM 4392 C C . TYR A 1 574 ? 8.519 -1.440 -14.702 1.00 98.69 574 TYR A C 1
ATOM 4394 O O . TYR A 1 574 ? 7.973 -1.826 -13.667 1.00 98.69 574 TYR A O 1
ATOM 4402 N N . PRO A 1 575 ? 8.887 -2.311 -15.664 1.00 98.56 575 PRO A N 1
ATOM 4403 C CA . PRO A 1 575 ? 8.703 -3.754 -15.529 1.00 98.56 575 PRO A CA 1
ATOM 4404 C C . PRO A 1 575 ? 9.663 -4.397 -14.530 1.00 98.56 575 PRO A C 1
ATOM 4406 O O . PRO A 1 575 ? 10.863 -4.129 -14.548 1.00 98.56 575 PRO A O 1
ATOM 4409 N N . THR A 1 576 ? 9.160 -5.350 -13.756 1.00 98.75 576 THR A N 1
ATOM 4410 C CA . THR A 1 576 ? 9.961 -6.401 -13.126 1.00 98.75 576 THR A CA 1
ATOM 4411 C C . THR A 1 576 ? 9.873 -7.646 -13.994 1.00 98.75 576 THR A C 1
ATOM 4413 O O . THR A 1 576 ? 8.797 -8.204 -14.189 1.00 98.75 576 THR A O 1
ATOM 4416 N N . VAL A 1 577 ? 11.008 -8.099 -14.520 1.00 98.44 577 VAL A N 1
ATOM 4417 C CA . VAL A 1 577 ? 11.077 -9.244 -15.433 1.00 98.44 577 VAL A CA 1
ATOM 4418 C C . VAL A 1 577 ? 11.613 -10.442 -14.658 1.00 98.44 577 VAL A C 1
ATOM 4420 O O . VAL A 1 577 ? 12.821 -10.648 -14.553 1.00 98.44 577 VAL A O 1
ATOM 4423 N N . LEU A 1 578 ? 10.710 -11.233 -14.083 1.00 98.25 578 LEU A N 1
ATOM 4424 C CA . LEU A 1 578 ? 11.057 -12.446 -13.343 1.00 98.25 578 LEU A CA 1
ATOM 4425 C C . LEU A 1 578 ? 11.394 -13.604 -14.278 1.00 98.25 578 LEU A C 1
ATOM 4427 O O . LEU A 1 578 ? 12.237 -14.435 -13.948 1.00 98.25 578 LEU A O 1
ATOM 4431 N N . TRP A 1 579 ? 10.731 -13.677 -15.428 1.00 97.81 579 TRP A N 1
ATOM 4432 C CA . TRP A 1 579 ? 10.923 -14.731 -16.414 1.00 97.81 579 TRP A CA 1
ATOM 4433 C C . TRP A 1 579 ? 10.555 -14.253 -17.822 1.00 97.81 579 TRP A C 1
ATOM 4435 O O . TRP A 1 579 ? 9.872 -13.247 -18.011 1.00 97.81 579 TRP A O 1
ATOM 4445 N N . LEU A 1 580 ? 11.039 -14.986 -18.824 1.00 97.31 580 LEU A N 1
ATOM 4446 C CA . LEU A 1 580 ? 10.823 -14.701 -20.241 1.00 97.31 580 LEU A CA 1
ATOM 4447 C C . LEU A 1 580 ? 10.113 -15.875 -20.921 1.00 97.31 580 LEU A C 1
ATOM 4449 O O . LEU A 1 580 ? 10.519 -17.027 -20.750 1.00 97.31 580 LEU A O 1
ATOM 4453 N N . ARG A 1 581 ? 9.089 -15.578 -21.730 1.00 96.38 581 ARG A N 1
ATOM 4454 C CA . ARG A 1 581 ? 8.505 -16.538 -22.684 1.00 96.38 581 ARG A CA 1
ATOM 4455 C C . ARG A 1 581 ? 9.476 -16.840 -23.822 1.00 96.38 581 ARG A C 1
ATOM 4457 O O . ARG A 1 581 ? 10.467 -16.134 -24.000 1.00 96.38 581 ARG A O 1
ATOM 4464 N N . ASP A 1 582 ? 9.148 -17.837 -24.638 1.00 95.44 582 ASP A N 1
ATOM 4465 C CA . ASP A 1 582 ? 9.823 -18.061 -25.919 1.00 95.44 582 ASP A CA 1
ATOM 4466 C C . ASP A 1 582 ? 9.800 -16.813 -26.811 1.00 95.44 582 ASP A C 1
ATOM 4468 O O . ASP A 1 582 ? 9.023 -15.882 -26.587 1.00 95.44 582 ASP A O 1
ATOM 4472 N N . ASP A 1 583 ? 10.672 -16.788 -27.820 1.00 96.94 583 ASP A N 1
ATOM 4473 C CA . ASP A 1 583 ? 10.736 -15.685 -28.778 1.00 96.94 583 ASP A CA 1
ATOM 4474 C C . ASP A 1 583 ? 9.347 -15.402 -29.371 1.00 96.94 583 ASP A C 1
ATOM 4476 O O . ASP A 1 583 ? 8.610 -16.311 -29.764 1.00 96.94 583 ASP A O 1
ATOM 4480 N N . PHE A 1 584 ? 8.990 -14.126 -29.451 1.00 96.69 584 PHE A N 1
ATOM 4481 C CA . PHE A 1 584 ? 7.823 -13.686 -30.191 1.00 96.69 584 PHE A CA 1
ATOM 4482 C C . PHE A 1 584 ? 8.140 -13.710 -31.689 1.00 96.69 584 PHE A C 1
ATOM 4484 O O . PHE A 1 584 ? 9.094 -13.070 -32.134 1.00 96.69 584 PHE A O 1
ATOM 4491 N N . THR A 1 585 ? 7.353 -14.469 -32.454 1.00 95.56 585 THR A N 1
ATOM 4492 C CA . THR A 1 585 ? 7.642 -14.808 -33.861 1.00 95.56 585 THR A CA 1
ATOM 4493 C C . THR A 1 585 ? 6.530 -14.407 -34.835 1.00 95.56 585 THR A C 1
ATOM 4495 O O . THR A 1 585 ? 6.573 -14.781 -36.003 1.00 95.56 585 THR A O 1
ATOM 4498 N N . GLU A 1 586 ? 5.530 -13.636 -34.392 1.00 91.94 586 GLU A N 1
ATOM 4499 C CA . GLU A 1 586 ? 4.340 -13.314 -35.205 1.00 91.94 586 GLU A CA 1
ATOM 4500 C C . GLU A 1 586 ? 4.546 -12.152 -36.201 1.00 91.94 586 GLU A C 1
ATOM 4502 O O . GLU A 1 586 ? 3.576 -11.556 -36.669 1.00 91.94 586 GLU A O 1
ATOM 4507 N N . PHE A 1 587 ? 5.791 -11.815 -36.547 1.00 87.00 587 PHE A N 1
ATOM 4508 C CA . PHE A 1 587 ? 6.114 -10.858 -37.608 1.00 87.00 587 PHE A CA 1
ATOM 4509 C C . PHE A 1 587 ? 7.362 -11.291 -38.385 1.00 87.00 587 PHE A C 1
ATOM 4511 O O . PHE A 1 587 ? 8.238 -11.995 -37.872 1.00 87.00 587 PHE A O 1
ATOM 4518 N N . ASP A 1 588 ? 7.438 -10.868 -39.645 1.00 86.38 588 ASP A N 1
ATOM 4519 C CA . ASP A 1 588 ? 8.536 -11.237 -40.531 1.00 86.38 588 ASP A CA 1
ATOM 4520 C C . ASP A 1 588 ? 9.846 -10.548 -40.131 1.00 86.38 588 ASP A C 1
ATOM 4522 O O . ASP A 1 588 ? 9.886 -9.351 -39.848 1.00 86.38 588 ASP A O 1
ATOM 4526 N N . GLY A 1 589 ? 10.946 -11.301 -40.186 1.00 89.50 589 GLY A N 1
ATOM 4527 C CA . GLY A 1 589 ? 12.286 -10.754 -39.966 1.00 89.50 589 GLY A CA 1
ATOM 4528 C C . GLY A 1 589 ? 12.630 -10.462 -38.505 1.00 89.50 589 GLY A C 1
ATOM 4529 O O . GLY A 1 589 ? 13.549 -9.681 -38.270 1.00 89.50 589 GLY A O 1
ATOM 4530 N N . TYR A 1 590 ? 11.931 -11.084 -37.548 1.00 92.44 590 TYR A N 1
ATOM 4531 C CA . TYR A 1 590 ? 12.271 -10.968 -36.131 1.00 92.44 590 TYR A CA 1
ATOM 4532 C C . TYR A 1 590 ? 13.729 -11.377 -35.852 1.00 92.44 590 TYR A C 1
ATOM 4534 O O . TYR A 1 590 ? 14.277 -12.322 -36.430 1.00 92.44 590 TYR A O 1
ATOM 4542 N N . HIS A 1 591 ? 14.355 -10.674 -34.921 1.00 95.19 591 HIS A N 1
ATOM 4543 C CA . HIS A 1 591 ? 15.645 -10.990 -34.346 1.00 95.19 591 HIS A CA 1
ATOM 4544 C C . HIS A 1 591 ? 15.434 -11.960 -33.173 1.00 95.19 591 HIS A C 1
ATOM 4546 O O . HIS A 1 591 ? 14.730 -11.624 -32.214 1.00 95.19 591 HIS A O 1
ATOM 4552 N N . PRO A 1 592 ? 16.017 -13.169 -33.217 1.00 93.50 592 PRO A N 1
ATOM 4553 C CA . PRO A 1 592 ? 15.893 -14.123 -32.124 1.00 93.50 592 PRO A CA 1
ATOM 4554 C C . PRO A 1 592 ? 16.605 -13.615 -30.869 1.00 93.50 592 PRO A C 1
ATOM 4556 O O . PRO A 1 592 ? 17.629 -12.929 -30.947 1.00 93.50 592 PRO A O 1
ATOM 4559 N N . GLY A 1 593 ? 16.080 -13.988 -29.705 1.00 90.31 593 GLY A N 1
ATOM 4560 C CA . GLY A 1 593 ? 16.742 -13.724 -28.436 1.00 90.31 593 GLY A CA 1
ATOM 4561 C C . GLY A 1 593 ? 17.971 -14.615 -28.270 1.00 90.31 593 GLY A C 1
ATOM 4562 O O . GLY A 1 593 ? 17.970 -15.775 -28.695 1.00 90.31 593 GLY A O 1
ATOM 4563 N N . ASP A 1 594 ? 19.008 -14.117 -27.591 1.00 86.25 594 ASP A N 1
ATOM 4564 C CA . ASP A 1 594 ? 20.170 -14.944 -27.240 1.00 86.25 594 ASP A CA 1
ATOM 4565 C C . ASP A 1 594 ? 19.718 -16.208 -26.476 1.00 86.25 594 ASP A C 1
ATOM 4567 O O . ASP A 1 594 ? 18.942 -16.140 -25.521 1.00 86.25 594 ASP A O 1
ATOM 4571 N N . THR A 1 595 ? 20.142 -17.390 -26.927 1.00 82.88 595 THR A N 1
ATOM 4572 C CA . THR A 1 595 ? 19.841 -18.687 -26.291 1.00 82.88 595 THR A CA 1
ATOM 4573 C C . THR A 1 595 ? 20.724 -18.986 -25.089 1.00 82.88 595 THR A C 1
ATOM 4575 O O . THR A 1 595 ? 20.403 -19.884 -24.318 1.00 82.88 595 THR A O 1
ATOM 4578 N N . GLY A 1 596 ? 21.832 -18.260 -24.924 1.00 83.75 596 GLY A N 1
ATOM 4579 C CA . GLY A 1 596 ? 22.744 -18.403 -23.791 1.00 83.75 596 GLY A CA 1
ATOM 4580 C C . GLY A 1 596 ? 22.356 -17.586 -22.558 1.00 83.75 596 GLY A C 1
ATOM 4581 O O . GLY A 1 596 ? 22.930 -17.814 -21.492 1.00 83.75 596 GLY A O 1
ATOM 4582 N N . LYS A 1 597 ? 21.408 -16.644 -22.670 1.00 87.44 597 LYS A N 1
ATOM 4583 C CA . LYS A 1 597 ? 21.014 -15.786 -21.545 1.00 87.44 597 LYS A CA 1
ATOM 4584 C C . LYS A 1 597 ? 20.011 -16.473 -20.605 1.00 87.44 597 LYS A C 1
ATOM 4586 O O . LYS A 1 597 ? 19.214 -17.297 -21.062 1.00 87.44 597 LYS A O 1
ATOM 4591 N N . PRO A 1 598 ? 20.002 -16.116 -19.308 1.00 91.69 598 PRO A N 1
ATOM 4592 C CA . PRO A 1 598 ? 19.002 -16.608 -18.367 1.00 91.69 598 PRO A CA 1
ATOM 4593 C C . PRO A 1 598 ? 17.579 -16.263 -18.814 1.00 91.69 598 PRO A C 1
ATOM 4595 O O . PRO A 1 598 ? 17.325 -15.173 -19.322 1.00 91.69 598 PRO A O 1
ATOM 4598 N N . THR A 1 599 ? 16.643 -17.178 -18.577 1.00 93.56 599 THR A N 1
ATOM 4599 C CA . THR A 1 599 ? 15.204 -16.970 -18.813 1.00 93.56 599 THR A CA 1
ATOM 4600 C C . THR A 1 599 ? 14.418 -16.774 -17.524 1.00 93.56 599 THR A C 1
ATOM 4602 O O . THR A 1 599 ? 13.22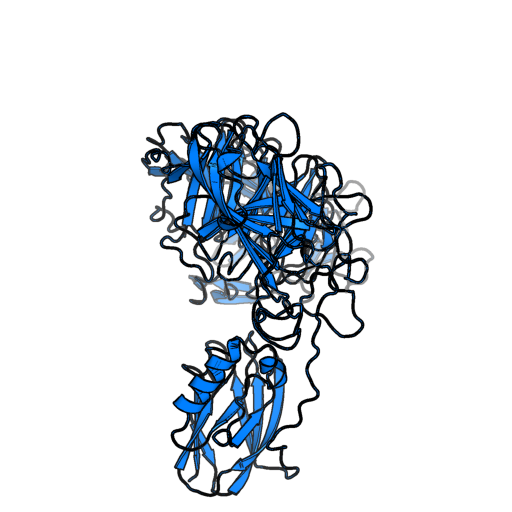0 -16.531 -17.589 1.00 93.56 599 THR A O 1
ATOM 4605 N N . GLU A 1 600 ? 15.077 -16.881 -16.368 1.00 95.88 600 GLU A N 1
ATOM 4606 C CA . GLU A 1 600 ? 14.507 -16.644 -15.042 1.00 95.88 600 GLU A CA 1
ATOM 4607 C C . GLU A 1 600 ? 15.467 -15.816 -14.185 1.00 95.88 600 GLU A C 1
ATOM 4609 O O . GLU A 1 600 ? 16.692 -15.923 -14.306 1.00 95.88 600 GLU A O 1
ATOM 4614 N N . LEU A 1 601 ? 14.899 -14.981 -13.319 1.00 96.50 601 LEU A N 1
ATOM 4615 C CA . LEU A 1 601 ? 15.628 -14.131 -12.393 1.00 96.50 601 LEU A CA 1
ATOM 4616 C C . LEU A 1 601 ? 16.251 -14.967 -11.273 1.00 96.50 601 LEU A C 1
ATOM 4618 O O . LEU A 1 601 ? 15.607 -15.818 -10.665 1.00 96.50 601 LEU A O 1
ATOM 4622 N N . THR A 1 602 ? 17.500 -14.654 -10.939 1.00 93.88 602 THR A N 1
ATOM 4623 C CA . THR A 1 602 ? 18.146 -15.119 -9.708 1.00 93.88 602 THR A CA 1
ATOM 4624 C C . THR A 1 602 ? 18.357 -13.924 -8.791 1.00 93.88 602 THR A C 1
ATOM 4626 O O . THR A 1 602 ? 19.018 -12.959 -9.177 1.00 93.88 602 THR A O 1
ATOM 4629 N N . LEU A 1 603 ? 17.798 -13.979 -7.580 1.00 94.12 603 LEU A N 1
ATOM 4630 C CA . LEU A 1 603 ? 17.969 -12.913 -6.598 1.00 94.12 603 LEU A CA 1
ATOM 4631 C C . LEU A 1 603 ? 19.421 -12.821 -6.130 1.00 94.12 603 LEU A C 1
ATOM 4633 O O . LEU A 1 603 ? 20.074 -13.829 -5.848 1.00 94.12 603 LEU A O 1
ATOM 4637 N N . ARG A 1 604 ? 19.906 -11.587 -5.995 1.00 89.44 604 ARG A N 1
ATOM 4638 C CA . ARG A 1 604 ? 21.197 -11.300 -5.377 1.00 89.44 604 ARG A CA 1
ATOM 4639 C C . ARG A 1 604 ? 21.010 -11.151 -3.880 1.00 89.44 604 ARG A C 1
ATOM 4641 O O . ARG A 1 604 ? 20.243 -10.299 -3.440 1.00 89.44 604 ARG A O 1
ATOM 4648 N N . ILE A 1 605 ? 21.710 -11.983 -3.121 1.00 88.31 605 ILE A N 1
ATOM 4649 C CA . ILE A 1 605 ? 21.653 -12.000 -1.662 1.00 88.31 605 ILE A CA 1
ATOM 4650 C C . ILE A 1 605 ? 23.079 -11.877 -1.138 1.00 88.31 605 ILE A C 1
ATOM 4652 O O . ILE A 1 605 ? 23.922 -12.734 -1.414 1.00 88.31 605 ILE A O 1
ATOM 4656 N N . SER A 1 606 ? 23.332 -10.824 -0.370 1.00 80.50 606 SER A N 1
ATOM 4657 C CA . SER A 1 606 ? 24.598 -10.592 0.308 1.00 80.50 606 SER A CA 1
ATOM 4658 C C . SER A 1 606 ? 24.455 -10.902 1.788 1.00 80.50 606 SER A C 1
ATOM 4660 O O . SER A 1 606 ? 23.470 -10.551 2.436 1.00 80.50 606 SER A O 1
ATOM 4662 N N . PHE A 1 607 ? 25.449 -11.596 2.327 1.00 69.25 607 PHE A N 1
ATOM 4663 C CA . PHE A 1 607 ? 25.546 -11.867 3.754 1.00 69.25 607 PHE A CA 1
ATOM 4664 C C . PHE A 1 607 ? 26.578 -10.923 4.358 1.00 69.25 607 PHE A C 1
ATOM 4666 O O . PHE A 1 607 ? 27.554 -10.594 3.675 1.00 69.25 607 PHE A O 1
ATOM 4673 N N . PRO A 1 608 ? 26.437 -10.540 5.639 1.00 56.03 608 PRO A N 1
ATOM 4674 C CA . PRO A 1 608 ? 27.458 -9.750 6.299 1.00 56.03 608 PRO A CA 1
ATOM 4675 C C . PRO A 1 608 ? 28.815 -10.446 6.153 1.00 56.03 608 PRO A C 1
ATOM 4677 O O . PRO A 1 608 ? 28.999 -11.608 6.534 1.00 56.03 608 PRO A O 1
ATOM 4680 N N . TYR A 1 609 ? 29.763 -9.729 5.550 1.00 51.50 609 TYR A N 1
ATOM 4681 C CA . TYR A 1 609 ? 31.149 -10.164 5.472 1.00 51.50 609 TYR A CA 1
ATOM 4682 C C . TYR A 1 609 ? 31.684 -10.358 6.898 1.00 51.50 609 TYR A C 1
ATOM 4684 O O . TYR A 1 609 ? 31.360 -9.560 7.781 1.00 51.50 609 TYR A O 1
ATOM 4692 N N . PRO A 1 610 ? 32.520 -11.378 7.163 1.00 50.91 610 PRO A N 1
ATOM 4693 C CA . PRO A 1 610 ? 33.214 -11.476 8.439 1.00 50.91 610 PRO A CA 1
ATOM 4694 C C . PRO A 1 610 ? 34.094 -10.234 8.620 1.00 50.91 610 PRO A C 1
ATOM 4696 O O . PRO A 1 610 ? 35.146 -10.091 7.998 1.00 50.91 610 PRO A O 1
ATOM 4699 N N . PHE A 1 611 ? 33.633 -9.310 9.457 1.00 55.44 611 PHE A N 1
ATOM 4700 C CA . PHE A 1 611 ? 34.329 -8.070 9.738 1.00 55.44 611 PHE A CA 1
ATOM 4701 C C . PHE A 1 611 ? 35.455 -8.300 10.747 1.00 55.44 611 PHE A C 1
ATOM 4703 O O . PHE A 1 611 ? 35.245 -8.873 11.817 1.00 55.44 611 PHE A O 1
ATOM 4710 N N . THR A 1 612 ? 36.650 -7.810 10.423 1.00 60.31 612 THR A N 1
ATOM 4711 C CA . THR A 1 612 ? 37.769 -7.720 11.366 1.00 60.31 612 THR A CA 1
ATOM 4712 C C . THR A 1 612 ? 37.971 -6.245 11.707 1.00 60.31 612 THR A C 1
ATOM 4714 O O . THR A 1 612 ? 38.274 -5.474 10.796 1.00 60.31 612 THR A O 1
ATOM 4717 N N . PRO A 1 613 ? 37.813 -5.823 12.976 1.00 63.47 613 PRO A N 1
ATOM 4718 C CA . PRO A 1 613 ? 37.987 -4.426 13.332 1.00 63.47 613 PRO A CA 1
ATOM 4719 C C . PRO A 1 613 ? 39.402 -3.949 13.020 1.00 63.47 613 PRO A C 1
ATOM 4721 O O . PRO A 1 613 ? 40.370 -4.602 13.410 1.00 63.47 613 PRO A O 1
ATOM 4724 N N . LYS A 1 614 ? 39.517 -2.778 12.383 1.00 67.81 614 LYS A N 1
ATOM 4725 C CA . LYS A 1 614 ? 40.799 -2.084 12.155 1.00 67.81 614 LYS A CA 1
ATOM 4726 C C . LYS A 1 614 ? 41.583 -1.894 13.463 1.00 67.81 614 LYS A C 1
ATOM 4728 O O . LYS A 1 614 ? 42.800 -2.049 13.482 1.00 67.81 614 LYS A O 1
ATOM 4733 N N . HIS A 1 615 ? 40.865 -1.655 14.564 1.00 71.69 615 HIS A N 1
ATOM 4734 C CA . HIS A 1 615 ? 41.409 -1.561 15.919 1.00 71.69 615 HIS A CA 1
ATOM 4735 C C . HIS A 1 615 ? 40.728 -2.594 16.831 1.00 71.69 615 HIS A C 1
ATOM 4737 O O . HIS A 1 615 ? 39.689 -2.295 17.426 1.00 71.69 615 HIS A O 1
ATOM 4743 N N . PRO A 1 616 ? 41.252 -3.832 16.923 1.00 72.75 616 PRO A N 1
ATOM 4744 C CA . PRO A 1 616 ? 40.661 -4.851 17.779 1.00 72.75 616 PRO A CA 1
ATOM 4745 C C . PRO A 1 616 ? 40.736 -4.428 19.257 1.00 72.75 616 PRO A C 1
ATOM 4747 O O . PRO A 1 616 ? 41.717 -3.795 19.657 1.00 72.75 616 PRO A O 1
ATOM 4750 N N . PRO A 1 617 ? 39.741 -4.794 20.087 1.00 78.94 617 PRO A N 1
ATOM 4751 C CA . PRO A 1 617 ? 39.763 -4.466 21.507 1.00 78.94 617 PRO A CA 1
ATOM 4752 C C . PRO A 1 617 ? 41.013 -5.017 22.199 1.00 78.94 617 PRO A C 1
ATOM 4754 O O . PRO A 1 617 ? 41.433 -6.151 21.939 1.00 78.94 617 PRO A O 1
ATOM 4757 N N . ILE A 1 618 ? 41.576 -4.249 23.132 1.00 83.44 618 ILE A N 1
ATOM 4758 C CA . ILE A 1 618 ? 42.683 -4.732 23.962 1.00 83.44 618 ILE A CA 1
ATOM 4759 C C . ILE A 1 618 ? 42.199 -5.851 24.896 1.00 83.44 618 ILE A C 1
ATOM 4761 O O . ILE A 1 618 ? 41.036 -5.906 25.302 1.00 83.44 618 ILE A O 1
ATOM 4765 N N . LYS A 1 619 ? 43.101 -6.766 25.264 1.00 81.69 619 LYS A N 1
ATOM 4766 C CA . LYS A 1 619 ? 42.772 -7.871 26.183 1.00 81.69 619 LYS A CA 1
ATOM 4767 C C . LYS A 1 619 ? 42.793 -7.456 27.657 1.00 81.69 619 LYS A C 1
ATOM 4769 O O . LYS A 1 619 ? 42.173 -8.135 28.475 1.00 81.69 619 LYS A O 1
ATOM 4774 N N . GLU A 1 620 ? 43.497 -6.374 27.986 1.00 82.81 620 GLU A N 1
ATOM 4775 C CA . GLU A 1 620 ? 43.631 -5.854 29.349 1.00 82.81 620 GLU A CA 1
ATOM 4776 C C . GLU A 1 620 ? 42.271 -5.449 29.938 1.00 82.81 620 GLU A C 1
ATOM 4778 O O . GLU A 1 620 ? 41.373 -4.985 29.234 1.00 82.81 620 GLU A O 1
ATOM 4783 N N . ASN A 1 621 ? 42.098 -5.661 31.243 1.00 79.75 621 ASN A N 1
ATOM 4784 C CA . ASN A 1 621 ? 40.907 -5.210 31.952 1.00 79.75 621 ASN A CA 1
ATOM 4785 C C . ASN A 1 621 ? 41.104 -3.751 32.374 1.00 79.75 621 ASN A C 1
ATOM 4787 O O . ASN A 1 621 ? 41.901 -3.472 33.263 1.00 79.75 621 ASN A O 1
ATOM 4791 N N . GLY A 1 622 ? 40.356 -2.847 31.749 1.00 84.44 622 GLY A N 1
ATOM 4792 C CA . GLY A 1 622 ? 40.347 -1.427 32.084 1.00 84.44 622 GLY A CA 1
ATOM 4793 C C . GLY A 1 622 ? 39.250 -1.021 33.070 1.00 84.44 622 GLY A C 1
ATOM 4794 O O . GLY A 1 622 ? 38.358 -1.812 33.403 1.00 84.44 622 GLY A O 1
ATOM 4795 N N . ARG A 1 623 ? 39.273 0.246 33.501 1.00 95.44 623 ARG A N 1
ATOM 4796 C CA . ARG A 1 623 ? 38.165 0.852 34.256 1.00 95.44 623 ARG A CA 1
ATOM 4797 C C . ARG A 1 623 ? 36.889 0.797 33.416 1.00 95.44 623 ARG A C 1
ATOM 4799 O O . ARG A 1 623 ? 36.876 1.217 32.263 1.00 95.44 623 ARG A O 1
ATOM 4806 N N . LYS A 1 624 ? 35.809 0.275 33.995 1.00 95.62 624 LYS A N 1
ATOM 4807 C CA . LYS A 1 624 ? 34.522 0.161 33.302 1.00 95.62 624 LYS A CA 1
ATOM 4808 C C . LYS A 1 624 ? 33.804 1.504 33.272 1.00 95.62 624 LYS A C 1
ATOM 4810 O O . LYS A 1 624 ? 33.686 2.157 34.307 1.00 95.62 624 LYS A O 1
ATOM 4815 N N . ILE A 1 625 ? 33.292 1.867 32.105 1.00 96.38 625 ILE A N 1
ATOM 4816 C CA . ILE A 1 625 ? 32.493 3.066 31.870 1.00 96.38 625 ILE A CA 1
ATOM 4817 C C . ILE A 1 625 ? 31.218 2.612 31.166 1.00 96.38 625 ILE A C 1
ATOM 4819 O O . ILE A 1 625 ? 31.286 2.047 30.079 1.00 96.38 625 ILE A O 1
ATOM 4823 N N . ALA A 1 626 ? 30.063 2.799 31.800 1.00 96.50 626 ALA A N 1
ATOM 4824 C CA . ALA A 1 626 ? 28.782 2.464 31.189 1.00 96.50 626 ALA A CA 1
ATOM 4825 C C . ALA A 1 626 ? 28.347 3.589 30.247 1.00 96.50 626 ALA A C 1
ATOM 4827 O O . ALA A 1 626 ? 28.430 4.759 30.614 1.00 96.50 626 ALA A O 1
ATOM 4828 N N . VAL A 1 627 ? 27.893 3.217 29.052 1.00 97.62 627 VAL A N 1
ATOM 4829 C CA . VAL A 1 627 ? 27.292 4.134 28.080 1.00 97.62 627 VAL A CA 1
ATOM 4830 C C . VAL A 1 627 ? 26.040 3.460 27.540 1.00 97.62 627 VAL A C 1
ATOM 4832 O O . VAL A 1 627 ? 26.099 2.334 27.043 1.00 97.62 627 VAL A O 1
ATOM 4835 N N . THR A 1 628 ? 24.900 4.128 27.629 1.00 97.06 628 THR A N 1
ATOM 4836 C CA . THR A 1 628 ? 23.612 3.575 27.213 1.00 97.06 628 THR A CA 1
ATOM 4837 C C . THR A 1 628 ? 23.015 4.435 26.113 1.00 97.06 628 THR A C 1
ATOM 4839 O O . THR A 1 628 ? 22.802 5.629 26.308 1.00 97.06 628 THR A O 1
ATOM 4842 N N . ALA A 1 629 ? 22.704 3.837 24.964 1.00 95.44 629 ALA A N 1
ATOM 4843 C CA . ALA A 1 629 ? 21.805 4.463 24.002 1.00 95.44 629 ALA A CA 1
ATOM 4844 C C . ALA A 1 629 ? 20.372 4.382 24.543 1.00 95.44 629 ALA A C 1
ATOM 4846 O O . ALA A 1 629 ? 19.881 3.291 24.856 1.00 95.44 629 ALA A O 1
ATOM 4847 N N . ILE A 1 630 ? 19.736 5.541 24.681 1.00 90.38 630 ILE A N 1
ATOM 4848 C CA . ILE A 1 630 ? 18.382 5.711 25.211 1.00 90.38 630 ILE A CA 1
ATOM 4849 C C . ILE A 1 630 ? 17.504 6.414 24.172 1.00 90.38 630 ILE A C 1
ATOM 4851 O O . ILE A 1 630 ? 18.007 7.010 23.219 1.00 90.38 630 ILE A O 1
ATOM 4855 N N . SER A 1 631 ? 16.187 6.365 24.380 1.00 82.00 631 SER A N 1
ATOM 4856 C CA . SER A 1 631 ? 15.215 7.011 23.494 1.00 82.00 631 SER A CA 1
ATOM 4857 C C . SER A 1 631 ? 15.550 8.487 23.231 1.00 82.00 631 SER A C 1
ATOM 4859 O O . SER A 1 631 ? 15.967 9.229 24.129 1.00 82.00 631 SER A O 1
ATOM 4861 N N . GLY A 1 632 ? 15.302 8.921 21.994 1.00 81.75 632 GLY A N 1
ATOM 4862 C CA . GLY A 1 632 ? 15.529 10.296 21.544 1.00 81.75 632 GLY A CA 1
ATOM 4863 C C . GLY A 1 632 ? 16.889 10.534 20.885 1.00 81.75 632 GLY A C 1
ATOM 4864 O O . GLY A 1 632 ? 17.374 11.660 20.939 1.00 81.75 632 GLY A O 1
ATOM 4865 N N . LEU A 1 633 ? 17.496 9.506 20.272 1.00 89.31 633 LEU A N 1
ATOM 4866 C CA . LEU A 1 633 ? 18.774 9.606 19.548 1.00 89.31 633 LEU A CA 1
ATOM 4867 C C . LEU A 1 633 ? 19.891 10.204 20.414 1.00 89.31 633 LEU A C 1
ATOM 4869 O O . LEU A 1 633 ? 20.554 11.173 20.041 1.00 89.31 633 LEU A O 1
ATOM 4873 N N . GLN A 1 634 ? 20.088 9.653 21.609 1.00 94.38 634 GLN A N 1
ATOM 4874 C CA . GLN A 1 634 ? 21.091 10.159 22.537 1.00 94.38 634 GLN A CA 1
ATOM 4875 C C . GLN A 1 634 ? 21.722 9.046 23.369 1.00 94.38 634 GLN A C 1
ATOM 4877 O O . GLN A 1 634 ? 21.129 7.998 23.625 1.00 94.38 634 GLN A O 1
ATOM 4882 N N . TYR A 1 635 ? 22.939 9.318 23.823 1.00 97.31 635 TYR A N 1
ATOM 4883 C CA . TYR A 1 635 ? 23.550 8.591 24.925 1.00 97.31 635 TYR A CA 1
ATOM 4884 C C . TYR A 1 635 ? 23.063 9.173 26.257 1.00 97.31 635 TYR A C 1
ATOM 4886 O O . TYR A 1 635 ? 22.811 10.376 26.351 1.00 97.31 635 TYR A O 1
ATOM 4894 N N . ASP A 1 636 ? 22.973 8.336 27.287 1.00 97.00 636 ASP A N 1
ATOM 4895 C CA . ASP A 1 636 ? 22.717 8.745 28.676 1.00 97.00 636 ASP A CA 1
ATOM 4896 C C . ASP A 1 636 ? 23.814 9.660 29.248 1.00 97.00 636 ASP A C 1
ATOM 4898 O O . ASP A 1 636 ? 23.565 10.432 30.174 1.00 97.00 636 ASP A O 1
ATOM 4902 N N . VAL A 1 637 ? 25.013 9.608 28.665 1.00 96.06 637 VAL A N 1
ATOM 4903 C CA . VAL A 1 637 ? 26.169 10.439 29.008 1.00 96.06 637 VAL A CA 1
ATOM 4904 C C . VAL A 1 637 ? 26.581 11.337 27.841 1.00 96.06 637 VAL A C 1
ATOM 4906 O O . VAL A 1 637 ? 26.645 10.909 26.690 1.00 96.06 637 VAL A O 1
ATOM 4909 N N . LYS A 1 638 ? 26.899 12.600 28.141 1.00 95.88 638 LYS A N 1
ATOM 4910 C CA . LYS A 1 638 ? 27.405 13.579 27.158 1.00 95.88 638 LYS A CA 1
ATOM 4911 C C . LYS A 1 638 ? 28.906 13.824 27.267 1.00 95.88 638 LYS A C 1
ATOM 4913 O O . LYS A 1 638 ? 29.516 14.262 26.298 1.00 95.88 638 LYS A O 1
ATOM 4918 N N . GLU A 1 639 ? 29.492 13.502 28.414 1.00 97.44 639 GLU A N 1
ATOM 4919 C CA . GLU A 1 639 ? 30.899 13.734 28.716 1.00 97.44 639 GLU A CA 1
ATOM 4920 C C . GLU A 1 639 ? 31.460 12.557 29.521 1.00 97.44 639 GLU A C 1
ATOM 4922 O O . GLU A 1 639 ? 30.794 12.036 30.420 1.00 97.44 639 GLU A O 1
ATOM 4927 N N . LEU A 1 640 ? 32.667 12.113 29.176 1.00 96.94 640 LEU A N 1
ATOM 4928 C CA . LEU A 1 640 ? 33.396 11.029 29.834 1.00 96.94 640 LEU A CA 1
ATOM 4929 C C . LEU A 1 640 ? 34.818 11.504 30.143 1.00 96.94 640 LEU A C 1
ATOM 4931 O O . LEU A 1 640 ? 35.464 12.028 29.249 1.00 96.94 640 LEU A O 1
ATOM 4935 N N . HIS A 1 641 ? 35.331 11.266 31.353 1.00 97.44 641 HIS A N 1
ATOM 4936 C CA . HIS A 1 641 ? 36.698 11.658 31.736 1.00 97.44 641 HIS A CA 1
ATOM 4937 C C . HIS A 1 641 ? 37.609 10.444 31.923 1.00 97.44 641 HIS A C 1
ATOM 4939 O O . HIS A 1 641 ? 37.228 9.451 32.569 1.00 97.44 641 HIS A O 1
ATOM 4945 N N . VAL A 1 642 ? 38.814 10.524 31.365 1.00 97.19 642 VAL A N 1
ATOM 4946 C CA . VAL A 1 642 ? 39.847 9.480 31.402 1.00 97.19 642 VAL A CA 1
ATOM 4947 C C . VAL A 1 642 ? 41.237 10.104 31.450 1.00 97.19 642 VAL A C 1
ATOM 4949 O O . VAL A 1 642 ? 41.439 11.213 30.970 1.00 97.19 642 VAL A O 1
ATOM 4952 N N . LYS A 1 643 ? 42.215 9.363 31.972 1.00 96.69 643 LYS A N 1
ATOM 4953 C CA . LYS A 1 643 ? 43.618 9.798 31.922 1.00 96.69 643 LYS A CA 1
ATOM 4954 C C . LYS A 1 643 ? 44.265 9.428 30.584 1.00 96.69 643 LYS A C 1
ATOM 4956 O O . LYS A 1 643 ? 43.876 8.412 29.998 1.00 96.69 643 LYS A O 1
ATOM 4961 N N . PRO A 1 644 ? 45.296 10.164 30.133 1.00 97.00 644 PRO A N 1
ATOM 4962 C CA . PRO A 1 644 ? 46.129 9.751 29.006 1.00 97.00 644 PRO A CA 1
ATOM 4963 C C . PRO A 1 644 ? 46.579 8.286 29.109 1.00 97.00 644 PRO A C 1
ATOM 4965 O O . PRO A 1 644 ? 47.091 7.872 30.152 1.00 97.00 644 PRO A O 1
ATOM 4968 N N . GLY A 1 645 ? 46.336 7.496 28.058 1.00 94.44 645 GLY A N 1
ATOM 4969 C CA . GLY A 1 645 ? 46.740 6.083 27.980 1.00 94.44 645 GLY A CA 1
ATOM 4970 C C . GLY A 1 645 ? 45.970 5.117 28.897 1.00 94.44 645 GLY A C 1
ATOM 4971 O O . GLY A 1 645 ? 46.256 3.914 28.911 1.00 94.44 645 GLY A O 1
ATOM 4972 N N . GLU A 1 646 ? 44.987 5.597 29.669 1.00 95.69 646 GLU A N 1
ATOM 4973 C CA . GLU A 1 646 ? 44.231 4.776 30.619 1.00 95.69 646 GLU A CA 1
ATOM 4974 C C . GL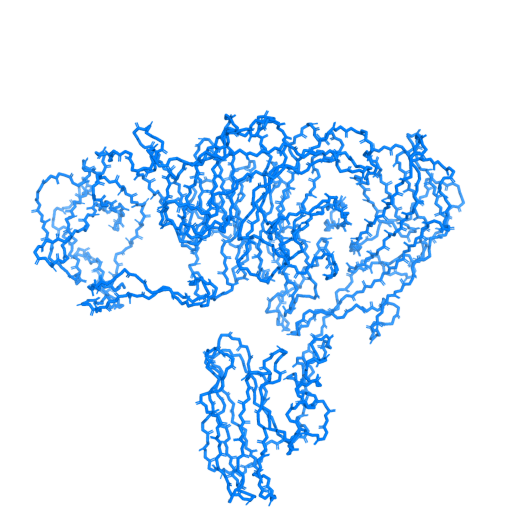U A 1 646 ? 43.543 3.602 29.911 1.00 95.69 646 GLU A C 1
ATOM 4976 O O . GLU A 1 646 ? 42.781 3.792 28.963 1.00 95.69 646 GLU A O 1
ATOM 4981 N N . ALA A 1 647 ? 43.767 2.377 30.394 1.00 95.19 647 ALA A N 1
ATOM 4982 C CA . ALA A 1 647 ? 42.995 1.225 29.948 1.00 95.19 647 ALA A CA 1
ATOM 4983 C C . ALA A 1 647 ? 41.547 1.354 30.451 1.00 95.19 647 ALA A C 1
ATOM 4985 O O . ALA A 1 647 ? 41.291 1.359 31.661 1.00 95.19 647 ALA A O 1
ATOM 4986 N N . ILE A 1 648 ? 40.585 1.408 29.530 1.00 95.50 648 ILE A N 1
ATOM 4987 C CA . ILE A 1 648 ? 39.152 1.535 29.824 1.00 95.50 648 ILE A CA 1
ATOM 4988 C C . ILE A 1 648 ? 38.331 0.466 29.091 1.00 95.50 648 ILE A C 1
ATOM 4990 O O . ILE A 1 648 ? 38.731 -0.052 28.049 1.00 95.50 648 ILE A O 1
ATOM 4994 N N . SER A 1 649 ? 37.169 0.126 29.651 1.00 95.31 649 SER A N 1
ATOM 4995 C CA . SER A 1 649 ? 36.164 -0.752 29.040 1.00 95.31 649 SER A CA 1
ATOM 4996 C C . SER A 1 649 ? 34.845 0.000 28.944 1.00 95.31 649 SER A C 1
ATOM 4998 O O . SER A 1 649 ? 34.176 0.211 29.956 1.00 95.31 649 SER A O 1
ATOM 5000 N N . ILE A 1 650 ? 34.481 0.421 27.737 1.00 96.00 650 ILE A N 1
ATOM 5001 C CA . ILE A 1 650 ? 33.194 1.050 27.451 1.00 96.00 650 ILE A CA 1
ATOM 5002 C C . ILE A 1 650 ? 32.153 -0.063 27.338 1.00 96.00 650 ILE A C 1
ATOM 5004 O O . ILE A 1 650 ? 32.152 -0.849 26.390 1.00 96.00 650 ILE A O 1
ATOM 5008 N N . GLU A 1 651 ? 31.286 -0.155 28.338 1.00 95.44 651 GLU A N 1
ATOM 5009 C CA . GLU A 1 651 ? 30.177 -1.101 28.403 1.00 95.44 651 GLU A CA 1
ATOM 5010 C C . GLU A 1 651 ? 28.967 -0.472 27.711 1.00 95.44 651 GLU A C 1
ATOM 5012 O O . GLU A 1 651 ? 28.123 0.157 28.354 1.00 95.44 651 GLU A O 1
ATOM 5017 N N . PHE A 1 652 ? 28.917 -0.605 26.387 1.00 97.12 652 PHE A N 1
ATOM 5018 C CA . PHE A 1 652 ? 27.861 -0.020 25.577 1.00 97.12 652 PHE A CA 1
ATOM 5019 C C . PHE A 1 652 ? 26.612 -0.906 25.584 1.00 97.12 652 PHE A C 1
ATOM 5021 O O . PHE A 1 652 ? 26.680 -2.105 25.290 1.00 97.12 652 PHE A O 1
ATOM 5028 N N . ARG A 1 653 ? 25.458 -0.323 25.911 1.00 94.81 653 ARG A N 1
ATOM 5029 C CA . ARG A 1 653 ? 24.150 -0.991 25.895 1.00 94.81 653 ARG A CA 1
ATOM 5030 C C . ARG A 1 653 ? 23.178 -0.209 25.027 1.00 94.81 653 ARG A C 1
ATOM 5032 O O . ARG A 1 653 ? 23.071 1.004 25.170 1.00 94.81 653 ARG A O 1
ATOM 5039 N N . ASN A 1 654 ? 22.411 -0.914 24.202 1.00 93.12 654 ASN A N 1
ATOM 5040 C CA . ASN A 1 654 ? 21.303 -0.306 23.484 1.00 93.12 654 ASN A CA 1
ATOM 5041 C C . ASN A 1 654 ? 19.963 -0.634 24.162 1.00 93.12 654 ASN A C 1
ATOM 5043 O O . ASN A 1 654 ? 19.547 -1.794 24.183 1.00 93.12 654 ASN A O 1
ATOM 5047 N N . LEU A 1 655 ? 19.317 0.379 24.746 1.00 86.25 655 LEU A N 1
ATOM 5048 C CA . LEU A 1 655 ? 17.947 0.306 25.267 1.00 86.25 655 LEU A CA 1
ATOM 5049 C C . LEU A 1 655 ? 16.922 0.965 24.341 1.00 86.25 655 LEU A C 1
ATOM 5051 O O . LEU A 1 655 ? 15.725 0.827 24.575 1.00 86.25 655 LEU A O 1
ATOM 5055 N N . ASP A 1 656 ? 17.371 1.664 23.306 1.00 82.25 656 ASP A N 1
ATOM 5056 C CA . ASP A 1 656 ? 16.500 2.238 22.292 1.00 82.25 656 ASP A CA 1
ATOM 5057 C C . ASP A 1 656 ? 16.003 1.147 21.329 1.00 82.25 656 ASP A C 1
ATOM 5059 O O . ASP A 1 656 ? 16.586 0.064 21.221 1.00 82.25 656 ASP A O 1
ATOM 5063 N N . THR A 1 657 ? 14.890 1.411 20.657 1.00 72.81 657 THR A N 1
ATOM 5064 C CA . THR A 1 657 ? 14.213 0.471 19.748 1.00 72.81 657 THR A CA 1
ATOM 5065 C C . THR A 1 657 ? 14.903 0.346 18.390 1.00 72.81 657 THR A C 1
ATOM 5067 O O . THR A 1 657 ? 14.686 -0.634 17.679 1.00 72.81 657 THR A O 1
ATOM 5070 N N . ILE A 1 658 ? 15.765 1.302 18.043 1.00 79.00 658 ILE A N 1
ATOM 5071 C CA . ILE A 1 658 ? 16.546 1.318 16.803 1.00 79.00 658 ILE A CA 1
ATOM 5072 C C . ILE A 1 658 ? 18.012 0.933 17.061 1.00 79.00 658 ILE A C 1
ATOM 5074 O O . ILE A 1 658 ? 18.495 1.098 18.184 1.00 79.00 658 ILE A O 1
ATOM 5078 N N . PRO A 1 659 ? 18.748 0.421 16.057 1.00 84.44 659 PRO A N 1
ATOM 5079 C CA . PRO A 1 659 ? 20.151 0.058 16.226 1.00 84.44 659 PRO A CA 1
ATOM 5080 C C . PRO A 1 659 ? 21.056 1.271 16.482 1.00 84.44 659 PRO A C 1
ATOM 5082 O O . PRO A 1 659 ? 20.891 2.321 15.862 1.00 84.44 659 PRO A O 1
ATOM 5085 N N . HIS A 1 660 ? 22.047 1.102 17.361 1.00 93.81 660 HIS A N 1
ATOM 5086 C CA . HIS A 1 660 ? 23.050 2.127 17.670 1.00 93.81 660 HIS A CA 1
ATOM 5087 C C . HIS A 1 660 ? 24.446 1.523 17.812 1.00 93.81 660 HIS A C 1
ATOM 5089 O O . HIS A 1 660 ? 24.597 0.363 18.199 1.00 93.81 660 HIS A O 1
ATOM 5095 N N . ASN A 1 661 ? 25.476 2.318 17.541 1.00 95.12 661 ASN A N 1
ATOM 5096 C CA . ASN A 1 661 ? 26.870 2.000 17.844 1.00 95.12 661 ASN A CA 1
ATOM 5097 C C . ASN A 1 661 ? 27.500 3.146 18.647 1.00 95.12 661 ASN A C 1
ATOM 5099 O O . ASN A 1 661 ? 26.891 4.197 18.805 1.00 95.12 661 ASN A O 1
ATOM 5103 N N . PHE A 1 662 ? 28.713 2.928 19.147 1.00 96.94 662 PHE A N 1
ATOM 5104 C CA . PHE A 1 662 ? 29.575 3.958 19.715 1.00 96.94 662 PHE A CA 1
ATOM 5105 C C . PHE A 1 662 ? 30.841 4.037 18.864 1.00 96.94 662 PHE A C 1
ATOM 5107 O O . PHE A 1 662 ? 31.532 3.028 18.717 1.00 96.94 662 PHE A O 1
ATOM 5114 N N . VAL A 1 663 ? 31.153 5.213 18.321 1.00 97.25 663 VAL A N 1
ATOM 5115 C CA . VAL A 1 663 ? 32.374 5.486 17.549 1.00 97.25 663 VAL A CA 1
ATOM 5116 C C . VAL A 1 663 ? 33.136 6.613 18.227 1.00 97.25 663 VAL A C 1
ATOM 5118 O O . VAL A 1 663 ? 32.593 7.700 18.371 1.00 97.25 663 VAL A O 1
ATOM 5121 N N . LEU A 1 664 ? 34.379 6.367 18.635 1.00 97.44 664 LEU A N 1
ATOM 5122 C CA . LEU A 1 664 ? 35.316 7.375 19.129 1.00 97.44 664 LEU A CA 1
ATOM 5123 C C . LEU A 1 664 ? 36.155 7.889 17.958 1.00 97.44 664 LEU A C 1
ATOM 5125 O O . LEU A 1 664 ? 36.831 7.103 17.290 1.00 97.44 664 LEU A O 1
ATOM 5129 N N . ALA A 1 665 ? 36.122 9.195 17.728 1.00 97.25 665 ALA A N 1
ATOM 5130 C CA . ALA A 1 665 ? 36.838 9.860 16.651 1.00 97.25 665 ALA A CA 1
ATOM 5131 C C . ALA A 1 665 ? 37.977 10.747 17.180 1.00 97.25 665 ALA A C 1
ATOM 5133 O O . ALA A 1 665 ? 38.029 11.102 18.359 1.00 97.25 665 ALA A O 1
ATOM 5134 N N . GLU A 1 666 ? 38.900 11.093 16.287 1.00 97.00 666 GLU A N 1
ATOM 5135 C CA . GLU A 1 666 ? 40.017 12.002 16.551 1.00 97.00 666 GLU A CA 1
ATOM 5136 C C . GLU A 1 666 ? 39.527 13.433 16.870 1.00 97.00 666 GLU A C 1
ATOM 5138 O O . GLU A 1 666 ? 38.391 13.814 16.552 1.00 97.00 666 GLU A O 1
ATOM 5143 N N . LYS A 1 667 ? 40.375 14.243 17.520 1.00 94.62 667 LYS A N 1
ATOM 5144 C CA . LYS A 1 667 ? 40.042 15.623 17.919 1.00 94.62 667 LYS A CA 1
ATOM 5145 C C . LYS A 1 667 ? 39.500 16.443 16.752 1.00 94.62 667 LYS A C 1
ATOM 5147 O O . LYS A 1 667 ? 40.039 16.412 15.648 1.00 94.62 667 LYS A O 1
ATOM 5152 N N . ASP A 1 668 ? 38.436 17.198 17.017 1.00 92.94 668 ASP A N 1
ATOM 5153 C CA . ASP A 1 668 ? 37.769 18.080 16.049 1.00 92.94 668 ASP A CA 1
ATOM 5154 C C . ASP A 1 668 ? 37.204 17.368 14.795 1.00 92.94 668 ASP A C 1
ATOM 5156 O O . ASP A 1 668 ? 36.792 18.025 13.836 1.00 92.94 668 ASP A O 1
ATOM 5160 N N . LYS A 1 669 ? 37.122 16.026 14.780 1.00 97.12 669 LYS A N 1
ATOM 5161 C CA . LYS A 1 669 ? 36.656 15.241 13.616 1.00 97.12 669 LYS A CA 1
ATOM 5162 C C . LYS A 1 669 ? 35.185 14.842 13.627 1.00 97.12 669 LYS A C 1
ATOM 5164 O O . LYS A 1 669 ? 34.765 14.121 12.723 1.00 97.12 669 LYS A O 1
ATOM 5169 N N . LEU A 1 670 ? 34.380 15.335 14.572 1.00 96.12 670 LEU A N 1
ATOM 5170 C CA . LEU A 1 670 ? 32.952 14.988 14.673 1.00 96.12 670 LEU A CA 1
ATOM 5171 C C . LEU A 1 670 ? 32.221 15.141 13.328 1.00 96.12 670 LEU A C 1
ATOM 5173 O O . LEU A 1 670 ? 31.591 14.202 12.851 1.00 96.12 670 LEU A O 1
ATOM 5177 N N . GLN A 1 671 ? 32.354 16.309 12.693 1.00 94.69 671 GLN A N 1
ATOM 5178 C CA . GLN A 1 671 ? 31.683 16.613 11.428 1.00 94.69 671 GLN A CA 1
ATOM 5179 C C . GLN A 1 671 ? 32.215 15.766 10.262 1.00 94.69 671 GLN A C 1
ATOM 5181 O O . GLN A 1 671 ? 31.448 15.375 9.387 1.00 94.69 671 GLN A O 1
ATOM 5186 N N . VAL A 1 672 ? 33.522 15.482 10.238 1.00 95.44 672 VAL A N 1
ATOM 5187 C CA . VAL A 1 672 ? 34.167 14.711 9.163 1.00 95.44 672 VAL A CA 1
ATOM 5188 C C . VAL A 1 672 ? 33.688 13.262 9.196 1.00 95.44 672 VAL A C 1
ATOM 5190 O O . VAL A 1 672 ? 33.188 12.759 8.189 1.00 95.44 672 VAL A O 1
ATOM 5193 N N . VAL A 1 673 ? 33.770 12.618 10.364 1.00 95.56 673 VAL A N 1
ATOM 5194 C CA . VAL A 1 673 ? 33.316 11.233 10.552 1.00 95.56 673 VAL A CA 1
ATOM 5195 C C . VAL A 1 673 ? 31.799 11.136 10.392 1.00 95.56 673 VAL A C 1
ATOM 5197 O O . VAL A 1 673 ? 31.316 10.225 9.725 1.00 95.56 673 VAL A O 1
ATOM 5200 N N . GLY A 1 674 ? 31.044 12.100 10.925 1.00 93.25 674 GLY A N 1
ATOM 5201 C CA . GLY A 1 674 ? 29.592 12.166 10.770 1.00 93.25 674 GLY A CA 1
ATOM 5202 C C . GLY A 1 674 ? 29.143 12.257 9.308 1.00 93.25 674 GLY A C 1
ATOM 5203 O O . GLY A 1 674 ? 28.336 11.448 8.850 1.00 93.25 674 GLY A O 1
ATOM 5204 N N . ASN A 1 675 ? 29.713 13.184 8.534 1.00 91.06 675 ASN A N 1
ATOM 5205 C CA . ASN A 1 675 ? 29.402 13.318 7.108 1.00 91.06 675 ASN A CA 1
ATOM 5206 C C . ASN A 1 675 ? 29.766 12.050 6.324 1.00 91.06 675 ASN A C 1
ATOM 5208 O O . ASN A 1 675 ? 28.973 11.596 5.500 1.00 91.06 675 ASN A O 1
ATOM 5212 N N . ALA A 1 676 ? 30.933 11.459 6.598 1.00 91.31 676 ALA A N 1
ATOM 5213 C CA . ALA A 1 676 ? 31.354 10.219 5.953 1.00 91.31 676 ALA A CA 1
ATOM 5214 C C . ALA A 1 676 ? 30.393 9.059 6.264 1.00 91.31 676 ALA A C 1
ATOM 5216 O O . ALA A 1 676 ? 30.048 8.302 5.362 1.00 91.31 676 ALA A O 1
ATOM 5217 N N . ALA A 1 677 ? 29.896 8.960 7.501 1.00 89.88 677 ALA A N 1
ATOM 5218 C CA . ALA A 1 677 ? 28.882 7.977 7.879 1.00 89.88 677 ALA A CA 1
ATOM 5219 C C . ALA A 1 677 ? 27.550 8.208 7.153 1.00 89.88 677 ALA A C 1
ATOM 5221 O O . ALA A 1 677 ? 26.917 7.258 6.702 1.00 89.88 677 ALA A O 1
ATOM 5222 N N . GLY A 1 678 ? 27.144 9.469 6.973 1.00 85.31 678 GLY A N 1
ATOM 5223 C CA . GLY A 1 678 ? 25.952 9.818 6.195 1.00 85.31 678 GLY A CA 1
ATOM 5224 C C . GLY A 1 678 ? 26.012 9.330 4.743 1.00 85.31 678 GLY A C 1
ATOM 5225 O O . GLY A 1 678 ? 25.008 8.852 4.220 1.00 85.31 678 GLY A O 1
ATOM 5226 N N . LEU A 1 679 ? 27.191 9.374 4.113 1.00 83.81 679 LEU A N 1
ATOM 5227 C CA . LEU A 1 679 ? 27.392 8.878 2.744 1.00 83.81 679 LEU A CA 1
ATOM 5228 C C . LEU A 1 679 ? 27.263 7.351 2.633 1.00 83.81 679 LEU A C 1
ATOM 5230 O O . LEU A 1 679 ? 26.933 6.843 1.563 1.00 83.81 679 LEU A O 1
ATOM 5234 N N . MET A 1 680 ? 27.474 6.618 3.730 1.00 83.31 680 MET A N 1
ATOM 5235 C CA . MET A 1 680 ? 27.357 5.158 3.758 1.00 83.31 680 MET A CA 1
ATOM 5236 C C . MET A 1 680 ? 25.908 4.659 3.717 1.00 83.31 680 MET A C 1
ATOM 5238 O O . MET A 1 680 ? 25.712 3.466 3.529 1.00 83.31 680 MET A O 1
ATOM 5242 N N . LEU A 1 681 ? 24.895 5.527 3.866 1.00 73.19 681 LEU A N 1
ATOM 5243 C CA . LEU A 1 681 ? 23.477 5.128 3.856 1.00 73.19 681 LEU A CA 1
ATOM 5244 C C . LEU A 1 681 ? 23.097 4.314 2.612 1.00 73.19 681 LEU A C 1
ATOM 5246 O O . LEU A 1 681 ? 22.248 3.438 2.693 1.00 73.19 681 LEU A O 1
ATOM 5250 N N . SER A 1 682 ? 23.731 4.619 1.482 1.00 65.88 682 SER A N 1
ATOM 5251 C CA . SER A 1 682 ? 23.480 3.948 0.209 1.00 65.88 682 SER A CA 1
ATOM 5252 C C . SER A 1 682 ? 24.493 2.848 -0.116 1.00 65.88 682 SER A C 1
ATOM 5254 O O . SER A 1 682 ? 24.329 2.187 -1.121 1.00 65.88 682 SER A O 1
ATOM 5256 N N . ASP A 1 683 ? 25.538 2.616 0.687 1.00 73.62 683 ASP A N 1
ATOM 5257 C CA . ASP A 1 683 ? 26.493 1.526 0.432 1.00 73.62 683 ASP A CA 1
ATOM 5258 C C . ASP A 1 683 ? 25.934 0.222 1.029 1.00 73.62 683 ASP A C 1
ATOM 5260 O O . ASP A 1 683 ? 25.839 0.122 2.254 1.00 73.62 683 ASP A O 1
ATOM 5264 N N . PRO A 1 684 ? 25.610 -0.820 0.240 1.00 65.75 684 PRO A N 1
ATOM 5265 C CA . PRO A 1 684 ? 25.070 -2.054 0.804 1.00 65.75 684 PRO A CA 1
ATOM 5266 C C . PRO A 1 684 ? 26.090 -2.820 1.652 1.00 65.75 684 PRO A C 1
ATOM 5268 O O . PRO A 1 684 ? 25.735 -3.674 2.463 1.00 65.75 684 PRO A O 1
ATOM 5271 N N . LYS A 1 685 ? 27.378 -2.467 1.554 1.00 72.56 685 LYS A N 1
ATOM 5272 C CA . LYS A 1 685 ? 28.439 -2.985 2.427 1.00 72.56 685 LYS A CA 1
ATOM 5273 C C . LYS A 1 685 ? 28.548 -2.198 3.737 1.00 72.56 685 LYS A C 1
ATOM 5275 O O . LYS A 1 685 ? 29.355 -2.567 4.593 1.00 72.56 685 LYS A O 1
ATOM 5280 N N . ALA A 1 686 ? 27.764 -1.134 3.934 1.00 78.94 686 ALA A N 1
ATOM 5281 C CA . ALA A 1 686 ? 27.822 -0.295 5.127 1.00 78.94 686 ALA A CA 1
ATOM 5282 C C . ALA A 1 686 ? 27.413 -1.040 6.395 1.00 78.94 686 ALA A C 1
ATOM 5284 O O . ALA A 1 686 ? 28.101 -0.922 7.409 1.00 78.94 686 ALA A O 1
ATOM 5285 N N . ALA A 1 687 ? 26.350 -1.846 6.340 1.00 74.31 687 ALA A N 1
ATOM 5286 C CA . ALA A 1 687 ? 25.905 -2.646 7.481 1.00 74.31 687 ALA A CA 1
ATOM 5287 C C . ALA A 1 687 ? 26.990 -3.633 7.942 1.00 74.31 687 ALA A C 1
ATOM 5289 O O . ALA A 1 687 ? 27.295 -3.699 9.134 1.00 74.31 687 ALA A O 1
ATOM 5290 N N . ALA A 1 688 ? 27.686 -4.276 6.996 1.00 73.00 688 ALA A N 1
ATOM 5291 C CA . ALA A 1 688 ? 28.839 -5.135 7.282 1.00 73.00 688 ALA A CA 1
ATOM 5292 C C . ALA A 1 688 ? 30.025 -4.382 7.923 1.00 73.00 688 ALA A C 1
ATOM 5294 O O . ALA A 1 688 ? 30.848 -4.987 8.606 1.00 73.00 688 ALA A O 1
ATOM 5295 N N . LYS A 1 689 ? 30.109 -3.060 7.734 1.00 79.19 689 LYS A N 1
ATOM 5296 C CA . LYS A 1 689 ? 31.075 -2.164 8.394 1.00 79.19 689 LYS A CA 1
ATOM 5297 C C . LYS A 1 689 ? 30.501 -1.496 9.651 1.00 79.19 689 LYS A C 1
ATOM 5299 O O . LYS A 1 689 ? 31.105 -0.561 10.167 1.00 79.19 689 LYS A O 1
ATOM 5304 N N . PHE A 1 690 ? 29.327 -1.915 10.129 1.00 85.38 690 PHE A N 1
ATOM 5305 C CA . PHE A 1 690 ? 28.588 -1.289 11.234 1.00 85.38 690 PHE A CA 1
ATOM 5306 C C . PHE A 1 690 ? 28.309 0.207 11.032 1.00 85.38 690 PHE A C 1
ATOM 5308 O O . PHE A 1 690 ? 28.232 0.955 12.006 1.00 85.38 690 PHE A O 1
ATOM 5315 N N . TYR A 1 691 ? 28.187 0.641 9.773 1.00 87.00 691 TYR A N 1
ATOM 5316 C CA . TYR A 1 691 ? 28.103 2.045 9.368 1.00 87.00 691 TYR A CA 1
ATOM 5317 C C . TYR A 1 691 ? 29.275 2.897 9.888 1.00 87.00 691 TYR A C 1
ATOM 5319 O O . TYR A 1 691 ? 29.128 4.093 10.131 1.00 87.00 691 TYR A O 1
ATOM 5327 N N . VAL A 1 692 ? 30.446 2.290 10.101 1.00 90.81 692 VAL A N 1
ATOM 5328 C CA . VAL A 1 692 ? 31.672 2.990 10.496 1.00 90.81 692 VAL A CA 1
ATOM 5329 C C . VAL A 1 692 ? 32.479 3.319 9.235 1.00 90.81 692 VAL A C 1
ATOM 5331 O O . VAL A 1 692 ? 32.865 2.394 8.511 1.00 90.81 692 VAL A O 1
ATOM 5334 N N . PRO A 1 693 ? 32.751 4.606 8.950 1.00 90.56 693 PRO A N 1
ATOM 5335 C CA . PRO A 1 693 ? 33.554 4.997 7.797 1.00 90.56 693 PRO A CA 1
ATOM 5336 C C . PRO A 1 693 ? 34.970 4.434 7.865 1.00 90.56 693 PRO A C 1
ATOM 5338 O O . PRO A 1 693 ? 35.601 4.443 8.922 1.00 90.56 693 PRO A O 1
ATOM 5341 N N . ASP A 1 694 ? 35.494 3.998 6.720 1.00 88.00 694 ASP A N 1
ATOM 5342 C CA . ASP A 1 694 ? 36.887 3.564 6.612 1.00 88.00 694 ASP A CA 1
ATOM 5343 C C . ASP A 1 694 ? 37.806 4.788 6.471 1.00 88.00 694 ASP A C 1
ATOM 5345 O O . ASP A 1 694 ? 38.124 5.240 5.373 1.00 88.00 694 ASP A O 1
ATOM 5349 N N . THR A 1 695 ? 38.156 5.382 7.611 1.00 89.94 695 THR A N 1
ATOM 5350 C CA . THR A 1 695 ? 39.048 6.543 7.733 1.00 89.94 695 THR A CA 1
ATOM 5351 C C . THR A 1 695 ? 40.003 6.350 8.911 1.00 89.94 695 THR A C 1
ATOM 5353 O O . THR A 1 695 ? 39.735 5.571 9.828 1.00 89.94 695 THR A O 1
ATOM 5356 N N . ASP A 1 696 ? 41.134 7.050 8.893 1.00 92.56 696 ASP A N 1
ATOM 5357 C CA . ASP A 1 696 ? 42.058 7.123 10.032 1.00 92.56 696 ASP A CA 1
ATOM 5358 C C . ASP A 1 696 ? 41.552 8.074 11.135 1.00 92.56 696 ASP A C 1
ATOM 5360 O O . ASP A 1 696 ? 42.057 8.038 12.250 1.00 92.56 696 ASP A O 1
ATOM 5364 N N . ASP A 1 697 ? 40.517 8.882 10.861 1.00 95.69 697 ASP A N 1
ATOM 5365 C CA . ASP A 1 697 ? 39.882 9.759 11.858 1.00 95.69 697 ASP A CA 1
ATOM 5366 C C . ASP A 1 697 ? 39.020 8.982 12.887 1.00 95.69 697 ASP A C 1
ATOM 5368 O O . ASP A 1 697 ? 38.555 9.565 13.868 1.00 95.69 697 ASP A O 1
ATOM 5372 N N . VAL A 1 698 ? 38.777 7.681 12.674 1.00 95.19 698 VAL A N 1
ATOM 5373 C CA . VAL A 1 698 ? 38.066 6.794 13.612 1.00 95.19 698 VAL A CA 1
ATOM 5374 C C . VAL A 1 698 ? 39.082 6.014 14.444 1.00 95.19 698 VAL A C 1
ATOM 5376 O O . VAL A 1 698 ? 39.800 5.167 13.920 1.00 95.19 698 VAL A O 1
ATOM 5379 N N . LEU A 1 699 ? 39.087 6.249 15.757 1.00 94.44 699 LEU A N 1
ATOM 5380 C CA . LEU A 1 699 ? 40.032 5.629 16.688 1.00 94.44 699 LEU A CA 1
ATOM 5381 C C . LEU A 1 699 ? 39.553 4.249 17.147 1.00 94.44 699 LEU A C 1
ATOM 5383 O O . LEU A 1 699 ? 40.288 3.267 17.084 1.00 94.44 699 LEU A O 1
ATOM 5387 N N . HIS A 1 700 ? 38.305 4.160 17.610 1.00 94.25 700 HIS A N 1
ATOM 5388 C CA . HIS A 1 700 ? 37.717 2.930 18.141 1.00 94.25 700 HIS A CA 1
ATOM 5389 C C . HIS A 1 700 ? 36.204 2.917 17.954 1.00 94.25 700 HIS A C 1
ATOM 5391 O O . HIS A 1 700 ? 35.577 3.969 17.878 1.00 94.25 700 HIS A O 1
ATOM 5397 N N . TYR A 1 701 ? 35.596 1.733 17.916 1.00 94.19 701 TYR A N 1
ATOM 5398 C CA . TYR A 1 701 ? 34.145 1.619 17.796 1.00 94.19 701 TYR A CA 1
ATOM 5399 C C . TYR A 1 701 ? 33.611 0.270 18.272 1.00 94.19 701 TYR A C 1
ATOM 5401 O O . TYR A 1 701 ? 34.340 -0.718 18.389 1.00 94.19 701 TYR A O 1
ATOM 5409 N N . THR A 1 702 ? 32.311 0.232 18.537 1.00 92.31 702 THR A N 1
ATOM 5410 C CA . THR A 1 702 ? 31.547 -0.995 18.772 1.00 92.31 702 THR A CA 1
ATOM 5411 C C . THR A 1 702 ? 30.936 -1.512 17.468 1.00 92.31 702 THR A C 1
ATOM 5413 O O . THR A 1 702 ? 30.722 -0.733 16.537 1.00 92.31 702 THR A O 1
ATOM 5416 N N . PRO A 1 703 ? 30.540 -2.795 17.405 1.00 88.94 703 PRO A N 1
ATOM 5417 C CA . PRO A 1 703 ? 29.530 -3.232 16.450 1.00 88.94 703 PRO A CA 1
ATOM 5418 C C . PRO A 1 703 ? 28.235 -2.418 16.575 1.00 88.94 703 PRO A C 1
ATOM 5420 O O . PRO A 1 703 ? 27.977 -1.790 17.609 1.00 88.94 703 PRO A O 1
ATOM 5423 N N . MET A 1 704 ? 27.399 -2.494 15.542 1.00 89.44 704 MET A N 1
ATOM 5424 C CA . MET A 1 704 ? 26.023 -2.004 15.598 1.00 89.44 704 MET A CA 1
ATOM 5425 C C . MET A 1 704 ? 25.197 -2.926 16.501 1.00 89.44 704 MET A C 1
ATOM 5427 O O . MET A 1 704 ? 25.149 -4.138 16.284 1.00 89.44 704 MET A O 1
ATOM 5431 N N . LEU A 1 705 ? 24.582 -2.376 17.546 1.00 84.44 705 LEU A N 1
ATOM 5432 C CA . LEU A 1 705 ? 23.805 -3.133 18.524 1.00 84.44 705 LEU A CA 1
ATOM 5433 C C . LEU A 1 705 ? 22.312 -2.914 18.312 1.00 84.44 705 LEU A C 1
ATOM 5435 O O . LEU A 1 705 ? 21.838 -1.787 18.392 1.00 84.44 705 LEU A O 1
ATOM 5439 N N . ASN A 1 706 ? 21.567 -4.004 18.133 1.00 81.25 706 ASN A N 1
ATOM 5440 C CA . ASN A 1 706 ? 20.101 -3.998 18.162 1.00 81.25 706 ASN A CA 1
ATOM 5441 C C . ASN A 1 706 ? 19.559 -3.795 19.591 1.00 81.25 706 ASN A C 1
ATOM 5443 O O . ASN A 1 706 ? 20.309 -3.888 20.570 1.00 81.25 706 ASN A O 1
ATOM 5447 N N . HIS A 1 707 ? 18.248 -3.562 19.706 1.00 77.19 707 HIS A N 1
ATOM 5448 C CA . HIS A 1 707 ? 17.551 -3.385 20.983 1.00 77.19 707 HIS A CA 1
ATOM 5449 C C . HIS A 1 707 ? 17.889 -4.496 21.995 1.00 77.19 707 HIS A C 1
ATOM 5451 O O . HIS A 1 707 ? 17.973 -5.679 21.652 1.00 77.19 707 HIS A O 1
ATOM 5457 N N . ASN A 1 708 ? 18.106 -4.111 23.256 1.00 76.19 708 ASN A N 1
ATOM 5458 C CA . ASN A 1 708 ? 18.484 -4.979 24.376 1.00 76.19 708 ASN A CA 1
ATOM 5459 C C . ASN A 1 708 ? 19.809 -5.749 24.218 1.00 76.19 708 ASN A C 1
ATOM 5461 O O . ASN A 1 708 ? 20.088 -6.676 24.986 1.00 76.19 708 ASN A O 1
ATOM 5465 N N . ARG A 1 709 ? 20.677 -5.357 23.280 1.00 82.75 709 ARG A N 1
ATOM 5466 C CA . ARG A 1 709 ? 22.035 -5.911 23.150 1.00 82.75 709 ARG A CA 1
ATOM 5467 C C . ARG A 1 709 ? 23.063 -5.040 23.873 1.00 82.75 709 ARG A C 1
ATOM 5469 O O . ARG A 1 709 ? 22.840 -3.865 24.165 1.00 82.75 709 ARG A O 1
ATOM 5476 N N . ARG A 1 710 ? 24.208 -5.649 24.191 1.00 89.69 710 ARG A N 1
ATOM 5477 C CA . ARG A 1 710 ? 25.350 -4.997 24.845 1.00 89.69 710 ARG A CA 1
ATOM 5478 C C . ARG A 1 710 ? 26.672 -5.455 24.242 1.00 89.69 710 ARG A C 1
ATOM 5480 O O . ARG A 1 710 ? 26.762 -6.592 23.776 1.00 89.69 710 ARG A O 1
ATOM 5487 N N . TYR A 1 711 ? 27.686 -4.602 24.316 1.00 89.62 711 TYR A N 1
ATOM 5488 C CA . TYR A 1 711 ? 29.048 -4.885 23.877 1.00 89.62 711 TYR A CA 1
ATOM 5489 C C . TYR A 1 711 ? 30.067 -4.167 24.763 1.00 89.62 711 TYR A C 1
ATOM 5491 O O . TYR A 1 711 ? 29.852 -3.024 25.156 1.00 89.62 711 TYR A O 1
ATOM 5499 N N . SER A 1 712 ? 31.186 -4.831 25.053 1.00 90.81 712 SER A N 1
ATOM 5500 C CA . SER A 1 712 ? 32.277 -4.268 25.854 1.00 90.81 712 SER A CA 1
ATOM 5501 C C . SER A 1 712 ? 33.451 -3.905 24.943 1.00 90.81 712 SER A C 1
ATOM 5503 O O . SER A 1 712 ? 34.157 -4.788 24.450 1.00 90.81 712 SER A O 1
ATOM 5505 N N . LEU A 1 713 ? 33.672 -2.610 24.719 1.00 91.94 713 LEU A N 1
ATOM 5506 C CA . LEU A 1 713 ? 34.790 -2.087 23.935 1.00 91.94 713 LEU A CA 1
ATOM 5507 C C . LEU A 1 713 ? 35.957 -1.735 24.862 1.00 91.94 713 LEU A C 1
ATOM 5509 O O . LEU A 1 713 ? 35.890 -0.772 25.621 1.00 91.94 713 LEU A O 1
ATOM 5513 N N . ARG A 1 714 ? 37.034 -2.518 24.794 1.00 92.94 714 ARG A N 1
ATOM 5514 C CA . ARG A 1 714 ? 38.248 -2.315 25.597 1.00 92.94 714 ARG A CA 1
ATOM 5515 C C . ARG A 1 714 ? 39.308 -1.586 24.789 1.00 92.94 714 ARG A C 1
ATOM 5517 O O . ARG A 1 714 ? 39.700 -2.088 23.735 1.00 92.94 714 ARG A O 1
ATOM 5524 N N . ILE A 1 715 ? 39.780 -0.446 25.285 1.00 94.31 715 ILE A N 1
ATOM 5525 C CA . ILE A 1 715 ? 40.726 0.435 24.584 1.00 94.31 715 ILE A CA 1
ATOM 5526 C C . ILE A 1 715 ? 41.704 1.085 25.567 1.00 94.31 715 ILE A C 1
ATOM 5528 O O . ILE A 1 715 ? 41.434 1.137 26.767 1.00 94.31 715 ILE A O 1
ATOM 5532 N N . HIS A 1 716 ? 42.816 1.605 25.048 1.00 94.31 716 HIS A N 1
ATOM 5533 C CA . HIS A 1 716 ? 43.573 2.641 25.749 1.00 94.31 716 HIS A CA 1
ATOM 5534 C C . HIS A 1 716 ? 42.993 3.997 25.355 1.00 94.31 716 HIS A C 1
ATOM 5536 O O . HIS A 1 716 ? 42.743 4.243 24.174 1.00 94.31 716 HIS A O 1
ATOM 5542 N N . ALA A 1 717 ? 42.761 4.865 26.335 1.00 94.44 717 ALA A N 1
ATOM 5543 C CA . ALA A 1 717 ? 42.427 6.253 26.067 1.00 94.44 717 ALA A CA 1
ATOM 5544 C C . ALA A 1 717 ? 43.556 6.926 25.259 1.00 94.44 717 ALA A C 1
ATOM 5546 O O . ALA A 1 717 ? 44.722 6.548 25.416 1.00 94.44 717 ALA A O 1
ATOM 5547 N N . PRO A 1 718 ? 43.249 7.929 24.418 1.00 95.81 718 PRO A N 1
ATOM 5548 C CA . PRO A 1 718 ? 44.276 8.657 23.683 1.00 95.81 718 PRO A CA 1
ATOM 5549 C C . PRO A 1 718 ? 45.374 9.215 24.601 1.00 95.81 718 PRO A C 1
ATOM 5551 O O . PRO A 1 718 ? 45.099 9.705 25.691 1.00 95.81 718 PRO A O 1
ATOM 5554 N N . GLU A 1 719 ? 46.627 9.177 24.150 1.00 95.75 719 GLU A N 1
ATOM 5555 C CA . GLU A 1 719 ? 47.787 9.641 24.935 1.00 95.75 719 GLU A CA 1
ATOM 5556 C C . GLU A 1 719 ? 47.877 11.171 25.037 1.00 95.75 719 GLU A C 1
ATOM 5558 O O . GLU A 1 719 ? 48.545 11.717 25.910 1.00 95.75 719 GLU A O 1
ATOM 5563 N N . THR A 1 720 ? 47.234 11.896 24.119 1.00 96.62 720 THR A N 1
ATOM 5564 C CA . THR A 1 720 ? 47.313 13.360 24.092 1.00 96.62 720 THR A CA 1
ATOM 5565 C C . THR A 1 720 ? 46.090 13.960 24.785 1.00 96.62 720 THR A C 1
ATOM 5567 O O . THR A 1 720 ? 44.985 13.773 24.267 1.00 96.62 720 THR A O 1
ATOM 5570 N N . PRO A 1 721 ? 46.253 14.753 25.862 1.00 96.69 721 PRO A N 1
ATOM 5571 C CA . PRO A 1 721 ? 45.143 15.445 26.514 1.00 96.69 721 PRO A CA 1
ATOM 5572 C C . PRO A 1 721 ? 44.292 16.258 25.537 1.00 96.69 721 PRO A C 1
ATOM 5574 O O . PRO A 1 721 ? 44.828 16.853 24.594 1.00 96.69 721 PRO A O 1
ATOM 5577 N N . GLY A 1 722 ? 42.978 16.286 25.735 1.00 96.25 722 GLY A N 1
ATOM 5578 C CA . GLY A 1 722 ? 42.037 17.006 24.876 1.00 96.25 722 GLY A CA 1
ATOM 5579 C C . GLY A 1 722 ? 40.662 16.350 24.775 1.00 96.25 722 GLY A C 1
ATOM 5580 O O . GLY A 1 722 ? 40.372 15.367 25.450 1.00 96.25 722 GLY A O 1
ATOM 5581 N N . SER A 1 723 ? 39.825 16.917 23.912 1.00 97.25 723 SER A N 1
ATOM 5582 C CA . SER A 1 723 ? 38.427 16.530 23.727 1.00 97.25 723 SER A CA 1
ATOM 5583 C C . SER A 1 723 ? 38.255 15.701 22.456 1.00 97.25 723 SER A C 1
ATOM 5585 O O . SER A 1 723 ? 38.440 16.209 21.351 1.00 97.25 723 SER A O 1
ATOM 5587 N N . TYR A 1 724 ? 37.889 14.433 22.615 1.00 98.31 724 TYR A N 1
ATOM 5588 C CA . TYR A 1 724 ? 37.687 13.489 21.519 1.00 98.31 724 TYR A CA 1
ATOM 5589 C C . TYR A 1 724 ? 36.194 13.199 21.371 1.00 98.31 724 TYR A C 1
ATOM 5591 O O . TYR A 1 724 ? 35.579 12.701 22.316 1.00 98.31 724 TYR A O 1
ATOM 5599 N N . PRO A 1 725 ? 35.566 13.519 20.232 1.00 98.12 725 PRO A N 1
ATOM 5600 C CA . PRO A 1 725 ? 34.145 13.274 20.063 1.00 98.12 725 PRO A CA 1
ATOM 5601 C C . PRO A 1 725 ? 33.855 11.774 19.991 1.00 98.12 725 PRO A C 1
ATOM 5603 O O . PRO A 1 725 ? 34.555 11.023 19.311 1.00 98.12 725 PRO A O 1
ATOM 5606 N N . PHE A 1 726 ? 32.773 11.350 20.637 1.00 98.19 726 PHE A N 1
ATOM 5607 C CA . PHE A 1 726 ? 32.137 10.073 20.345 1.00 98.19 726 PHE A CA 1
ATOM 5608 C C . PHE A 1 726 ? 30.743 10.291 19.760 1.00 98.19 726 PHE A C 1
ATOM 5610 O O . PHE A 1 726 ? 30.031 11.217 20.146 1.00 98.19 726 PHE A O 1
ATOM 5617 N N . LEU A 1 727 ? 30.347 9.456 18.806 1.00 98.12 727 LEU A N 1
ATOM 5618 C CA . LEU A 1 727 ? 29.125 9.622 18.021 1.00 98.12 727 LEU A CA 1
ATOM 5619 C C . LEU A 1 727 ? 28.519 8.272 17.636 1.00 98.12 727 LEU A C 1
ATOM 5621 O O . LEU A 1 727 ? 29.218 7.263 17.586 1.00 98.12 727 LEU A O 1
ATOM 5625 N N . CYS A 1 728 ? 27.208 8.249 17.399 1.00 97.12 728 CYS A N 1
ATOM 5626 C CA . CYS A 1 728 ? 26.542 7.126 16.733 1.00 97.12 728 CYS A CA 1
ATOM 5627 C C . CYS A 1 728 ? 26.589 7.367 15.225 1.00 97.12 728 CYS A C 1
ATOM 5629 O O . CYS A 1 728 ? 26.129 8.408 14.762 1.00 97.12 728 CYS A O 1
ATOM 5631 N N . THR A 1 729 ? 27.141 6.430 14.457 1.00 94.81 729 THR A N 1
ATOM 5632 C CA . THR A 1 729 ? 27.279 6.553 12.997 1.00 94.81 729 THR A CA 1
ATOM 5633 C C . THR A 1 729 ? 26.194 5.815 12.223 1.00 94.81 729 THR A C 1
ATOM 5635 O O . THR A 1 729 ? 26.266 5.747 10.998 1.00 94.81 729 THR A O 1
ATOM 5638 N N . TYR A 1 730 ? 25.158 5.302 12.899 1.00 88.81 730 TYR A N 1
ATOM 5639 C CA . TYR A 1 730 ? 23.955 4.869 12.191 1.00 88.81 730 TYR A CA 1
ATOM 5640 C C . TYR A 1 730 ? 23.390 6.060 11.389 1.00 88.81 730 TYR A C 1
ATOM 5642 O O . TYR A 1 730 ? 23.386 7.189 11.906 1.00 88.81 730 TYR A O 1
ATOM 5650 N N . PRO A 1 731 ? 22.968 5.862 10.127 1.00 80.31 731 PRO A N 1
ATOM 5651 C CA . PRO A 1 731 ? 22.638 6.967 9.237 1.00 80.31 731 PRO A CA 1
ATOM 5652 C C . PRO A 1 731 ? 21.666 7.982 9.850 1.00 80.31 731 PRO A C 1
ATOM 5654 O O . PRO A 1 731 ? 20.602 7.633 10.352 1.00 80.31 731 PRO A O 1
ATOM 5657 N N . GLY A 1 732 ? 22.058 9.258 9.823 1.00 82.25 732 GLY A N 1
ATOM 5658 C CA . GLY A 1 732 ? 21.271 10.373 10.361 1.00 82.25 732 GLY A CA 1
ATOM 5659 C C . GLY A 1 732 ? 21.366 10.600 11.878 1.00 82.25 732 GLY A C 1
ATOM 5660 O O . GLY A 1 732 ? 20.941 11.657 12.337 1.00 82.25 732 GLY A O 1
ATOM 5661 N N . HIS A 1 733 ? 21.952 9.691 12.669 1.00 91.19 733 HIS A N 1
ATOM 5662 C CA . HIS A 1 733 ? 21.966 9.823 14.137 1.00 91.19 733 HIS A CA 1
ATOM 5663 C C . HIS A 1 733 ? 23.019 10.814 14.648 1.00 91.19 733 HIS A C 1
ATOM 5665 O O . HIS A 1 733 ? 22.745 11.586 15.568 1.00 91.19 733 HIS A O 1
ATOM 5671 N N . TRP A 1 734 ? 24.222 10.815 14.061 1.00 92.62 734 TRP A N 1
ATOM 5672 C CA . TRP A 1 734 ? 25.395 11.534 14.584 1.00 92.62 734 TRP A CA 1
ATOM 5673 C C . TRP A 1 734 ? 25.173 13.038 14.807 1.00 92.62 734 TRP A C 1
ATOM 5675 O O . TRP A 1 734 ? 25.807 13.619 15.690 1.00 92.62 734 TRP A O 1
ATOM 5685 N N . ALA A 1 735 ? 24.270 13.660 14.038 1.00 88.50 735 ALA A N 1
ATOM 5686 C CA . ALA A 1 735 ? 23.970 15.088 14.119 1.00 88.50 735 ALA A CA 1
ATOM 5687 C C . ALA A 1 735 ? 23.451 15.505 15.508 1.00 88.50 735 ALA A C 1
ATOM 5689 O O . ALA A 1 735 ? 23.683 16.632 15.939 1.00 88.50 735 ALA A O 1
ATOM 5690 N N . VAL A 1 736 ? 22.790 14.588 16.223 1.00 91.62 736 VAL A N 1
ATOM 5691 C CA . VAL A 1 736 ? 22.236 14.815 17.571 1.00 91.62 736 VAL A CA 1
ATOM 5692 C C . VAL A 1 736 ? 22.765 13.818 18.612 1.00 91.62 736 VAL A C 1
ATOM 5694 O O . VAL A 1 736 ? 22.862 14.141 19.800 1.00 91.62 736 VAL A O 1
ATOM 5697 N N . MET A 1 737 ? 23.179 12.626 18.174 1.00 96.88 737 MET A N 1
ATOM 5698 C CA . MET A 1 737 ? 23.657 11.535 19.021 1.00 96.88 737 MET A CA 1
ATOM 5699 C C . MET A 1 737 ? 25.183 11.511 19.118 1.00 96.88 737 MET A C 1
ATOM 5701 O O . MET A 1 737 ? 25.863 10.648 18.556 1.00 96.88 737 MET A O 1
ATOM 5705 N N . ASN A 1 738 ? 25.728 12.475 19.850 1.00 97.69 738 ASN A N 1
ATOM 5706 C CA . ASN A 1 738 ? 27.154 12.567 20.136 1.00 97.69 738 ASN A CA 1
ATOM 5707 C C . ASN A 1 738 ? 27.419 13.074 21.566 1.00 97.69 738 ASN A C 1
ATOM 5709 O O . ASN A 1 738 ? 26.503 13.514 22.274 1.00 97.69 738 ASN A O 1
ATOM 5713 N N . GLY A 1 739 ? 28.675 12.947 21.982 1.00 97.19 739 GLY A N 1
ATOM 5714 C CA . GLY A 1 739 ? 29.242 13.432 23.234 1.00 97.19 739 GLY A CA 1
ATOM 5715 C C . GLY A 1 739 ? 30.765 13.524 23.122 1.00 97.19 739 GLY A C 1
ATOM 5716 O O . GLY A 1 739 ? 31.322 13.416 22.026 1.00 97.19 739 GLY A O 1
ATOM 5717 N N . VAL A 1 740 ? 31.455 13.738 24.241 1.00 97.69 740 VAL A N 1
ATOM 5718 C CA . VAL A 1 740 ? 32.908 13.939 24.249 1.00 97.69 740 VAL A CA 1
ATOM 5719 C C . VAL A 1 740 ? 33.616 13.112 25.321 1.00 97.69 740 VAL A C 1
ATOM 5721 O O . VAL A 1 740 ? 33.187 13.034 26.469 1.00 97.69 740 VAL A O 1
ATOM 5724 N N . LEU A 1 741 ? 34.717 12.476 24.940 1.00 97.88 741 LEU A N 1
ATOM 5725 C CA . LEU A 1 741 ? 35.691 11.879 25.841 1.00 97.88 741 LEU A CA 1
ATOM 5726 C C . LEU A 1 741 ? 36.780 12.922 26.113 1.00 97.88 741 LEU A C 1
ATOM 5728 O O . LEU A 1 741 ? 37.545 13.282 25.217 1.00 97.88 741 LEU A O 1
ATOM 5732 N N . VAL A 1 742 ? 36.832 13.424 27.339 1.00 97.75 742 VAL A N 1
ATOM 5733 C CA . VAL A 1 742 ? 37.854 14.345 27.831 1.00 97.75 742 VAL A CA 1
ATOM 5734 C C . VAL A 1 742 ? 39.009 13.536 28.404 1.00 97.75 742 VAL A C 1
ATOM 5736 O O . VAL A 1 742 ? 38.831 12.711 29.300 1.00 97.75 742 VAL A O 1
ATOM 5739 N N . VAL A 1 743 ? 40.195 13.772 27.852 1.00 96.81 743 VAL A N 1
ATOM 5740 C CA . VAL A 1 743 ? 41.451 13.198 28.331 1.00 96.81 743 VAL A CA 1
ATOM 5741 C C . VAL A 1 743 ? 42.180 14.264 29.151 1.00 96.81 743 VAL A C 1
ATOM 5743 O O . VAL A 1 743 ? 42.651 15.244 28.560 1.00 96.81 743 VAL A O 1
ATOM 5746 N N . ASP A 1 744 ? 42.257 14.082 30.474 1.00 92.81 744 ASP A N 1
ATOM 5747 C CA . ASP A 1 744 ? 42.802 15.049 31.446 1.00 92.81 744 ASP A CA 1
ATOM 5748 C C . ASP A 1 744 ? 43.776 14.474 32.498 1.00 92.81 744 ASP A C 1
ATOM 5750 O O . ASP A 1 744 ? 43.792 13.246 32.762 1.00 92.81 744 ASP A O 1
#

Radius of gyration: 29.79 Å; chains: 1; bounding box: 79×52×87 Å

pLDDT: mean 89.43, std 12.08, range [44.03, 98.81]